Protein AF-A0A1V8S7V2-F1 (afdb_monomer)

Nearest PDB structures (foldseek):
  3f7w-assembly1_A  TM=5.697E-01  e=3.854E-07  Thermobifida fusca YX
  7rj8-assembly1_A  TM=6.374E-01  e=4.414E-03  Mus musculus
  5z33-assembly1_A  TM=5.192E-01  e=1.004E-03  Pyricularia oryzae P131
  7cga-assembly4_D  TM=3.884E-01  e=2.169E-04  Homo sapiens
  8gmc-assembly2_B  TM=5.270E-01  e=1.165E-02  Homo sapiens

Secondary structure (DSSP, 8-state):
------------GGG-GGGTS--S-EESSSHHHHHHTT-----HHHHHHHHHHHHTS-EEEEEEPPPPSSEEEEEEEETTS-EEEEEEE-TTSSSTTHHHHHHHHHHHIIIIIS---PPPEEEEE--TTSTTSS-EEEEEPPPSEEGGGTGGG--HHHHHHHHHHHHHHHHHHTT-EESSBBEEEEGGGS-S----S-SEE-TTS-B---TTEEEES---HHHHGGGGGGS------BSSHHHHHHHHHHHHHHHHHH-SS----TT---STTS----HHHHHHHHHHHHHHHHHHS--SHHHHSEEE--TT--TTTEEE-SS-TTSEEEE---TT--EEEGGGS--S-GGG--SS----TTPPPPPPP--SS--HHHHHHHHHHHHHHHHHHHHHHHHHHH-HHHHHHHHHHTSHHHHHHHHHHSTTTT-HHHHHHHHHH-TT-S----HHHHHHHHHHHHHHHHHHHHHHHHHHHHGGGS-GGGEE-TTTHHHHHHHHHHHHHHHHHHH-SSHHHHHHHHHHHHHTT---SS-----S--PPPPHHHHHHHHHHHTT--------EEE-SSS--EEEEETTEEEEE-TTT--EEEEE-------------------------------THHHHHHHHTTS--STT-SHHHHTTSHHHHHHHHHHHHHHHHHHHHHHHHHHHHHHHS---S-----HHHHHHHHHHH--HHHHHHHHHHHHHHHHHHT-

Organism: NCBI:txid1507870

Radius of gyration: 32.09 Å; Cα contacts (8 Å, |Δi|>4): 953; chains: 1; bounding box: 82×85×108 Å

Mean predicted aligned error: 15.85 Å

Solvent-accessible surface area (backbone atoms only — not comparable to full-atom values): 42625 Å² total; per-residue (Å²): 138,81,86,82,74,78,75,74,76,76,78,64,57,72,71,48,62,73,81,29,47,62,76,61,46,40,46,84,52,60,37,72,60,61,44,53,40,36,38,48,75,54,38,49,62,44,47,41,46,52,55,11,63,58,73,74,50,50,54,73,47,81,44,75,54,78,50,52,96,32,36,44,42,31,47,37,27,29,77,86,67,54,60,35,30,39,37,32,66,22,74,61,54,51,60,82,38,57,42,55,42,23,23,53,36,40,38,48,44,38,32,75,72,52,68,36,51,38,54,52,77,62,46,72,45,39,49,50,87,50,86,28,45,43,39,37,40,28,25,49,52,76,45,59,41,44,34,58,82,45,58,88,75,51,53,74,68,47,50,54,41,35,54,56,48,53,52,54,47,54,51,40,32,78,33,39,40,37,61,45,32,19,12,41,26,36,48,88,79,49,80,98,62,92,80,83,70,58,54,33,22,43,82,83,70,47,69,49,90,60,79,62,47,33,69,31,58,47,51,30,61,88,54,33,52,94,61,39,61,80,51,95,55,79,44,58,52,26,79,46,69,66,60,45,57,47,37,53,32,50,41,50,44,49,47,54,70,67,50,93,65,81,76,75,35,89,65,42,46,68,43,58,94,40,24,71,90,50,55,67,56,42,44,49,31,37,54,52,45,64,64,36,43,91,76,59,62,67,89,48,70,63,47,67,37,20,29,53,63,65,69,77,45,28,30,77,36,31,17,13,32,83,91,52,65,45,42,79,48,22,44,57,81,58,62,43,47,41,27,36,37,47,70,76,51,56,79,72,46,54,69,59,65,74,98,68,86,79,80,64,86,84,63,75,76,71,83,70,92,77,62,99,79,67,56,73,62,60,53,49,50,49,50,50,52,45,54,45,49,42,51,46,46,52,46,52,56,50,26,55,76,74,34,50,66,61,29,53,30,57,60,40,61,77,34,68,56,38,47,28,57,50,26,52,70,37,36,68,61,76,29,37,40,56,25,42,42,36,51,70,63,44,95,78,51,77,69,85,70,52,73,69,54,51,54,50,38,51,55,39,35,56,20,42,54,54,8,29,52,55,32,48,56,49,41,66,78,40,48,96,48,43,51,63,99,44,34,33,49,66,88,47,42,66,58,28,53,51,48,52,51,53,50,53,53,50,52,40,62,73,47,32,89,46,78,63,34,35,51,49,40,52,48,62,66,44,60,61,78,66,83,75,91,78,87,88,79,88,91,72,86,85,73,82,80,50,81,63,57,59,50,54,57,58,66,62,61,80,77,76,84,85,82,83,93,71,69,76,55,76,55,95,83,58,79,41,44,40,41,68,51,100,74,27,38,37,32,27,33,65,89,76,74,44,81,75,47,75,47,73,73,82,94,82,87,88,83,90,83,89,92,91,90,88,85,92,90,91,88,89,92,86,91,86,89,87,87,87,87,70,73,76,61,56,59,56,54,52,60,67,70,67,69,88,72,92,76,59,72,64,73,65,57,71,71,41,68,62,60,49,41,51,52,52,48,50,53,55,46,53,52,51,49,54,52,48,51,54,47,56,51,50,52,52,54,66,75,68,59,88,82,79,93,72,96,73,54,76,68,48,55,54,53,48,52,71,66,62,59,60,57,70,62,57,51,48,49,56,48,49,53,54,50,49,53,58,64,59,74,109

Sequence (730 aa):
MSTILHRRTRTDWNQHADFFHFTRGRFVSKEAEQMAQRHIKFDMGQLCKIAGDAVGKQCINVEKFADGMYNKAFLLTMDDNEQVVAKVPNPNAGLPHFTTASEVATMDLMRNTMKTPAPQVLAWDSSDENAVKAEYIIMEKAKGVQLGTVWPTMDSGQKVQVIRAIARHQRAWSRISFSRIGSLYYTKDLPTTNLAGPVFFDDSGKPATDSKFAIGPVMGREWIDFGRANIDCDRGPWTSVESYRRAVLERDMQAARSLGALPRPFSMLCGPSLYQPTREKKLFACVAALQVLPRILPPEQWASTSHMWHDDLHEENIFVDADDPTVIMAIIDWQSTYIVPLFDHTMIPGFLDYDGPVVQGMERPKPPPLPEVMDPKEKAAALKLYDEQILVSGYKHMLESNIKPVFDAVMYEESEISGVLSASRNLFEVGEAYCLGSITALESSPVQFSEAELAKIQEDVEKTAASMNAMNVIKDALGPLFPEKGCVRPDQYDDSKAALRRVKHQVIEDFSRSAEDRRIWEEQLKNQGQREGEKHVAMTNFRAPSQQELKALNATESNLNATAAAFITTDPHHGDVWLGTDEGVEVWSAETAELSGKILVDKAAASGVDGGKGRMQGVKNMPEPPPRSCPGFAEISAFLSMEEEKEGGLSRRFRSLSTRNIMYMQAELAYMESRMLELDHKDLIAIDSPDVTKSTNTLQRVRDWNSLVDQPDRFNLVKECRELIKKYRK

pLDDT: mean 76.04, std 23.78, range [22.89, 98.81]

Structure (mmCIF, N/CA/C/O backbone):
data_AF-A0A1V8S7V2-F1
#
_entry.id   AF-A0A1V8S7V2-F1
#
loop_
_atom_site.group_PDB
_atom_site.id
_atom_site.type_symbol
_atom_site.label_atom_id
_atom_site.label_alt_id
_atom_site.label_comp_id
_atom_site.label_asym_id
_atom_site.label_entity_id
_atom_site.label_seq_id
_atom_site.pdbx_PDB_ins_code
_atom_site.Cartn_x
_atom_site.Cartn_y
_atom_site.Cartn_z
_atom_site.occupancy
_atom_site.B_iso_or_equiv
_atom_site.auth_seq_id
_atom_site.auth_comp_id
_atom_site.auth_asym_id
_atom_site.auth_atom_id
_atom_site.pdbx_PDB_model_num
ATOM 1 N N . MET A 1 1 ? -30.136 -34.315 47.818 1.00 35.81 1 MET A N 1
ATOM 2 C CA . MET A 1 1 ? -29.382 -34.942 46.706 1.00 35.81 1 MET A CA 1
ATOM 3 C C . MET A 1 1 ? -30.282 -34.908 45.476 1.00 35.81 1 MET A C 1
ATOM 5 O O . MET A 1 1 ? -31.459 -35.178 45.648 1.00 35.81 1 MET A O 1
ATOM 9 N N . SER A 1 2 ? -29.839 -34.549 44.272 1.00 35.38 2 SER A N 1
ATOM 10 C CA . SER A 1 2 ? -28.514 -34.050 43.873 1.00 35.38 2 SER A CA 1
ATOM 11 C C . SER A 1 2 ? -28.672 -32.936 42.832 1.00 35.38 2 SER A C 1
ATOM 13 O O . SER A 1 2 ? -29.489 -33.068 41.923 1.00 35.38 2 SER A O 1
ATOM 15 N N . THR A 1 3 ? -27.908 -31.850 42.949 1.00 37.47 3 THR A N 1
ATOM 16 C CA . THR A 1 3 ? -27.949 -30.745 41.982 1.00 37.47 3 THR A CA 1
ATOM 17 C C . THR A 1 3 ? -27.069 -31.097 40.788 1.00 37.47 3 THR A C 1
ATOM 19 O O . THR A 1 3 ? -25.844 -31.019 40.883 1.00 37.47 3 THR A O 1
ATOM 22 N N . ILE A 1 4 ? -27.673 -31.477 39.659 1.00 40.09 4 ILE A N 1
ATOM 23 C CA . ILE A 1 4 ? -26.937 -31.718 38.410 1.00 40.09 4 ILE A CA 1
ATOM 24 C C . ILE A 1 4 ? -26.549 -30.366 37.801 1.00 40.09 4 ILE A C 1
ATOM 26 O O . ILE A 1 4 ? -27.198 -29.846 36.894 1.00 40.09 4 ILE A O 1
ATOM 30 N N . LEU A 1 5 ? -25.460 -29.797 38.319 1.00 39.50 5 LEU A N 1
ATOM 31 C CA . LEU A 1 5 ? -24.718 -28.736 37.652 1.00 39.50 5 LEU A CA 1
ATOM 32 C C . LEU A 1 5 ? -24.222 -29.274 36.308 1.00 39.50 5 LEU A C 1
ATOM 34 O O . LEU A 1 5 ? -23.227 -29.999 36.248 1.00 39.50 5 LEU A O 1
ATOM 38 N N . HIS A 1 6 ? -24.900 -28.894 35.224 1.00 37.09 6 HIS A N 1
ATOM 39 C CA . HIS A 1 6 ? -24.330 -28.995 33.889 1.00 37.09 6 HIS A CA 1
ATOM 40 C C . HIS A 1 6 ? -23.077 -28.115 33.844 1.00 37.09 6 HIS A C 1
ATOM 42 O O . HIS A 1 6 ? -23.150 -26.905 33.628 1.00 37.09 6 HIS A O 1
ATOM 48 N N . ARG A 1 7 ? -21.903 -28.730 34.034 1.00 39.62 7 ARG A N 1
ATOM 49 C CA . ARG A 1 7 ? -20.647 -28.149 33.567 1.00 39.62 7 ARG A CA 1
ATOM 50 C C . ARG A 1 7 ? -20.768 -28.006 32.050 1.00 39.62 7 ARG A C 1
ATOM 52 O O . ARG A 1 7 ? -20.481 -28.956 31.328 1.00 39.62 7 ARG A O 1
ATOM 59 N N . ARG A 1 8 ? -21.141 -26.813 31.571 1.00 46.94 8 ARG A N 1
ATOM 60 C CA . ARG A 1 8 ? -20.675 -26.347 30.261 1.00 46.94 8 ARG A CA 1
ATOM 61 C C . ARG A 1 8 ? -19.156 -26.498 30.298 1.00 46.94 8 ARG A C 1
ATOM 63 O O . ARG A 1 8 ? -18.486 -25.803 31.061 1.00 46.94 8 ARG A O 1
ATOM 70 N N . THR A 1 9 ? -18.627 -27.460 29.552 1.00 49.66 9 THR A N 1
ATOM 71 C CA . THR A 1 9 ? -17.192 -27.574 29.308 1.00 49.66 9 THR A CA 1
ATOM 72 C C . THR A 1 9 ? -16.770 -26.285 28.625 1.00 49.66 9 THR A C 1
ATOM 74 O O . THR A 1 9 ? -17.146 -26.054 27.480 1.00 49.66 9 THR A O 1
ATOM 77 N N . ARG A 1 10 ? -16.071 -25.407 29.356 1.00 60.06 10 ARG A N 1
ATOM 78 C CA . ARG A 1 10 ? -15.544 -24.156 28.806 1.00 60.06 10 ARG A CA 1
ATOM 79 C C . ARG A 1 10 ? -14.636 -24.530 27.640 1.00 60.06 10 ARG A C 1
ATOM 81 O O . ARG A 1 10 ? -13.620 -25.179 27.876 1.00 60.06 10 ARG A O 1
ATOM 88 N N . THR A 1 11 ? -15.034 -24.172 26.421 1.00 73.56 11 THR A N 1
ATOM 89 C CA . THR A 1 11 ? -14.278 -24.490 25.210 1.00 73.56 11 THR A CA 1
ATOM 90 C C . THR A 1 11 ? -12.874 -23.924 25.347 1.00 73.56 11 THR A C 1
ATOM 92 O O . THR A 1 11 ? -12.702 -22.723 25.566 1.00 73.56 11 THR A O 1
ATOM 95 N N . ASP A 1 12 ? -11.874 -24.796 25.275 1.00 87.94 12 ASP A N 1
ATOM 96 C CA . ASP A 1 12 ? -10.478 -24.384 25.315 1.00 87.94 12 ASP A CA 1
ATOM 97 C C . ASP A 1 12 ? -10.045 -24.012 23.898 1.00 87.94 12 ASP A C 1
ATOM 99 O O . ASP A 1 12 ? -9.475 -24.814 23.158 1.00 87.94 12 ASP A O 1
ATOM 103 N N . TRP A 1 13 ? -10.373 -22.778 23.508 1.00 92.06 13 TRP A N 1
ATOM 104 C CA . TRP A 1 13 ? -10.078 -22.234 22.182 1.00 92.06 13 TRP A CA 1
ATOM 105 C C . TRP A 1 13 ? -8.589 -22.340 21.805 1.00 92.06 13 TRP A C 1
ATOM 107 O O . TRP A 1 13 ? -8.257 -22.376 20.624 1.00 92.06 13 TRP A O 1
ATOM 117 N N . ASN A 1 14 ? -7.692 -22.472 22.789 1.00 93.44 14 ASN A N 1
ATOM 118 C CA . ASN A 1 14 ? -6.254 -22.642 22.581 1.00 93.44 14 ASN A CA 1
ATOM 119 C C . ASN A 1 14 ? -5.853 -24.026 22.028 1.00 93.44 14 ASN A C 1
ATOM 121 O O . ASN A 1 14 ? -4.690 -24.226 21.677 1.00 93.44 14 ASN A O 1
ATOM 125 N N . GLN A 1 15 ? -6.791 -24.975 21.924 1.00 92.00 15 GLN A N 1
ATOM 126 C CA . GLN A 1 15 ? -6.578 -26.283 21.287 1.00 92.00 15 GLN A CA 1
ATOM 127 C C . GLN A 1 15 ? -6.829 -26.259 19.766 1.00 92.00 15 GLN A C 1
ATOM 129 O O . GLN A 1 15 ? -6.447 -27.196 19.066 1.00 92.00 15 GLN A O 1
ATOM 134 N N . HIS A 1 16 ? -7.427 -25.189 19.230 1.00 92.75 16 HIS A N 1
ATOM 135 C CA . HIS A 1 16 ? -7.709 -25.040 17.801 1.00 92.75 16 HIS A CA 1
ATOM 136 C C . HIS A 1 16 ? -6.452 -24.573 17.047 1.00 92.75 16 HIS A C 1
ATOM 138 O O . HIS A 1 16 ? -6.238 -23.379 16.848 1.00 92.75 16 HIS A O 1
ATOM 144 N N . ALA A 1 17 ? -5.610 -25.520 16.622 1.00 89.62 17 ALA A N 1
ATOM 145 C CA . ALA A 1 17 ? -4.325 -25.244 15.965 1.00 89.62 17 ALA A CA 1
ATOM 146 C C . ALA A 1 17 ? -4.430 -24.271 14.767 1.00 89.62 17 ALA A C 1
ATOM 148 O O . ALA A 1 17 ? -3.576 -23.399 14.592 1.00 89.62 17 ALA A O 1
ATOM 149 N N . ASP A 1 18 ? -5.508 -24.360 13.985 1.00 92.06 18 ASP A N 1
ATOM 150 C CA . ASP A 1 18 ? -5.751 -23.519 12.805 1.00 92.06 18 ASP A CA 1
ATOM 151 C C . ASP A 1 18 ? -5.887 -22.019 13.123 1.00 92.06 18 ASP A C 1
ATOM 153 O O . ASP A 1 18 ? -5.661 -21.183 12.244 1.00 92.06 18 ASP A O 1
ATOM 157 N N . PHE A 1 19 ? -6.190 -21.650 14.377 1.00 95.56 19 PHE A N 1
ATOM 158 C CA . PHE A 1 19 ? -6.171 -20.255 14.832 1.00 95.56 19 PHE A CA 1
ATOM 159 C C . PHE A 1 19 ? -4.751 -19.664 14.846 1.00 95.56 19 PHE A C 1
ATOM 161 O O . PHE A 1 19 ? -4.596 -18.452 14.721 1.00 95.56 19 PHE A O 1
ATOM 168 N N . PHE A 1 20 ? -3.713 -20.499 14.938 1.00 95.44 20 PHE A N 1
ATOM 169 C CA . PHE A 1 20 ? -2.310 -20.076 15.015 1.00 95.44 20 PHE A CA 1
ATOM 170 C C . PHE A 1 20 ? -1.562 -20.263 13.688 1.00 95.44 20 PHE A C 1
ATOM 172 O O . PHE A 1 20 ? -0.658 -19.490 13.367 1.00 95.44 20 PHE A O 1
ATOM 179 N N . HIS A 1 21 ? -1.951 -21.246 12.873 1.00 93.94 21 HIS A N 1
ATOM 180 C CA . HIS A 1 21 ? -1.364 -21.485 11.550 1.00 93.94 21 HIS A CA 1
ATOM 181 C C . HIS A 1 21 ? -1.900 -20.532 10.466 1.00 93.94 21 HIS A C 1
ATOM 183 O O . HIS A 1 21 ? -2.944 -19.895 10.620 1.00 93.94 21 HIS A O 1
ATOM 189 N N . PHE A 1 22 ? -1.169 -20.414 9.356 1.00 94.19 22 PHE A N 1
ATOM 190 C CA . PHE A 1 22 ? -1.672 -19.834 8.107 1.00 94.19 22 PHE A CA 1
ATOM 191 C C . PHE A 1 22 ? -2.380 -20.933 7.306 1.00 94.19 22 PHE A C 1
ATOM 193 O O . PHE A 1 22 ? -1.801 -21.996 7.090 1.00 94.19 22 PHE A O 1
ATOM 200 N N . THR A 1 23 ? -3.628 -20.701 6.899 1.00 92.19 23 THR A N 1
ATOM 201 C CA . THR A 1 23 ? -4.510 -21.727 6.313 1.00 92.19 23 THR A CA 1
ATOM 202 C C . THR A 1 23 ? -5.087 -21.340 4.946 1.00 92.19 23 THR A C 1
ATOM 204 O O . THR A 1 23 ? -5.607 -22.205 4.247 1.00 92.19 23 THR A O 1
ATOM 207 N N . ARG A 1 24 ? -4.973 -20.071 4.519 1.00 91.56 24 ARG A N 1
ATOM 208 C CA . ARG A 1 24 ? -5.497 -19.584 3.221 1.00 91.56 24 ARG A CA 1
ATOM 209 C C . ARG A 1 24 ? -4.786 -20.167 1.990 1.00 91.56 24 ARG A C 1
ATOM 211 O O . ARG A 1 24 ? -5.391 -20.239 0.923 1.00 91.56 24 ARG A O 1
ATOM 218 N N . GLY A 1 25 ? -3.515 -20.549 2.104 1.00 91.88 25 GLY A N 1
ATOM 219 C CA . GLY A 1 25 ? -2.708 -20.959 0.955 1.00 91.88 25 GLY A CA 1
ATOM 220 C C . GLY A 1 25 ? -1.402 -21.653 1.325 1.00 91.88 25 GLY A C 1
ATOM 221 O O . GLY A 1 25 ? -1.108 -21.890 2.496 1.00 91.88 25 GLY A O 1
ATOM 222 N N . ARG A 1 26 ? -0.628 -21.987 0.295 1.00 92.62 26 ARG A N 1
ATOM 223 C CA . ARG A 1 26 ? 0.660 -22.688 0.359 1.00 92.62 26 ARG A CA 1
ATOM 224 C C . ARG A 1 26 ? 1.686 -21.950 -0.505 1.00 92.62 26 ARG A C 1
ATOM 226 O O . ARG A 1 26 ? 1.326 -21.390 -1.539 1.00 92.62 26 ARG A O 1
ATOM 233 N N . PHE A 1 27 ? 2.956 -21.942 -0.107 1.00 90.44 27 PHE A N 1
ATOM 234 C CA . PHE A 1 27 ? 3.992 -21.110 -0.737 1.00 90.44 27 PHE A CA 1
ATOM 235 C C . PHE A 1 27 ? 4.928 -21.945 -1.614 1.00 90.44 27 PHE A C 1
ATOM 237 O O . PHE A 1 27 ? 5.554 -22.900 -1.154 1.00 90.44 27 PHE A O 1
ATOM 244 N N . VAL A 1 28 ? 5.064 -21.590 -2.895 1.00 88.31 28 VAL A N 1
ATOM 245 C CA . VAL A 1 28 ? 5.822 -22.424 -3.852 1.00 88.31 28 VAL A CA 1
ATOM 246 C C . VAL A 1 28 ? 7.344 -22.355 -3.660 1.00 88.31 28 VAL A C 1
ATOM 248 O O . VAL A 1 28 ? 8.051 -23.270 -4.087 1.00 88.31 28 VAL A O 1
ATOM 251 N N . SER A 1 29 ? 7.845 -21.317 -2.981 1.00 82.88 29 SER A N 1
ATOM 252 C CA . SER A 1 29 ? 9.249 -21.135 -2.586 1.00 82.88 29 SER A CA 1
ATOM 253 C C . SER A 1 29 ? 9.344 -20.717 -1.113 1.00 82.88 29 SER A C 1
ATOM 255 O O . SER A 1 29 ? 8.427 -20.079 -0.596 1.00 82.88 29 SER A O 1
ATOM 257 N N . LYS A 1 30 ? 10.453 -21.077 -0.444 1.00 84.06 30 LYS A N 1
ATOM 258 C CA . LYS A 1 30 ? 10.754 -20.739 0.966 1.00 84.06 30 LYS A CA 1
ATOM 259 C C . LYS A 1 30 ? 9.602 -21.041 1.941 1.00 84.06 30 LYS A C 1
ATOM 261 O O . LYS A 1 30 ? 9.340 -20.274 2.864 1.00 84.06 30 LYS A O 1
ATOM 266 N N . GLU A 1 31 ? 8.896 -22.152 1.737 1.00 90.44 31 GLU A N 1
ATOM 267 C CA . GLU A 1 31 ? 7.615 -22.392 2.410 1.00 90.44 31 GLU A CA 1
ATOM 268 C C . GLU A 1 31 ? 7.716 -22.402 3.940 1.00 90.44 31 GLU A C 1
ATOM 270 O O . GLU A 1 31 ? 6.908 -21.751 4.597 1.00 90.44 31 GLU A O 1
ATOM 275 N N . ALA A 1 32 ? 8.730 -23.059 4.510 1.00 92.81 32 ALA A N 1
ATOM 276 C CA . ALA A 1 32 ? 8.935 -23.070 5.958 1.00 92.81 32 ALA A CA 1
ATOM 277 C C . ALA A 1 32 ? 9.115 -21.650 6.535 1.00 92.81 32 ALA A C 1
ATOM 279 O O . ALA A 1 32 ? 8.528 -21.331 7.567 1.00 92.81 32 ALA A O 1
ATOM 280 N N . GLU A 1 33 ? 9.854 -20.774 5.842 1.00 90.56 33 GLU A N 1
ATOM 281 C CA . GLU A 1 33 ? 10.029 -19.370 6.237 1.00 90.56 33 GLU A CA 1
ATOM 282 C C . GLU A 1 33 ? 8.707 -18.595 6.142 1.00 90.56 33 GLU A C 1
ATOM 284 O O . GLU A 1 33 ? 8.310 -17.931 7.097 1.00 90.56 33 GLU A O 1
ATOM 289 N N . GLN A 1 34 ? 8.000 -18.705 5.011 1.00 90.62 34 GLN A N 1
ATOM 290 C CA . GLN A 1 34 ? 6.755 -17.970 4.749 1.00 90.62 34 GLN A CA 1
ATOM 291 C C . GLN A 1 34 ? 5.608 -18.392 5.682 1.00 90.62 34 GLN A C 1
ATOM 293 O O . GLN A 1 34 ? 4.782 -17.558 6.061 1.00 90.62 34 GLN A O 1
ATOM 298 N N . MET A 1 35 ? 5.566 -19.669 6.072 1.00 93.19 35 MET A N 1
ATOM 299 C CA . MET A 1 35 ? 4.595 -20.204 7.028 1.00 93.19 35 MET A CA 1
ATOM 300 C C . MET A 1 35 ? 4.953 -19.820 8.470 1.00 93.19 35 MET A C 1
ATOM 302 O O . MET A 1 35 ? 4.067 -19.412 9.217 1.00 93.19 35 MET A O 1
ATOM 306 N N . ALA A 1 36 ? 6.235 -19.876 8.857 1.00 94.38 36 ALA A N 1
ATOM 307 C CA . ALA A 1 36 ? 6.688 -19.440 10.182 1.00 94.38 36 ALA A CA 1
ATOM 308 C C . ALA A 1 36 ? 6.455 -17.935 10.404 1.00 94.38 36 ALA A C 1
ATOM 310 O O . ALA A 1 36 ? 5.951 -17.535 11.449 1.00 94.38 36 ALA A O 1
ATOM 311 N N . GLN A 1 37 ? 6.723 -17.109 9.388 1.00 92.81 37 GLN A N 1
ATOM 312 C CA . GLN A 1 37 ? 6.454 -15.665 9.394 1.00 92.81 37 GLN A CA 1
ATOM 313 C C . GLN A 1 37 ? 4.964 -15.303 9.523 1.00 92.81 37 GLN A C 1
ATOM 315 O O . GLN A 1 37 ? 4.652 -14.164 9.858 1.00 92.81 37 GLN A O 1
ATOM 320 N N . ARG A 1 38 ? 4.048 -16.255 9.282 1.00 95.00 38 ARG A N 1
ATOM 321 C CA . ARG A 1 38 ? 2.584 -16.100 9.406 1.00 95.00 38 ARG A CA 1
ATOM 322 C C . ARG A 1 38 ? 1.970 -17.022 10.465 1.00 95.00 38 ARG A C 1
ATOM 324 O O . ARG A 1 38 ? 0.765 -17.293 10.444 1.00 95.00 38 ARG A O 1
ATOM 331 N N . HIS A 1 39 ? 2.800 -17.504 11.388 1.00 95.38 39 HIS A N 1
ATOM 332 C CA . HIS A 1 39 ? 2.388 -18.262 12.558 1.00 95.38 39 HIS A CA 1
ATOM 333 C C . HIS A 1 39 ? 2.660 -17.444 13.823 1.00 95.38 39 HIS A C 1
ATOM 335 O O . HIS A 1 39 ? 3.804 -17.111 14.129 1.00 95.38 39 HIS A O 1
ATOM 341 N N . ILE A 1 40 ? 1.605 -17.175 14.588 1.00 95.06 40 ILE A N 1
ATOM 342 C CA . ILE A 1 40 ? 1.676 -16.541 15.906 1.00 95.06 40 ILE A CA 1
ATOM 343 C C . ILE A 1 40 ? 0.838 -17.352 16.885 1.00 95.06 40 ILE A C 1
ATOM 345 O O . ILE A 1 40 ? -0.248 -17.813 16.538 1.00 95.06 40 ILE A O 1
ATOM 349 N N . LYS A 1 41 ? 1.353 -17.539 18.103 1.00 95.56 41 LYS A N 1
ATOM 350 C CA . LYS A 1 41 ? 0.669 -18.257 19.178 1.00 95.56 41 LYS A CA 1
ATOM 351 C C . LYS A 1 41 ? 0.373 -17.300 20.325 1.00 95.56 41 LYS A C 1
ATOM 353 O O . LYS A 1 41 ? 1.275 -16.628 20.806 1.00 95.56 41 LYS A O 1
ATOM 358 N N . PHE A 1 42 ? -0.881 -17.291 20.755 1.00 97.06 42 PHE A N 1
ATOM 359 C CA . PHE A 1 42 ? -1.445 -16.367 21.734 1.00 97.06 42 PHE A CA 1
ATOM 360 C C . PHE A 1 42 ? -2.571 -17.069 22.517 1.00 97.06 42 PHE A C 1
ATOM 362 O O . PHE A 1 42 ? -3.004 -18.155 22.127 1.00 97.06 42 PHE A O 1
ATOM 369 N N . ASP A 1 43 ? -3.044 -16.485 23.618 1.00 97.94 43 ASP A N 1
ATOM 370 C CA . ASP A 1 43 ? -4.170 -17.015 24.396 1.00 97.94 43 ASP A CA 1
ATOM 371 C C . ASP A 1 43 ? -5.505 -16.466 23.861 1.00 97.94 43 ASP A C 1
ATOM 373 O O . ASP A 1 43 ? -5.974 -15.385 24.234 1.00 97.94 43 ASP A O 1
ATOM 377 N N . MET A 1 44 ? -6.143 -17.249 22.988 1.00 98.06 44 MET A N 1
ATOM 378 C CA . MET A 1 44 ? -7.481 -16.985 22.456 1.00 98.06 44 MET A CA 1
ATOM 379 C C . MET A 1 44 ? -8.538 -16.925 23.572 1.00 98.06 44 MET A C 1
ATOM 381 O O . MET A 1 44 ? -9.522 -16.197 23.462 1.00 98.06 44 MET A O 1
ATOM 385 N N . GLY A 1 45 ? -8.332 -17.642 24.680 1.00 97.56 45 GLY A N 1
ATOM 386 C CA . GLY A 1 45 ? -9.196 -17.590 25.859 1.00 97.56 45 GLY A CA 1
ATOM 387 C C . GLY A 1 45 ? -9.160 -16.240 26.584 1.00 97.56 45 GLY A C 1
ATOM 388 O O . GLY A 1 45 ? -10.199 -15.812 27.095 1.00 97.56 45 GLY A O 1
ATOM 389 N N . GLN A 1 46 ? -8.013 -15.551 26.595 1.00 98.06 46 GLN A N 1
ATOM 390 C CA . GLN A 1 46 ? -7.904 -14.170 27.092 1.00 98.06 46 GLN A CA 1
ATOM 391 C C . GLN A 1 46 ? -8.400 -13.158 26.059 1.00 98.06 46 GLN A C 1
ATOM 393 O O . GLN A 1 46 ? -9.111 -12.231 26.435 1.00 98.06 46 GLN A O 1
ATOM 398 N N . LEU A 1 47 ? -8.118 -13.362 24.767 1.00 98.44 47 LEU A N 1
ATOM 399 C CA . LEU A 1 47 ? -8.616 -12.491 23.695 1.00 98.44 47 LEU A CA 1
ATOM 400 C C . LEU A 1 47 ? -10.157 -12.459 23.674 1.00 98.44 47 LEU A C 1
ATOM 402 O O . LEU A 1 47 ? -10.761 -11.389 23.659 1.00 98.44 47 LEU A O 1
ATOM 406 N N . CYS A 1 48 ? -10.799 -13.624 23.806 1.00 98.12 48 CYS A N 1
ATOM 407 C CA . CYS A 1 48 ? -12.251 -13.748 23.966 1.00 98.12 48 CYS A CA 1
ATOM 408 C C . CYS A 1 48 ? -12.781 -13.097 25.252 1.00 98.12 48 CYS A C 1
ATOM 410 O O . CYS A 1 48 ? -13.907 -12.601 25.260 1.00 98.12 48 CYS A O 1
ATOM 412 N N . LYS A 1 49 ? -11.997 -13.109 26.342 1.00 97.88 49 LYS A N 1
ATOM 413 C CA . LYS A 1 49 ? -12.366 -12.437 27.594 1.00 97.88 49 LYS A CA 1
ATOM 414 C C . LYS A 1 49 ? -12.335 -10.920 27.413 1.00 97.88 49 LYS A C 1
ATOM 416 O O . LYS A 1 49 ? -13.324 -10.278 27.728 1.00 97.88 49 LYS A O 1
ATOM 421 N N . ILE A 1 50 ? -11.250 -10.374 26.865 1.00 98.38 50 ILE A N 1
ATOM 422 C CA . ILE A 1 50 ? -11.080 -8.934 26.623 1.00 98.38 50 ILE A CA 1
ATOM 423 C C . ILE A 1 50 ? -12.148 -8.416 25.656 1.00 98.38 50 ILE A C 1
ATOM 425 O O . ILE A 1 50 ? -12.748 -7.377 25.913 1.00 98.38 50 ILE A O 1
ATOM 429 N N . ALA A 1 51 ? -12.447 -9.164 24.591 1.00 98.38 51 ALA A N 1
ATOM 430 C CA . ALA A 1 51 ? -13.524 -8.821 23.668 1.00 98.38 51 ALA A CA 1
ATOM 431 C C . ALA A 1 51 ? -14.903 -8.794 24.348 1.00 98.38 51 ALA A C 1
ATOM 433 O O . ALA A 1 51 ? -15.694 -7.898 24.075 1.00 98.38 51 ALA A O 1
ATOM 434 N N . GLY A 1 52 ? -15.178 -9.746 25.248 1.00 97.94 52 GLY A N 1
ATOM 435 C CA . GLY A 1 52 ? -16.398 -9.760 26.057 1.00 97.94 52 GLY A CA 1
ATOM 436 C C . GLY A 1 52 ? -16.456 -8.607 27.063 1.00 97.94 52 GLY A C 1
ATOM 437 O O . GLY A 1 52 ? -17.443 -7.876 27.096 1.00 97.94 52 GLY A O 1
ATOM 438 N N . ASP A 1 53 ? -15.379 -8.384 27.824 1.00 98.06 53 ASP A N 1
ATOM 439 C CA . ASP A 1 53 ? -15.256 -7.281 28.787 1.00 98.06 53 ASP A CA 1
ATOM 440 C C . ASP A 1 53 ? -15.477 -5.913 28.102 1.00 98.06 53 ASP A C 1
ATOM 442 O O . ASP A 1 53 ? -16.143 -5.048 28.669 1.00 98.06 53 ASP A O 1
ATOM 446 N N . ALA A 1 54 ? -14.973 -5.730 26.873 1.00 97.62 54 ALA A N 1
ATOM 447 C CA . ALA A 1 54 ? -15.075 -4.487 26.101 1.00 97.62 54 ALA A CA 1
ATOM 448 C C . ALA A 1 54 ? -16.507 -4.121 25.659 1.00 97.62 54 ALA A C 1
ATOM 450 O O . ALA A 1 54 ? -16.780 -2.945 25.421 1.00 97.62 54 ALA A O 1
ATOM 451 N N . VAL A 1 55 ? -17.422 -5.096 25.573 1.00 97.31 55 VAL A N 1
ATOM 452 C CA . VAL A 1 55 ? -18.854 -4.869 25.269 1.00 97.31 55 VAL A CA 1
ATOM 453 C C . VAL A 1 55 ? -19.793 -5.248 26.426 1.00 97.31 55 VAL A C 1
ATOM 455 O O . VAL A 1 55 ? -21.008 -5.104 26.307 1.00 97.31 55 VAL A O 1
ATOM 458 N N . GLY A 1 56 ? -19.247 -5.706 27.560 1.00 97.06 56 GLY A N 1
ATOM 459 C CA . GLY A 1 56 ? -19.995 -6.101 28.760 1.00 97.06 56 GLY A CA 1
ATOM 460 C C . GLY A 1 56 ? -20.688 -7.470 28.686 1.00 97.06 56 GLY A C 1
ATOM 461 O O . GLY A 1 56 ? -21.713 -7.655 29.342 1.00 97.06 56 GLY A O 1
ATOM 462 N N . LYS A 1 57 ? -20.172 -8.412 27.884 1.00 96.56 57 LYS A N 1
ATOM 463 C CA . LYS A 1 57 ? -20.837 -9.681 27.508 1.00 96.56 57 LYS A CA 1
ATOM 464 C C . LYS A 1 57 ? -19.901 -10.891 27.600 1.00 96.56 57 LYS A C 1
ATOM 466 O O . LYS A 1 57 ? -18.709 -10.745 27.867 1.00 96.56 57 LYS A O 1
ATOM 471 N N . GLN A 1 58 ? -20.411 -12.100 27.356 1.00 96.50 58 GLN A N 1
ATOM 472 C CA . GLN A 1 58 ? -19.590 -13.308 27.253 1.00 96.50 58 GLN A CA 1
ATOM 473 C C . GLN A 1 58 ? -19.437 -13.762 25.792 1.00 96.50 58 GLN A C 1
ATOM 475 O O . GLN A 1 58 ? -20.407 -14.147 25.152 1.00 96.50 58 GLN A O 1
ATOM 480 N N . CYS A 1 59 ? -18.198 -13.855 25.296 1.00 97.19 59 CYS A N 1
ATOM 481 C CA . CYS A 1 59 ? -17.911 -14.541 24.031 1.00 97.19 59 CYS A CA 1
ATOM 482 C C . CYS A 1 59 ? -18.251 -16.046 24.132 1.00 97.19 59 CYS A C 1
ATOM 484 O O . CYS A 1 59 ? -17.775 -16.740 25.041 1.00 97.19 59 CYS A O 1
ATOM 486 N N . ILE A 1 60 ? -19.067 -16.545 23.196 1.00 96.81 60 ILE A N 1
ATOM 487 C CA . ILE A 1 60 ? -19.538 -17.941 23.131 1.00 96.81 60 ILE A CA 1
ATOM 488 C C . ILE A 1 60 ? -19.092 -18.698 21.875 1.00 96.81 60 ILE A C 1
ATOM 490 O O . ILE A 1 60 ? -19.070 -19.928 21.916 1.00 96.81 60 ILE A O 1
ATOM 494 N N . ASN A 1 61 ? -18.724 -18.006 20.790 1.00 97.31 61 ASN A N 1
ATOM 495 C CA . ASN A 1 61 ? -18.233 -18.628 19.557 1.00 97.31 61 ASN A CA 1
ATOM 496 C C . ASN A 1 61 ? -17.074 -17.838 18.935 1.00 97.31 61 ASN A C 1
ATOM 498 O O . ASN A 1 61 ? -17.055 -16.607 19.002 1.00 97.31 61 ASN A O 1
ATOM 502 N N . VAL A 1 62 ? -16.148 -18.561 18.301 1.00 98.00 62 VAL A N 1
ATOM 503 C CA . VAL A 1 62 ? -14.952 -18.026 17.637 1.00 98.00 62 VAL A CA 1
ATOM 504 C C . VAL A 1 62 ? -14.855 -18.619 16.237 1.00 98.00 62 VAL A C 1
ATOM 506 O O . VAL A 1 62 ? -14.628 -19.818 16.081 1.00 98.00 62 VAL A O 1
ATOM 509 N N . GLU A 1 63 ? -14.974 -17.775 15.220 1.00 97.12 63 GLU A N 1
ATOM 510 C CA . GLU A 1 63 ? -14.764 -18.147 13.819 1.00 97.12 63 GLU A CA 1
ATOM 511 C C . GLU A 1 63 ? -13.539 -17.406 13.277 1.00 97.12 63 GLU A C 1
ATOM 513 O O . GLU A 1 63 ? -13.373 -16.210 13.508 1.00 97.12 63 GLU A O 1
ATOM 518 N N . LYS A 1 64 ? -12.652 -18.102 12.564 1.00 96.50 64 LYS A N 1
ATOM 519 C CA . LYS A 1 64 ? -11.466 -17.499 11.940 1.00 96.50 64 LYS A CA 1
ATOM 520 C C . LYS A 1 64 ? -11.807 -17.090 10.505 1.00 96.50 64 LYS A C 1
ATOM 522 O O . LYS A 1 64 ? -12.268 -17.926 9.731 1.00 96.50 64 LYS A O 1
ATOM 527 N N . PHE A 1 65 ? -11.543 -15.839 10.132 1.00 94.88 65 PHE A N 1
ATOM 528 C CA . PHE A 1 65 ? -11.610 -15.411 8.731 1.00 94.88 65 PHE A CA 1
ATOM 529 C C . PHE A 1 65 ? -10.464 -16.037 7.908 1.00 94.88 65 PHE A C 1
ATOM 531 O O . PHE A 1 65 ? -9.477 -16.532 8.458 1.00 94.88 65 PHE A O 1
ATOM 538 N N . ALA A 1 66 ? -10.554 -16.002 6.576 1.00 90.25 66 ALA A N 1
ATOM 539 C CA . ALA A 1 66 ? -9.421 -16.378 5.728 1.00 90.25 66 ALA A CA 1
ATOM 540 C C . ALA A 1 66 ? -8.199 -15.493 6.059 1.00 90.25 66 ALA A C 1
ATOM 542 O O . ALA A 1 66 ? -8.342 -14.275 6.134 1.00 90.25 66 ALA A O 1
ATOM 543 N N . ASP A 1 67 ? -7.010 -16.081 6.273 1.00 89.06 67 ASP A N 1
ATOM 544 C CA . ASP A 1 67 ? -5.838 -15.305 6.715 1.00 89.06 67 ASP A CA 1
ATOM 545 C C . ASP A 1 67 ? -5.523 -14.138 5.757 1.00 89.06 67 ASP A C 1
ATOM 547 O O . ASP A 1 67 ? -5.470 -14.294 4.529 1.00 89.06 67 ASP A O 1
ATOM 551 N N . GLY A 1 68 ? -5.215 -12.975 6.330 1.00 86.75 68 GLY A N 1
ATOM 552 C CA . GLY A 1 68 ? -4.476 -11.944 5.615 1.00 86.75 68 GLY A CA 1
ATOM 553 C C . GLY A 1 68 ? -3.022 -12.379 5.414 1.00 86.75 68 GLY A C 1
ATOM 554 O O . GLY A 1 68 ? -2.520 -13.287 6.080 1.00 86.75 68 GLY A O 1
ATOM 555 N N . MET A 1 69 ? -2.290 -11.696 4.533 1.00 88.44 69 MET A N 1
ATOM 556 C CA . MET A 1 69 ? -0.846 -11.950 4.398 1.00 88.44 69 MET A CA 1
ATOM 557 C C . MET A 1 69 ? -0.041 -11.489 5.623 1.00 88.44 69 MET A C 1
ATOM 559 O O . MET A 1 69 ? 1.102 -11.922 5.775 1.00 88.44 69 MET A O 1
ATOM 563 N N . TYR A 1 70 ? -0.648 -10.664 6.484 1.00 92.19 70 TYR A N 1
ATOM 564 C CA . TYR A 1 70 ? -0.008 -9.938 7.587 1.00 92.19 70 TYR A CA 1
ATOM 565 C C . TYR A 1 70 ? -0.765 -10.028 8.918 1.00 92.19 70 TYR A C 1
ATOM 567 O O . TYR A 1 70 ? -0.174 -9.785 9.960 1.00 92.19 70 TYR A O 1
ATOM 575 N N . ASN A 1 71 ? -2.038 -10.437 8.915 1.00 94.50 71 ASN A N 1
ATOM 576 C CA . ASN A 1 71 ? -2.881 -10.497 10.111 1.00 94.50 71 ASN A CA 1
ATOM 577 C C . ASN A 1 71 ? -3.707 -11.784 10.149 1.00 94.50 71 ASN A C 1
ATOM 579 O O . ASN A 1 71 ? -4.069 -12.339 9.107 1.00 94.50 71 ASN A O 1
ATOM 583 N N . LYS A 1 72 ? -4.086 -12.193 11.359 1.00 95.94 72 LYS A N 1
ATOM 584 C CA . LYS A 1 72 ? -5.197 -13.113 11.615 1.00 95.94 72 LYS A CA 1
ATOM 585 C C . LYS A 1 72 ? -6.380 -12.302 12.114 1.00 95.94 72 LYS A C 1
ATOM 587 O O . LYS A 1 72 ? -6.206 -11.417 12.948 1.00 95.94 72 LYS A O 1
ATOM 592 N N . ALA A 1 73 ? -7.567 -12.604 11.609 1.00 97.12 73 ALA A N 1
ATOM 593 C CA . ALA A 1 73 ? -8.802 -11.967 12.035 1.00 97.12 73 ALA A CA 1
ATOM 594 C C . ALA A 1 73 ? -9.813 -13.033 12.465 1.00 97.12 73 ALA A C 1
ATOM 596 O O . ALA A 1 73 ? -9.925 -14.089 11.836 1.00 97.12 73 ALA A O 1
ATOM 597 N N . PHE A 1 74 ? -10.560 -12.735 13.523 1.00 98.25 74 PHE A N 1
ATOM 598 C CA . PHE A 1 74 ? -11.543 -13.625 14.125 1.00 98.25 74 PHE A CA 1
ATOM 599 C C . PHE A 1 74 ? -12.860 -12.886 14.332 1.00 98.25 74 PHE A C 1
ATOM 601 O O . PHE A 1 74 ? -12.874 -11.763 14.834 1.00 98.25 74 PHE A O 1
ATOM 608 N N . LEU A 1 75 ? -13.960 -13.534 13.972 1.00 98.44 75 LEU A N 1
ATOM 609 C CA . LEU A 1 75 ? -15.312 -13.127 14.311 1.00 98.44 75 LEU A CA 1
ATOM 610 C C . LEU A 1 75 ? -15.655 -13.730 15.677 1.00 98.44 75 LEU A C 1
ATOM 612 O O . LEU A 1 75 ? -15.719 -14.952 15.830 1.00 98.44 75 LEU A O 1
ATOM 616 N N . LEU A 1 76 ? -15.841 -12.871 16.675 1.00 98.50 76 LEU A N 1
ATOM 617 C CA . LEU A 1 76 ? -16.185 -13.262 18.038 1.00 98.50 76 LEU A CA 1
ATOM 618 C C . LEU A 1 76 ? -17.666 -12.966 18.269 1.00 98.50 76 LEU A C 1
ATOM 620 O O . LEU A 1 76 ? -18.087 -11.813 18.169 1.00 98.50 76 LEU A O 1
ATOM 624 N N . THR A 1 77 ? -18.452 -14.002 18.567 1.00 98.44 77 THR A N 1
ATOM 625 C CA . THR A 1 77 ? -19.899 -13.870 18.806 1.00 98.44 77 THR A CA 1
ATOM 626 C C . THR A 1 77 ? -20.204 -13.957 20.298 1.00 98.44 77 THR A C 1
ATOM 628 O O . THR A 1 77 ? -19.773 -14.897 20.976 1.00 98.44 77 THR A O 1
ATOM 631 N N . MET A 1 78 ? -20.948 -12.973 20.798 1.00 97.69 78 MET A N 1
ATOM 632 C CA . MET A 1 78 ? -21.348 -12.817 22.197 1.00 97.69 78 MET A CA 1
ATOM 633 C C . MET A 1 78 ? -22.618 -13.609 22.531 1.00 97.69 78 MET A C 1
ATOM 635 O O . MET A 1 78 ? -23.308 -14.115 21.646 1.00 97.69 78 MET A O 1
ATOM 639 N N . ASP A 1 79 ? -22.941 -13.726 23.818 1.00 96.88 79 ASP A N 1
ATOM 640 C CA . ASP A 1 79 ? -24.063 -14.513 24.335 1.00 96.88 79 ASP A CA 1
ATOM 641 C C . ASP A 1 79 ? -25.460 -13.957 24.001 1.00 96.88 79 ASP A C 1
ATOM 643 O O . ASP A 1 79 ? -26.446 -14.685 24.130 1.00 96.88 79 ASP A O 1
ATOM 647 N N . ASP A 1 80 ? -25.544 -12.729 23.481 1.00 96.00 80 ASP A N 1
ATOM 648 C CA . ASP A 1 80 ? -26.742 -12.146 22.859 1.00 96.00 80 ASP A CA 1
ATOM 649 C C . ASP A 1 80 ? -26.718 -12.143 21.315 1.00 96.00 80 ASP A C 1
ATOM 651 O O . ASP A 1 80 ? -27.665 -11.673 20.682 1.00 96.00 80 ASP A O 1
ATOM 655 N N . ASN A 1 81 ? -25.692 -12.749 20.707 1.00 96.56 81 ASN A N 1
ATOM 656 C CA . ASN A 1 81 ? -25.371 -12.767 19.274 1.00 96.56 81 ASN A CA 1
ATOM 657 C C . ASN A 1 81 ? -24.807 -11.455 18.687 1.00 96.56 81 ASN A C 1
ATOM 659 O O . ASN A 1 81 ? -24.660 -11.369 17.466 1.00 96.56 81 ASN A O 1
ATOM 663 N N . GLU A 1 82 ? -24.427 -10.453 19.493 1.00 96.38 82 GLU A N 1
ATOM 664 C CA . GLU A 1 82 ? -23.587 -9.361 18.975 1.00 96.38 82 GLU A CA 1
ATOM 665 C C . GLU A 1 82 ? -22.235 -9.911 18.487 1.00 96.38 82 GLU A C 1
ATOM 667 O O . GLU A 1 82 ? -21.685 -10.852 19.066 1.00 96.38 82 GLU A O 1
ATOM 672 N N . GLN A 1 83 ? -21.696 -9.332 17.412 1.00 98.19 83 GLN A N 1
ATOM 673 C CA . GLN A 1 83 ? -20.445 -9.770 16.799 1.00 98.19 83 GLN A CA 1
ATOM 674 C C . GLN A 1 83 ? -19.414 -8.643 16.735 1.00 98.19 83 GLN A C 1
ATOM 676 O O . GLN A 1 83 ? -19.678 -7.578 16.174 1.00 98.19 83 GLN A O 1
ATOM 681 N N . VAL A 1 84 ? -18.212 -8.926 17.234 1.00 98.50 84 VAL A N 1
ATOM 682 C CA . VAL A 1 84 ? -17.028 -8.059 17.131 1.00 98.50 84 VAL A CA 1
ATOM 683 C C . VAL A 1 84 ? -15.920 -8.778 16.366 1.00 98.50 84 VAL A C 1
ATOM 685 O O . VAL A 1 84 ? -15.918 -10.008 16.262 1.00 98.50 84 VAL A O 1
ATOM 688 N N . VAL A 1 85 ? -14.968 -8.021 15.827 1.00 98.56 85 VAL A N 1
ATOM 689 C CA . VAL A 1 85 ? -13.787 -8.568 15.152 1.00 98.56 85 VAL A CA 1
ATOM 690 C C . VAL A 1 85 ? -12.569 -8.399 16.048 1.00 98.56 85 VAL A C 1
ATOM 692 O O . VAL A 1 85 ? -12.310 -7.306 16.543 1.00 98.56 85 VAL A O 1
ATOM 695 N N . ALA A 1 86 ? -11.805 -9.474 16.229 1.00 98.56 86 ALA A N 1
ATOM 696 C CA . ALA A 1 86 ? -10.479 -9.434 16.831 1.00 98.56 86 ALA A CA 1
ATOM 697 C C . ALA A 1 86 ? -9.411 -9.629 15.747 1.00 98.56 86 ALA A C 1
ATOM 699 O O . ALA A 1 86 ? -9.435 -10.640 15.044 1.00 98.56 86 ALA A O 1
ATOM 700 N N . LYS A 1 87 ? -8.472 -8.688 15.616 1.00 98.25 87 LYS A N 1
ATOM 701 C CA . LYS A 1 87 ? -7.306 -8.771 14.726 1.00 98.25 87 LYS A CA 1
ATOM 702 C C . LYS A 1 87 ? -6.034 -8.960 15.555 1.00 98.25 87 LYS A C 1
ATOM 704 O O . LYS A 1 87 ? -5.863 -8.297 16.574 1.00 98.25 87 LYS A O 1
ATOM 709 N N . VAL A 1 88 ? -5.158 -9.859 15.113 1.00 98.00 88 VAL A N 1
ATOM 710 C CA . VAL A 1 88 ? -3.839 -10.146 15.701 1.00 98.00 88 VAL A CA 1
ATOM 711 C C . VAL A 1 88 ? -2.806 -10.099 14.566 1.00 98.00 88 VAL A C 1
ATOM 713 O O . VAL A 1 88 ? -2.977 -10.836 13.586 1.00 98.00 88 VAL A O 1
ATOM 716 N N . PRO A 1 89 ? -1.760 -9.257 14.636 1.00 96.81 89 PRO A N 1
ATOM 717 C CA . PRO A 1 89 ? -0.727 -9.209 13.607 1.00 96.81 89 PRO A CA 1
ATOM 718 C C . PRO A 1 89 ? 0.139 -10.476 13.618 1.00 96.81 89 PRO A C 1
ATOM 720 O O . PRO A 1 89 ? 0.409 -11.077 14.656 1.00 96.81 89 PRO A O 1
ATOM 723 N N . ASN A 1 90 ? 0.595 -10.885 12.438 1.00 95.69 90 ASN A N 1
ATOM 724 C CA . ASN A 1 90 ? 1.633 -11.899 12.280 1.00 95.69 90 ASN A CA 1
ATOM 725 C C . ASN A 1 90 ? 3.033 -11.268 12.477 1.00 95.69 90 ASN A C 1
ATOM 727 O O . ASN A 1 90 ? 3.187 -10.060 12.290 1.00 95.69 90 ASN A O 1
ATOM 731 N N . PRO A 1 91 ? 4.092 -12.066 12.721 1.00 93.31 91 PRO A N 1
ATOM 732 C CA . PRO A 1 91 ? 5.477 -11.581 12.795 1.00 93.31 91 PRO A CA 1
ATOM 733 C C . PRO A 1 91 ? 5.996 -10.829 11.553 1.00 93.31 91 PRO A C 1
ATOM 735 O O . PRO A 1 91 ? 7.050 -10.204 11.623 1.00 93.31 91 PRO A O 1
ATOM 738 N N . ASN A 1 92 ? 5.295 -10.893 10.415 1.00 92.25 92 ASN A N 1
ATOM 739 C CA . ASN A 1 92 ? 5.602 -10.150 9.188 1.00 92.25 92 ASN A CA 1
ATOM 740 C C . ASN A 1 92 ? 4.698 -8.922 8.937 1.00 92.25 92 ASN A C 1
ATOM 742 O O . ASN A 1 92 ? 4.696 -8.397 7.820 1.00 92.25 92 ASN A O 1
ATOM 746 N N . ALA A 1 93 ? 3.905 -8.485 9.922 1.00 92.12 93 ALA A N 1
ATOM 747 C CA . ALA A 1 93 ? 3.016 -7.333 9.769 1.00 92.12 93 ALA A CA 1
ATOM 748 C C . ALA A 1 93 ? 3.783 -6.011 9.625 1.00 92.12 93 ALA A C 1
ATOM 750 O O . ALA A 1 93 ? 3.505 -5.243 8.707 1.00 92.12 93 ALA A O 1
ATOM 751 N N . GLY A 1 94 ? 4.777 -5.789 10.487 1.00 92.19 94 GLY A N 1
ATOM 752 C CA . GLY A 1 94 ? 5.586 -4.575 10.554 1.00 92.19 94 GLY A CA 1
ATOM 753 C C . GLY A 1 94 ? 6.543 -4.617 11.743 1.00 92.19 94 GLY A C 1
ATOM 754 O O . GLY A 1 94 ? 6.897 -5.702 12.207 1.00 92.19 94 GLY A O 1
ATOM 755 N N . LEU A 1 95 ? 6.968 -3.455 12.249 1.00 93.12 95 LEU A N 1
ATOM 756 C CA . LEU A 1 95 ? 7.688 -3.411 13.524 1.00 93.12 95 LEU A CA 1
ATOM 757 C C . LEU A 1 95 ? 6.704 -3.641 14.688 1.00 93.12 95 LEU A C 1
ATOM 759 O O . LEU A 1 95 ? 5.635 -3.011 14.688 1.00 93.12 95 LEU A O 1
ATOM 763 N N . PRO A 1 96 ? 7.049 -4.489 15.679 1.00 93.25 96 PRO A N 1
ATOM 764 C CA . PRO A 1 96 ? 6.245 -4.664 16.883 1.00 93.25 96 PRO A CA 1
ATOM 765 C C . PRO A 1 96 ? 5.979 -3.342 17.604 1.00 93.25 96 PRO A C 1
ATOM 767 O O . PRO A 1 96 ? 6.771 -2.398 17.502 1.00 93.25 96 PRO A O 1
ATOM 770 N N . HIS A 1 97 ? 4.867 -3.288 18.332 1.00 95.56 97 HIS A N 1
ATOM 771 C CA . HIS A 1 97 ? 4.252 -2.102 18.938 1.00 95.56 97 HIS A CA 1
ATOM 772 C C . HIS A 1 97 ? 3.795 -1.034 17.936 1.00 95.56 97 HIS A C 1
ATOM 774 O O . HIS A 1 97 ? 2.622 -0.657 17.910 1.00 95.56 97 HIS A O 1
ATOM 780 N N . PHE A 1 98 ? 4.697 -0.550 17.081 1.00 95.94 98 PHE A N 1
ATOM 781 C CA . PHE A 1 98 ? 4.426 0.561 16.170 1.00 95.94 98 PHE A CA 1
ATOM 782 C C . PHE A 1 98 ? 3.322 0.248 15.152 1.00 95.94 98 PHE A C 1
ATOM 784 O O . PHE A 1 98 ? 2.505 1.118 14.856 1.00 95.94 98 PHE A O 1
ATOM 791 N N . THR A 1 99 ? 3.256 -0.988 14.649 1.00 95.12 99 THR A N 1
ATOM 792 C CA . THR A 1 99 ? 2.254 -1.385 13.643 1.00 95.12 99 THR A CA 1
ATOM 793 C C . THR A 1 99 ? 0.828 -1.275 14.191 1.00 95.12 99 THR A C 1
ATOM 795 O O . THR A 1 99 ? -0.009 -0.598 13.594 1.00 95.12 99 THR A O 1
ATOM 798 N N . THR A 1 100 ? 0.564 -1.862 15.363 1.00 97.94 100 THR A N 1
ATOM 799 C CA . THR A 1 100 ? -0.762 -1.832 16.003 1.00 97.94 100 THR A CA 1
ATOM 800 C C . THR A 1 100 ? -1.106 -0.439 16.530 1.00 97.94 100 THR A C 1
ATOM 802 O O . THR A 1 100 ? -2.212 0.051 16.300 1.00 97.94 100 THR A O 1
ATOM 805 N N . ALA A 1 101 ? -0.159 0.238 17.194 1.00 98.12 101 ALA A N 1
ATOM 806 C CA . ALA A 1 101 ? -0.390 1.577 17.739 1.00 98.12 101 ALA A CA 1
ATOM 807 C C . ALA A 1 101 ? -0.688 2.617 16.644 1.00 98.12 101 ALA A C 1
ATOM 809 O O . ALA A 1 101 ? -1.491 3.527 16.865 1.00 98.12 101 ALA A O 1
ATOM 810 N N . SER A 1 102 ? -0.076 2.476 15.461 1.00 97.88 102 SER A N 1
ATOM 811 C CA . SER A 1 102 ? -0.333 3.383 14.343 1.00 97.88 102 SER A CA 1
ATOM 812 C C . SER A 1 102 ? -1.676 3.129 13.660 1.00 97.88 102 SER A C 1
ATOM 814 O O . SER A 1 102 ? -2.412 4.081 13.387 1.00 97.88 102 SER A O 1
ATOM 816 N N . GLU A 1 103 ? -2.037 1.862 13.438 1.00 98.19 103 GLU A N 1
ATOM 817 C CA . GLU A 1 103 ? -3.327 1.494 12.846 1.00 98.19 103 GLU A CA 1
ATOM 818 C C . GLU A 1 103 ? -4.497 2.017 13.696 1.00 98.19 103 GLU A C 1
ATOM 820 O O . GLU A 1 103 ? -5.392 2.684 13.176 1.00 98.19 103 GLU A O 1
ATOM 825 N N . VAL A 1 104 ? -4.466 1.805 15.018 1.00 98.50 104 VAL A N 1
ATOM 826 C CA . VAL A 1 104 ? -5.549 2.259 15.909 1.00 98.50 104 VAL A CA 1
ATOM 827 C C . VAL A 1 104 ? -5.663 3.787 15.940 1.00 98.50 104 VAL A C 1
ATOM 829 O O . VAL A 1 104 ? -6.773 4.319 15.852 1.00 98.50 104 VAL A O 1
ATOM 832 N N . ALA A 1 105 ? -4.538 4.507 16.020 1.00 97.75 105 ALA A N 1
ATOM 833 C CA . ALA A 1 105 ? -4.544 5.969 15.975 1.00 97.75 105 ALA A CA 1
ATOM 834 C C . ALA A 1 105 ? -5.090 6.492 14.633 1.00 97.75 105 ALA A C 1
ATOM 836 O O . ALA A 1 105 ? -5.857 7.456 14.600 1.00 97.75 105 ALA A O 1
ATOM 837 N N . THR A 1 106 ? -4.745 5.821 13.532 1.00 97.94 106 THR A N 1
ATOM 838 C CA . THR A 1 106 ? -5.254 6.127 12.191 1.00 97.94 106 THR A CA 1
ATOM 839 C C . THR A 1 106 ? -6.766 5.923 12.128 1.00 97.94 106 THR A C 1
ATOM 841 O O . THR A 1 106 ? -7.486 6.860 11.791 1.00 97.94 106 THR A O 1
ATOM 844 N N . MET A 1 107 ? -7.281 4.762 12.544 1.00 98.25 107 MET A N 1
ATOM 845 C CA . MET A 1 107 ? -8.723 4.474 12.564 1.00 98.25 107 MET A CA 1
ATOM 846 C C . MET A 1 107 ? -9.523 5.488 13.400 1.00 98.25 107 MET A C 1
ATOM 848 O O . MET A 1 107 ? -10.603 5.913 12.981 1.00 98.25 107 MET A O 1
ATOM 852 N N . ASP A 1 108 ? -8.988 5.923 14.546 1.00 97.12 108 ASP A N 1
ATOM 853 C CA . ASP A 1 108 ? -9.569 6.995 15.364 1.00 97.12 108 ASP A CA 1
ATOM 854 C C . ASP A 1 108 ? -9.654 8.315 14.575 1.00 97.12 108 ASP A C 1
ATOM 856 O O . ASP A 1 108 ? -10.739 8.894 14.474 1.00 97.12 108 ASP A O 1
ATOM 860 N N . LEU A 1 109 ? -8.562 8.763 13.941 1.00 95.00 109 LEU A N 1
ATOM 861 C CA . LEU A 1 109 ? -8.565 9.992 13.138 1.00 95.00 109 LEU A CA 1
ATOM 862 C C . LEU A 1 109 ? -9.530 9.896 11.944 1.00 95.00 109 LEU A C 1
ATOM 864 O O . LEU A 1 109 ? -10.331 10.813 11.725 1.00 95.00 109 LEU A O 1
ATOM 868 N N . MET A 1 110 ? -9.506 8.782 11.206 1.00 96.00 110 MET A N 1
ATOM 869 C CA . MET A 1 110 ? -10.372 8.568 10.045 1.00 96.00 110 MET A CA 1
ATOM 870 C C . MET A 1 110 ? -11.853 8.647 10.429 1.00 96.00 110 MET A C 1
ATOM 872 O O . MET A 1 110 ? -12.629 9.349 9.773 1.00 96.00 110 MET A O 1
ATOM 876 N N . ARG A 1 111 ? -12.242 7.983 11.525 1.00 95.94 111 ARG A N 1
ATOM 877 C CA . ARG A 1 111 ? -13.628 7.931 12.010 1.00 95.94 111 ARG A CA 1
ATOM 878 C C . ARG A 1 111 ? -14.071 9.239 12.654 1.00 95.94 111 ARG A C 1
ATOM 880 O O . ARG A 1 111 ? -15.103 9.808 12.292 1.00 95.94 111 ARG A O 1
ATOM 887 N N . ASN A 1 112 ? -13.296 9.726 13.616 1.00 93.31 112 ASN A N 1
ATOM 888 C CA . ASN A 1 112 ? -13.729 10.782 14.525 1.00 93.31 112 ASN A CA 1
ATOM 889 C C . ASN A 1 112 ? -13.399 12.184 14.003 1.00 93.31 112 ASN A C 1
ATOM 891 O O . ASN A 1 112 ? -14.185 13.101 14.253 1.00 93.31 112 ASN A O 1
ATOM 895 N N . THR A 1 113 ? -12.332 12.352 13.218 1.00 90.81 113 THR A N 1
ATOM 896 C CA . THR A 1 113 ? -11.964 13.639 12.603 1.00 90.81 113 THR A CA 1
ATOM 897 C C . THR A 1 113 ? -12.443 13.714 11.154 1.00 90.81 113 THR A C 1
ATOM 899 O O . THR A 1 113 ? -13.287 14.554 10.844 1.00 90.81 113 THR A O 1
ATOM 902 N N . MET A 1 114 ? -11.995 12.804 10.282 1.00 91.88 114 MET A N 1
ATOM 903 C CA . MET A 1 114 ? -12.298 12.834 8.837 1.00 91.88 114 MET A CA 1
ATOM 904 C C . MET A 1 114 ? -13.691 12.298 8.458 1.00 91.88 114 MET A C 1
ATOM 906 O O . MET A 1 114 ? -14.058 12.335 7.285 1.00 91.88 114 MET A O 1
ATOM 910 N N . LYS A 1 115 ? -14.480 11.804 9.424 1.00 94.25 115 LYS A N 1
ATOM 911 C CA . LYS A 1 115 ? -15.853 11.283 9.232 1.00 94.25 115 LYS A CA 1
ATOM 912 C C . LYS A 1 115 ? -15.956 10.186 8.160 1.00 94.25 115 LYS A C 1
ATOM 914 O O . LYS A 1 115 ? -16.956 10.063 7.456 1.00 94.25 115 LYS A O 1
ATOM 919 N N . THR A 1 116 ? -14.902 9.389 8.042 1.00 96.81 116 THR A N 1
ATOM 920 C CA . THR A 1 116 ? -14.829 8.204 7.183 1.00 96.81 116 THR A CA 1
ATOM 921 C C . THR A 1 116 ? -15.371 7.003 7.961 1.00 96.81 116 THR A C 1
ATOM 923 O O . THR A 1 116 ? -15.090 6.907 9.156 1.00 96.81 116 THR A O 1
ATOM 926 N N . PRO A 1 117 ? -16.153 6.089 7.359 1.00 97.38 117 PRO A N 1
ATOM 927 C CA . PRO A 1 117 ? -16.766 4.982 8.090 1.00 97.38 117 PRO A CA 1
ATOM 928 C C . PRO A 1 117 ? -15.750 3.862 8.392 1.00 97.38 117 PRO A C 1
ATOM 930 O O . PRO A 1 117 ? -15.840 2.760 7.868 1.00 97.38 117 PRO A O 1
ATOM 933 N N . ALA A 1 118 ? -14.761 4.131 9.244 1.00 97.62 118 ALA A N 1
ATOM 934 C CA . ALA A 1 118 ? -13.909 3.088 9.811 1.00 97.62 118 ALA A CA 1
ATOM 935 C C . ALA A 1 118 ? -14.621 2.406 11.006 1.00 97.62 118 ALA A C 1
ATOM 937 O O . ALA A 1 118 ? -15.347 3.084 11.748 1.00 97.62 118 ALA A O 1
ATOM 938 N N . PRO A 1 119 ? -14.422 1.092 11.235 1.00 97.88 119 PRO A N 1
ATOM 939 C CA . PRO A 1 119 ? -14.898 0.415 12.443 1.00 97.88 119 PRO A CA 1
ATOM 940 C C . PRO A 1 119 ? -14.394 1.088 13.729 1.00 97.88 119 PRO A C 1
ATOM 942 O O . PRO A 1 119 ? -13.253 1.545 13.785 1.00 97.88 119 PRO A O 1
ATOM 945 N N . GLN A 1 120 ? -15.205 1.144 14.789 1.00 97.88 120 GLN A N 1
ATOM 946 C CA . GLN A 1 120 ? -14.715 1.605 16.093 1.00 97.88 120 GLN A CA 1
ATOM 947 C C . GLN A 1 120 ? -13.809 0.554 16.726 1.00 97.88 120 GLN A C 1
ATOM 949 O O . GLN A 1 120 ? -14.225 -0.591 16.898 1.00 97.88 120 GLN A O 1
ATOM 954 N N . VAL A 1 121 ? -12.615 0.957 17.156 1.00 98.56 121 VAL A N 1
ATOM 955 C CA . VAL A 1 121 ? -11.796 0.153 18.070 1.00 98.56 121 VAL A CA 1
ATOM 956 C C . VAL A 1 121 ? -12.423 0.196 19.468 1.00 98.56 121 VAL A C 1
ATOM 958 O O . VAL A 1 121 ? -12.774 1.263 19.972 1.00 98.56 121 VAL A O 1
ATOM 961 N N . LEU A 1 122 ? -12.599 -0.979 20.068 1.00 98.56 122 LEU A N 1
ATOM 962 C CA . LEU A 1 122 ? -13.285 -1.207 21.344 1.00 98.56 122 LEU A CA 1
ATOM 963 C C . LEU A 1 122 ? -12.286 -1.491 22.477 1.00 98.56 122 LEU A C 1
ATOM 965 O O . LEU A 1 122 ? -12.442 -0.987 23.585 1.00 98.56 122 LEU A O 1
ATOM 969 N N . ALA A 1 123 ? -11.236 -2.260 22.183 1.00 98.56 123 ALA A N 1
ATOM 970 C CA . ALA A 1 123 ? -10.092 -2.515 23.059 1.00 98.56 123 ALA A CA 1
ATOM 971 C C . ALA A 1 123 ? -8.875 -2.887 22.202 1.00 98.56 123 ALA A C 1
ATOM 973 O O . ALA A 1 123 ? -9.041 -3.458 21.129 1.00 98.56 123 ALA A O 1
ATOM 974 N N . TRP A 1 124 ? -7.659 -2.588 22.649 1.00 98.62 124 TRP A N 1
ATOM 975 C CA . TRP A 1 124 ? -6.432 -2.938 21.929 1.00 98.62 124 TRP A CA 1
ATOM 976 C C . TRP A 1 124 ? -5.227 -2.935 22.871 1.00 98.62 124 TRP A C 1
ATOM 978 O O . TRP A 1 124 ? -5.263 -2.291 23.921 1.00 98.62 124 TRP A O 1
ATOM 988 N N . ASP A 1 125 ? -4.163 -3.629 22.476 1.00 98.38 125 ASP A N 1
ATOM 989 C CA . ASP A 1 125 ? -2.849 -3.566 23.118 1.00 98.38 125 ASP A CA 1
ATOM 990 C C . ASP A 1 125 ? -1.763 -3.809 22.062 1.00 98.38 125 ASP A C 1
ATOM 992 O O . ASP A 1 125 ? -1.914 -4.674 21.197 1.00 98.38 125 ASP A O 1
ATOM 996 N N . SER A 1 126 ? -0.681 -3.037 22.124 1.00 97.19 126 SER A N 1
ATOM 997 C CA . SER A 1 126 ? 0.475 -3.120 21.225 1.00 97.19 126 SER A CA 1
ATOM 998 C C . SER A 1 126 ? 1.729 -3.687 21.910 1.00 97.19 126 SER A C 1
ATOM 1000 O O . SER A 1 126 ? 2.796 -3.737 21.305 1.00 97.19 126 SER A O 1
ATOM 1002 N N . SER A 1 127 ? 1.615 -4.154 23.157 1.00 94.69 127 SER A N 1
ATOM 1003 C CA . SER A 1 127 ? 2.640 -4.941 23.850 1.00 94.69 127 SER A CA 1
ATOM 1004 C C . SER A 1 127 ? 2.315 -6.437 23.809 1.00 94.69 127 SER A C 1
ATOM 1006 O O . SER A 1 127 ? 1.156 -6.825 23.950 1.00 94.69 127 SER A O 1
ATOM 1008 N N . ASP A 1 128 ? 3.321 -7.308 23.706 1.00 90.94 128 ASP A N 1
ATOM 1009 C CA . ASP A 1 128 ? 3.165 -8.760 23.888 1.00 90.94 128 ASP A CA 1
ATOM 1010 C C . ASP A 1 128 ? 3.206 -9.189 25.372 1.00 90.94 128 ASP A C 1
ATOM 1012 O O . ASP A 1 128 ? 2.823 -10.310 25.718 1.00 90.94 128 ASP A O 1
ATOM 1016 N N . GLU A 1 129 ? 3.579 -8.289 26.291 1.00 95.50 129 GLU A N 1
ATOM 1017 C CA . GLU A 1 129 ? 3.617 -8.566 27.734 1.00 95.50 129 GLU A CA 1
ATOM 1018 C C . GLU A 1 129 ? 2.212 -8.793 28.336 1.00 95.50 129 GLU A C 1
ATOM 1020 O O . GLU A 1 129 ? 2.086 -9.360 29.428 1.00 95.50 129 GLU A O 1
ATOM 1025 N N . ASN A 1 130 ? 1.148 -8.422 27.615 1.00 96.44 130 ASN A N 1
ATOM 1026 C CA . ASN A 1 130 ? -0.249 -8.495 28.050 1.00 96.44 130 ASN A CA 1
ATOM 1027 C C . ASN A 1 130 ? -0.778 -9.944 28.235 1.00 96.44 130 ASN A C 1
ATOM 1029 O O . ASN A 1 130 ? -0.068 -10.929 28.019 1.00 96.44 130 ASN A O 1
ATOM 1033 N N . ALA A 1 131 ? -2.029 -10.106 28.683 1.00 97.25 131 ALA A N 1
ATOM 1034 C CA . ALA A 1 131 ? -2.624 -11.418 28.975 1.00 97.25 131 ALA A CA 1
ATOM 1035 C C . ALA A 1 131 ? -2.743 -12.351 27.748 1.00 97.25 131 ALA A C 1
ATOM 1037 O O . ALA A 1 131 ? -2.618 -13.563 27.901 1.00 97.25 131 ALA A O 1
ATOM 1038 N N . VAL A 1 132 ? -2.945 -11.796 26.550 1.00 97.81 132 VAL A N 1
ATOM 1039 C CA . VAL A 1 132 ? -3.073 -12.515 25.270 1.00 97.81 132 VAL A CA 1
ATOM 1040 C C . VAL A 1 132 ? -1.731 -13.070 24.781 1.00 97.81 132 VAL A C 1
ATOM 1042 O O . VAL A 1 132 ? -1.722 -14.064 24.064 1.00 97.81 132 VAL A O 1
ATOM 1045 N N . LYS A 1 133 ? -0.592 -12.486 25.181 1.00 97.62 133 LYS A N 1
ATOM 1046 C CA . LYS A 1 133 ? 0.754 -12.823 24.661 1.00 97.62 133 LYS A CA 1
ATOM 1047 C C . LYS A 1 133 ? 0.952 -12.558 23.164 1.00 97.62 133 LYS A C 1
ATOM 1049 O O . LYS A 1 133 ? 1.772 -13.199 22.515 1.00 97.62 133 LYS A O 1
ATOM 1054 N N . ALA A 1 134 ? 0.204 -11.590 22.645 1.00 97.81 134 ALA A N 1
ATOM 1055 C CA . ALA A 1 134 ? 0.386 -10.958 21.346 1.00 97.81 134 ALA A CA 1
ATOM 1056 C C . ALA A 1 134 ? -0.293 -9.581 21.359 1.00 97.81 134 ALA A C 1
ATOM 1058 O O . ALA A 1 134 ? -1.207 -9.351 22.159 1.00 97.81 134 ALA A O 1
ATOM 1059 N N . GLU A 1 135 ? 0.123 -8.702 20.450 1.00 98.25 135 GLU A N 1
ATOM 1060 C CA . GLU A 1 135 ? -0.614 -7.480 20.113 1.00 98.25 135 GLU A CA 1
ATOM 1061 C C . GLU A 1 135 ? -2.016 -7.830 19.582 1.00 98.25 135 GLU A C 1
ATOM 1063 O O . GLU A 1 135 ? -2.207 -8.886 18.969 1.00 98.25 135 GLU A O 1
ATOM 1068 N N . TYR A 1 136 ? -3.008 -6.967 19.797 1.00 98.50 136 TYR A N 1
ATOM 1069 C CA . TYR A 1 136 ? -4.362 -7.183 19.281 1.00 98.50 136 TYR A CA 1
ATOM 1070 C C . TYR A 1 136 ? -5.168 -5.889 19.121 1.00 98.50 136 TYR A C 1
ATOM 1072 O O . TYR A 1 136 ? -4.953 -4.902 19.824 1.00 98.50 136 TYR A O 1
ATOM 1080 N N . ILE A 1 137 ? -6.177 -5.947 18.248 1.00 98.81 137 ILE A N 1
ATOM 1081 C CA . ILE A 1 137 ? -7.242 -4.947 18.103 1.00 98.81 137 ILE A CA 1
ATOM 1082 C C . ILE A 1 137 ? -8.591 -5.672 18.187 1.00 98.81 137 ILE A C 1
ATOM 1084 O O . ILE A 1 137 ? -8.859 -6.566 17.389 1.00 98.81 137 ILE A O 1
ATOM 1088 N N . ILE A 1 138 ? -9.455 -5.287 19.126 1.00 98.81 138 ILE A N 1
ATOM 1089 C CA . ILE A 1 138 ? -10.888 -5.612 19.138 1.00 98.81 138 ILE A CA 1
ATOM 1090 C C . ILE A 1 138 ? -11.642 -4.418 18.553 1.00 98.81 138 ILE A C 1
ATOM 1092 O O . ILE A 1 138 ? -11.456 -3.291 19.014 1.00 98.81 138 ILE A O 1
ATOM 1096 N N . MET A 1 139 ? -12.518 -4.646 17.578 1.00 98.69 139 MET A N 1
ATOM 1097 C CA . MET A 1 139 ? -13.266 -3.592 16.886 1.00 98.69 139 MET A CA 1
ATOM 1098 C C . MET A 1 139 ? -14.684 -4.023 16.484 1.00 98.69 139 MET A C 1
ATOM 1100 O O . MET A 1 139 ? -15.002 -5.214 16.462 1.00 98.69 139 MET A O 1
ATOM 1104 N N . GLU A 1 140 ? -15.539 -3.051 16.150 1.00 98.25 140 GLU A N 1
ATOM 1105 C CA . GLU A 1 140 ? -16.834 -3.301 15.500 1.00 98.25 140 GLU A CA 1
ATOM 1106 C C . GLU A 1 140 ? -16.666 -4.215 14.272 1.00 98.25 140 GLU A C 1
ATOM 1108 O O . GLU A 1 140 ? -15.730 -4.064 13.485 1.00 98.25 140 GLU A O 1
ATOM 1113 N N . LYS A 1 141 ? -17.615 -5.132 14.048 1.00 97.50 141 LYS A N 1
ATOM 1114 C CA . LYS A 1 141 ? -17.734 -5.805 12.751 1.00 97.50 141 LYS A CA 1
ATOM 1115 C C . LYS A 1 141 ? -18.154 -4.783 11.687 1.00 97.50 141 LYS A C 1
ATOM 1117 O O . LYS A 1 141 ? -19.116 -4.041 11.895 1.00 97.50 141 LYS A O 1
ATOM 1122 N N . ALA A 1 142 ? -17.466 -4.772 10.544 1.00 96.19 142 ALA A N 1
ATOM 1123 C CA . ALA A 1 142 ? -17.882 -3.998 9.376 1.00 96.19 142 ALA A CA 1
ATOM 1124 C C . ALA A 1 142 ? -19.327 -4.357 8.974 1.00 96.19 142 ALA A C 1
ATOM 1126 O O . ALA A 1 142 ? -19.723 -5.526 9.012 1.00 96.19 142 ALA A O 1
ATOM 1127 N N . LYS A 1 143 ? -20.123 -3.339 8.636 1.00 95.25 143 LYS A N 1
ATOM 1128 C CA . LYS A 1 143 ? -21.546 -3.471 8.287 1.00 95.25 143 LYS A CA 1
ATOM 1129 C C . LYS A 1 143 ? -21.710 -3.472 6.770 1.00 95.25 143 LYS A C 1
ATOM 1131 O O . LYS A 1 143 ? -20.963 -2.780 6.087 1.00 95.25 143 LYS A O 1
ATOM 1136 N N . GLY A 1 144 ? -22.709 -4.199 6.275 1.00 96.25 144 GLY A N 1
ATOM 1137 C CA . GLY A 1 144 ? -22.960 -4.351 4.842 1.00 96.25 144 GLY A CA 1
ATOM 1138 C C . GLY A 1 144 ? -22.231 -5.546 4.216 1.00 96.25 144 GLY A C 1
ATOM 1139 O O . GLY A 1 144 ? -21.834 -6.479 4.917 1.00 96.25 144 GLY A O 1
ATOM 1140 N N . VAL A 1 145 ? -22.073 -5.510 2.894 1.00 97.00 145 VAL A N 1
ATOM 1141 C CA . VAL A 1 145 ? -21.392 -6.518 2.062 1.00 97.00 145 VAL A CA 1
ATOM 1142 C C . VAL A 1 145 ? -20.180 -5.903 1.361 1.00 97.00 145 VAL A C 1
ATOM 1144 O O . VAL A 1 145 ? -20.164 -4.702 1.100 1.00 97.00 145 VAL A O 1
ATOM 1147 N N . GLN A 1 146 ? -19.159 -6.704 1.050 1.00 97.31 146 GLN A N 1
ATOM 1148 C CA . GLN A 1 146 ? -17.968 -6.224 0.334 1.00 97.31 146 GLN A CA 1
ATOM 1149 C C . GLN A 1 146 ? -18.337 -5.791 -1.087 1.00 97.31 146 GLN A C 1
ATOM 1151 O O . GLN A 1 146 ? -19.046 -6.521 -1.787 1.00 97.31 146 GLN A O 1
ATOM 1156 N N . LEU A 1 147 ? -17.830 -4.639 -1.532 1.00 98.06 147 LEU A N 1
ATOM 1157 C CA . LEU A 1 147 ? -18.139 -4.062 -2.841 1.00 98.06 147 LEU A CA 1
ATOM 1158 C C . LEU A 1 147 ? -17.807 -5.037 -3.982 1.00 98.06 147 LEU A C 1
ATOM 1160 O O . LEU A 1 147 ? -18.595 -5.147 -4.920 1.00 98.06 147 LEU A O 1
ATOM 1164 N N . GLY A 1 148 ? -16.724 -5.815 -3.871 1.00 96.31 148 GLY A N 1
ATOM 1165 C CA . GLY A 1 148 ? -16.320 -6.814 -4.870 1.00 96.31 148 GLY A CA 1
ATOM 1166 C C . GLY A 1 148 ? -17.386 -7.873 -5.165 1.00 96.31 148 GLY A C 1
ATOM 1167 O O . GLY A 1 148 ? -17.505 -8.338 -6.298 1.00 96.31 148 GLY A O 1
ATOM 1168 N N . THR A 1 149 ? -18.242 -8.190 -4.187 1.00 96.31 149 THR A N 1
ATOM 1169 C CA . THR A 1 149 ? -19.329 -9.173 -4.352 1.00 96.31 149 THR A CA 1
ATOM 1170 C C . THR A 1 149 ? -20.521 -8.659 -5.165 1.00 96.31 149 THR A C 1
ATOM 1172 O O . THR A 1 149 ? -21.276 -9.469 -5.701 1.00 96.31 149 THR A O 1
ATOM 1175 N N . VAL A 1 150 ? -20.687 -7.336 -5.292 1.00 96.75 150 VAL A N 1
ATOM 1176 C CA . VAL A 1 150 ? -21.858 -6.695 -5.930 1.00 96.75 150 VAL A CA 1
ATOM 1177 C C . VAL A 1 150 ? -21.497 -5.802 -7.122 1.00 96.75 150 VAL A C 1
ATOM 1179 O O . VAL A 1 150 ? -22.304 -5.638 -8.039 1.00 96.75 150 VAL A O 1
ATOM 1182 N N . TRP A 1 151 ? -20.272 -5.273 -7.176 1.00 95.06 151 TRP A N 1
ATOM 1183 C CA . TRP A 1 151 ? -19.759 -4.425 -8.259 1.00 95.06 151 TRP A CA 1
ATOM 1184 C C . TRP A 1 151 ? -19.858 -5.054 -9.664 1.00 95.06 151 TRP A C 1
ATOM 1186 O O . TRP A 1 151 ? -20.211 -4.331 -10.600 1.00 95.06 151 TRP A O 1
ATOM 1196 N N . PRO A 1 152 ? -19.653 -6.374 -9.870 1.00 92.56 152 PRO A N 1
ATOM 1197 C CA . PRO A 1 152 ? -19.874 -6.999 -11.176 1.00 92.56 152 PRO A CA 1
ATOM 1198 C C . PRO A 1 152 ? -21.338 -6.965 -11.644 1.00 92.56 152 PRO A C 1
ATOM 1200 O O . PRO A 1 152 ? -21.586 -7.046 -12.844 1.00 92.56 152 PRO A O 1
ATOM 1203 N N . THR A 1 153 ? -22.298 -6.836 -10.720 1.00 92.12 153 THR A N 1
ATOM 1204 C CA . THR A 1 153 ? -23.745 -6.835 -11.009 1.00 92.12 153 THR A CA 1
ATOM 1205 C C . THR A 1 153 ? -24.395 -5.449 -10.991 1.00 92.12 153 THR A C 1
ATOM 1207 O O . THR A 1 153 ? -25.548 -5.325 -11.394 1.00 92.12 153 THR A O 1
ATOM 1210 N N . MET A 1 154 ? -23.680 -4.413 -10.539 1.00 91.50 154 MET A N 1
ATOM 1211 C CA . MET A 1 154 ? -24.180 -3.034 -10.506 1.00 91.50 154 MET A CA 1
ATOM 1212 C C . MET A 1 154 ? -24.372 -2.436 -11.903 1.00 91.50 154 MET A C 1
ATOM 1214 O O . MET A 1 154 ? -23.509 -2.588 -12.773 1.00 91.50 154 MET A O 1
ATOM 1218 N N . ASP A 1 155 ? -25.428 -1.639 -12.075 1.00 86.44 155 ASP A N 1
ATOM 1219 C CA . ASP A 1 155 ? -25.578 -0.781 -13.253 1.00 86.44 155 ASP A CA 1
ATOM 1220 C C . ASP A 1 155 ? -24.625 0.435 -13.221 1.00 86.44 155 ASP A C 1
ATOM 1222 O O . ASP A 1 155 ? -24.085 0.823 -12.180 1.00 86.44 155 ASP A O 1
ATOM 1226 N N . SER A 1 156 ? -24.406 1.069 -14.376 1.00 82.12 156 SER A N 1
ATOM 1227 C CA . SER A 1 156 ? -23.483 2.206 -14.515 1.00 82.12 156 SER A CA 1
ATOM 1228 C C . SER A 1 156 ? -23.852 3.408 -13.627 1.00 82.12 156 SER A C 1
ATOM 1230 O O . SER A 1 156 ? -22.971 4.149 -13.194 1.00 82.12 156 SER A O 1
ATOM 1232 N N . GLY A 1 157 ? -25.140 3.612 -13.334 1.00 82.75 157 GLY A N 1
ATOM 1233 C CA . GLY A 1 157 ? -25.634 4.659 -12.442 1.00 82.75 157 GLY A CA 1
ATOM 1234 C C . GLY A 1 157 ? -25.349 4.358 -10.970 1.00 82.75 157 GLY A C 1
ATOM 1235 O O . GLY A 1 157 ? -24.934 5.257 -10.237 1.00 82.75 157 GLY A O 1
ATOM 1236 N N . GLN A 1 158 ? -25.489 3.101 -10.541 1.00 89.94 158 GLN A N 1
ATOM 1237 C CA . GLN A 1 158 ? -25.041 2.641 -9.221 1.00 89.94 158 GLN A CA 1
ATOM 1238 C C . GLN A 1 158 ? -23.524 2.809 -9.064 1.00 89.94 158 GLN A C 1
ATOM 1240 O O . GLN A 1 158 ? -23.078 3.434 -8.099 1.00 89.94 158 GLN A O 1
ATOM 1245 N N . LYS A 1 159 ? -22.730 2.368 -10.053 1.00 90.12 159 LYS A N 1
ATOM 1246 C CA . LYS A 1 159 ? -21.262 2.523 -10.043 1.00 90.12 159 LYS A CA 1
ATOM 1247 C C . LYS A 1 159 ? -20.834 3.986 -9.914 1.00 90.12 159 LYS A C 1
ATOM 1249 O O . LYS A 1 159 ? -20.011 4.319 -9.065 1.00 90.12 159 LYS A O 1
ATOM 1254 N N . VAL A 1 160 ? -21.454 4.891 -10.676 1.00 87.44 160 VAL A N 1
ATOM 1255 C CA . VAL A 1 160 ? -21.208 6.342 -10.578 1.00 87.44 160 VAL A CA 1
ATOM 1256 C C . VAL A 1 160 ? -21.590 6.919 -9.203 1.00 87.44 160 VAL A C 1
ATOM 1258 O O . VAL A 1 160 ? -20.964 7.880 -8.751 1.00 87.44 160 VAL A O 1
ATOM 1261 N N . GLN A 1 161 ? -22.575 6.352 -8.499 1.00 89.75 161 GLN A N 1
ATOM 1262 C CA . GLN A 1 161 ? -22.922 6.779 -7.137 1.00 89.75 161 GLN A CA 1
ATOM 1263 C C . GLN A 1 161 ? -21.911 6.299 -6.085 1.00 89.75 161 GLN A C 1
ATOM 1265 O O . GLN A 1 161 ? -21.520 7.108 -5.241 1.00 89.75 161 GLN A O 1
ATOM 1270 N N . VAL A 1 162 ? -21.413 5.061 -6.189 1.00 94.19 162 VAL A N 1
ATOM 1271 C CA . VAL A 1 162 ? -20.299 4.543 -5.366 1.00 94.19 162 VAL A CA 1
ATOM 1272 C C . VAL A 1 162 ? -19.042 5.395 -5.566 1.00 94.19 162 VAL A C 1
ATOM 1274 O O . VAL A 1 162 ? -18.483 5.908 -4.598 1.00 94.19 162 VAL A O 1
ATOM 1277 N N . ILE A 1 163 ? -18.660 5.658 -6.822 1.00 91.69 163 ILE A N 1
ATOM 1278 C CA . ILE A 1 163 ? -17.532 6.533 -7.184 1.00 91.69 163 ILE A CA 1
ATOM 1279 C C . ILE A 1 163 ? -17.695 7.930 -6.552 1.00 91.69 163 ILE A C 1
ATOM 1281 O O . ILE A 1 163 ? -16.767 8.458 -5.938 1.00 91.69 163 ILE A O 1
ATOM 1285 N N . ARG A 1 164 ? -18.902 8.511 -6.606 1.00 89.94 164 ARG A N 1
ATOM 1286 C CA . ARG A 1 164 ? -19.231 9.795 -5.955 1.00 89.94 164 ARG A CA 1
ATOM 1287 C C . ARG A 1 164 ? -19.242 9.720 -4.422 1.00 89.94 164 ARG A C 1
ATOM 1289 O O . ARG A 1 164 ? -19.101 10.749 -3.761 1.00 89.94 164 ARG A O 1
ATOM 1296 N N . ALA A 1 165 ? -19.447 8.554 -3.813 1.00 93.56 165 ALA A N 1
ATOM 1297 C CA . ALA A 1 165 ? -19.310 8.381 -2.370 1.00 93.56 165 ALA A CA 1
ATOM 1298 C C . ALA A 1 165 ? -17.836 8.329 -1.949 1.00 93.56 165 ALA A C 1
ATOM 1300 O O . ALA A 1 165 ? -17.439 9.097 -1.075 1.00 93.56 165 ALA A O 1
ATOM 1301 N N . ILE A 1 166 ? -17.010 7.539 -2.638 1.00 93.94 166 ILE A N 1
ATOM 1302 C CA . ILE A 1 166 ? -15.565 7.462 -2.384 1.00 93.94 166 ILE A CA 1
ATOM 1303 C C . ILE A 1 166 ? -14.891 8.830 -2.580 1.00 93.94 166 ILE A C 1
ATOM 1305 O O . ILE A 1 166 ? -14.214 9.310 -1.670 1.00 93.94 166 ILE A O 1
ATOM 1309 N N . ALA A 1 167 ? -15.207 9.549 -3.661 1.00 91.06 167 ALA A N 1
ATOM 1310 C CA . ALA A 1 167 ? -14.690 10.902 -3.881 1.00 91.06 167 ALA A CA 1
ATOM 1311 C C . ALA A 1 167 ? -15.117 11.921 -2.802 1.00 91.06 167 ALA A C 1
ATOM 1313 O O . ALA A 1 167 ? -14.394 12.881 -2.535 1.00 91.06 167 ALA A O 1
ATOM 1314 N N . ARG A 1 168 ? -16.261 11.729 -2.123 1.00 92.19 168 ARG A N 1
ATOM 1315 C CA . ARG A 1 168 ? -16.638 12.572 -0.969 1.00 92.19 168 ARG A CA 1
ATOM 1316 C C . ARG A 1 168 ? -15.749 12.317 0.250 1.00 92.19 168 ARG A C 1
ATOM 1318 O O . ARG A 1 168 ? -15.471 13.272 0.971 1.00 92.19 168 ARG A O 1
ATOM 1325 N N . HIS A 1 169 ? -15.284 11.084 0.458 1.00 94.06 169 HIS A N 1
ATOM 1326 C CA . HIS A 1 169 ? -14.309 10.766 1.505 1.00 94.06 169 HIS A CA 1
ATOM 1327 C C . HIS A 1 169 ? -12.918 11.293 1.144 1.00 94.06 169 HIS A C 1
ATOM 1329 O O . HIS A 1 169 ? -12.347 12.044 1.925 1.00 94.06 169 HIS A O 1
ATOM 1335 N N . GLN A 1 170 ? -12.443 11.053 -0.079 1.00 93.25 170 GLN A N 1
ATOM 1336 C CA . GLN A 1 170 ? -11.184 11.614 -0.589 1.00 93.25 170 GLN A CA 1
ATOM 1337 C C . GLN A 1 170 ? -11.141 13.151 -0.499 1.00 93.25 170 GLN A C 1
ATOM 1339 O O . GLN A 1 170 ? -10.128 13.718 -0.101 1.00 93.25 170 GLN A O 1
ATOM 1344 N N . ARG A 1 171 ? -12.267 13.841 -0.747 1.00 91.81 171 ARG A N 1
ATOM 1345 C CA . ARG A 1 171 ? -12.402 15.294 -0.523 1.00 91.81 171 ARG A CA 1
ATOM 1346 C C . ARG A 1 171 ? -12.302 15.703 0.951 1.00 91.81 171 ARG A C 1
ATOM 1348 O O . ARG A 1 171 ? -11.930 16.836 1.232 1.00 91.81 171 ARG A O 1
ATOM 1355 N N . ALA A 1 172 ? -12.694 14.846 1.891 1.00 92.00 172 ALA A N 1
ATOM 1356 C CA . ALA A 1 172 ? -12.525 15.100 3.322 1.00 92.00 172 ALA A CA 1
ATOM 1357 C C . ALA A 1 172 ? -11.074 14.852 3.767 1.00 92.00 172 ALA A C 1
ATOM 1359 O O . ALA A 1 172 ? -10.565 15.588 4.609 1.00 92.00 172 ALA A O 1
ATOM 1360 N N . TRP A 1 173 ? -10.399 13.871 3.163 1.00 94.12 173 TRP A N 1
ATOM 1361 C CA . TRP A 1 173 ? -8.982 13.575 3.392 1.00 94.12 173 TRP A CA 1
ATOM 1362 C C . TRP A 1 173 ? -8.094 14.709 2.853 1.00 94.12 173 TRP A C 1
ATOM 1364 O O . TRP A 1 173 ? -7.300 15.278 3.597 1.00 94.12 173 TRP A O 1
ATOM 1374 N N . SER A 1 174 ? -8.334 15.165 1.615 1.00 91.81 174 SER A N 1
ATOM 1375 C CA . SER A 1 174 ? -7.616 16.278 0.960 1.00 91.81 174 SER A CA 1
ATOM 1376 C C . SER A 1 174 ? -7.904 17.677 1.542 1.00 91.81 174 SER A C 1
ATOM 1378 O O . SER A 1 174 ? -7.611 18.689 0.904 1.00 91.81 174 SER A O 1
ATOM 1380 N N . ARG A 1 175 ? -8.574 17.754 2.696 1.00 90.19 175 ARG A N 1
ATOM 1381 C CA . ARG A 1 175 ? -8.856 18.987 3.453 1.00 90.19 175 ARG A CA 1
ATOM 1382 C C . ARG A 1 175 ? -8.084 19.067 4.762 1.00 90.19 175 ARG A C 1
ATOM 1384 O O . ARG A 1 175 ? -8.130 20.103 5.417 1.00 90.19 175 ARG A O 1
ATOM 1391 N N . ILE A 1 176 ? -7.412 17.987 5.151 1.00 92.19 176 ILE A N 1
ATOM 1392 C CA . ILE A 1 176 ? -6.584 17.937 6.347 1.00 92.19 176 ILE A CA 1
ATOM 1393 C C . ILE A 1 176 ? -5.149 17.692 5.905 1.00 92.19 176 ILE A C 1
ATOM 1395 O O . ILE A 1 176 ? -4.819 16.637 5.367 1.00 92.19 176 ILE A O 1
ATOM 1399 N N . SER A 1 177 ? -4.308 18.694 6.145 1.00 93.19 177 SER A N 1
ATOM 1400 C CA . SER A 1 177 ? -2.872 18.623 5.881 1.00 93.19 177 SER A CA 1
ATOM 1401 C C . SER A 1 177 ? -2.112 18.437 7.189 1.00 93.19 177 SER A C 1
ATOM 1403 O O . SER A 1 177 ? -2.503 18.954 8.236 1.00 93.19 177 SER A O 1
ATOM 1405 N N . PHE A 1 178 ? -1.026 17.679 7.147 1.00 93.88 178 PHE A N 1
ATOM 1406 C CA . PHE A 1 178 ? -0.232 17.314 8.314 1.00 93.88 178 PHE A CA 1
ATOM 1407 C C . PHE A 1 178 ? 1.068 18.114 8.362 1.00 93.88 178 PHE A C 1
ATOM 1409 O O . PHE A 1 178 ? 1.632 18.478 7.331 1.00 93.88 178 PHE A O 1
ATOM 1416 N N . SER A 1 179 ? 1.566 18.382 9.570 1.00 91.19 179 SER A N 1
ATOM 1417 C CA . SER A 1 179 ? 2.792 19.168 9.766 1.00 91.19 179 SER A CA 1
ATOM 1418 C C . SER A 1 179 ? 4.085 18.397 9.476 1.00 91.19 179 SER A C 1
ATOM 1420 O O . SER A 1 179 ? 5.155 19.007 9.417 1.00 91.19 179 SER A O 1
ATOM 1422 N N . ARG A 1 180 ? 4.009 17.066 9.339 1.00 93.25 180 ARG A N 1
ATOM 1423 C CA . ARG A 1 180 ? 5.150 16.161 9.137 1.00 93.25 180 ARG A CA 1
ATOM 1424 C C . ARG A 1 180 ? 4.756 14.961 8.273 1.00 93.25 180 ARG A C 1
ATOM 1426 O O . ARG A 1 180 ? 3.596 14.567 8.265 1.00 93.25 180 ARG A O 1
ATOM 1433 N N . ILE A 1 181 ? 5.744 14.354 7.624 1.00 96.06 181 ILE A N 1
ATOM 1434 C CA . ILE A 1 181 ? 5.657 13.067 6.917 1.00 96.06 181 ILE A CA 1
ATOM 1435 C C . ILE A 1 181 ? 6.061 11.958 7.900 1.00 96.06 181 ILE A C 1
ATOM 1437 O O . ILE A 1 181 ? 7.039 12.119 8.634 1.00 96.06 181 ILE A O 1
ATOM 1441 N N . GLY A 1 182 ? 5.328 10.845 7.935 1.00 96.12 182 GLY A N 1
ATOM 1442 C CA . GLY A 1 182 ? 5.529 9.752 8.899 1.00 96.12 182 GLY A CA 1
ATOM 1443 C C . GLY A 1 182 ? 4.236 8.977 9.164 1.00 96.12 182 GLY A C 1
ATOM 1444 O O . GLY A 1 182 ? 3.238 9.201 8.494 1.00 96.12 182 GLY A O 1
ATOM 1445 N N . SER A 1 183 ? 4.206 8.076 10.145 1.00 96.62 183 SER A N 1
ATOM 1446 C CA . SER A 1 183 ? 2.947 7.422 10.556 1.00 96.62 183 SER A CA 1
ATOM 1447 C C . SER A 1 183 ? 2.279 8.168 11.715 1.00 96.62 183 SER A C 1
ATOM 1449 O O . SER A 1 183 ? 2.959 8.805 12.520 1.00 96.62 183 SER A O 1
ATOM 1451 N N . LEU A 1 184 ? 0.948 8.095 11.811 1.00 95.94 184 LEU A N 1
ATOM 1452 C CA . LEU A 1 184 ? 0.182 8.661 12.927 1.00 95.94 184 LEU A CA 1
ATOM 1453 C C . LEU A 1 184 ? 0.190 7.701 14.124 1.00 95.94 184 LEU A C 1
ATOM 1455 O O . LEU A 1 184 ? 0.107 6.494 13.935 1.00 95.94 184 LEU A O 1
ATOM 1459 N N . TYR A 1 185 ? 0.244 8.236 15.341 1.00 95.75 185 TYR A N 1
ATOM 1460 C CA . TYR A 1 185 ? 0.213 7.511 16.615 1.00 95.75 185 TYR A CA 1
ATOM 1461 C C . TYR A 1 185 ? -0.592 8.301 17.648 1.00 95.75 185 TYR A C 1
ATOM 1463 O O . TYR A 1 185 ? -0.874 9.485 17.445 1.00 95.75 185 TYR A O 1
ATOM 1471 N N . TYR A 1 186 ? -0.887 7.703 18.804 1.00 94.75 186 TYR A N 1
ATOM 1472 C CA . TYR A 1 186 ? -1.161 8.511 19.989 1.00 94.75 186 TYR A CA 1
ATOM 1473 C C . TYR A 1 186 ? 0.143 8.978 20.650 1.00 94.75 186 TYR A C 1
ATOM 1475 O O . TYR A 1 186 ? 1.122 8.239 20.730 1.00 94.75 186 TYR A O 1
ATOM 1483 N N . THR A 1 187 ? 0.114 10.179 21.225 1.00 92.12 187 THR A N 1
ATOM 1484 C CA . THR A 1 187 ? 1.184 10.815 22.014 1.00 92.12 187 THR A CA 1
ATOM 1485 C C . THR A 1 187 ? 1.800 9.896 23.077 1.00 92.12 187 THR A C 1
ATOM 1487 O O . THR A 1 187 ? 2.995 9.980 23.345 1.00 92.12 187 THR A O 1
ATOM 1490 N N . LYS A 1 188 ? 0.999 9.006 23.680 1.00 91.69 188 LYS A N 1
ATOM 1491 C CA . LYS A 1 188 ? 1.437 8.056 24.718 1.00 91.69 188 LYS A CA 1
ATOM 1492 C C . LYS A 1 188 ? 2.289 6.887 24.199 1.00 91.69 188 LYS A C 1
ATOM 1494 O O . LYS A 1 188 ? 2.967 6.253 24.999 1.00 91.69 188 LYS A O 1
ATOM 1499 N N . ASP A 1 189 ? 2.226 6.592 22.900 1.00 93.62 189 ASP A N 1
ATOM 1500 C CA . ASP A 1 189 ? 2.812 5.389 22.292 1.00 93.62 189 ASP A CA 1
ATOM 1501 C C . ASP A 1 189 ? 4.146 5.667 21.587 1.00 93.62 189 ASP A C 1
ATOM 1503 O O . ASP A 1 189 ? 4.767 4.754 21.043 1.00 93.62 189 ASP A O 1
ATOM 1507 N N . LEU A 1 190 ? 4.610 6.919 21.616 1.00 90.81 190 LEU A N 1
ATOM 1508 C CA . LEU A 1 190 ? 5.927 7.320 21.134 1.00 90.81 190 LEU A CA 1
ATOM 1509 C C . LEU A 1 190 ? 6.882 7.619 22.302 1.00 90.81 190 LEU A C 1
ATOM 1511 O O . LEU A 1 190 ? 6.446 8.054 23.373 1.00 90.81 190 LEU A O 1
ATOM 1515 N N . PRO A 1 191 ? 8.205 7.450 22.108 1.00 82.62 191 PRO A N 1
ATOM 1516 C CA . PRO A 1 191 ? 9.205 7.995 23.019 1.00 82.62 191 PRO A CA 1
ATOM 1517 C C . PRO A 1 191 ? 9.029 9.506 23.205 1.00 82.62 191 PRO A C 1
ATOM 1519 O O . PRO A 1 191 ? 8.578 10.212 22.306 1.00 82.62 191 PRO A O 1
ATOM 1522 N N . THR A 1 192 ? 9.417 10.020 24.371 1.00 62.03 192 THR A N 1
ATOM 1523 C CA . THR A 1 192 ? 9.126 11.400 24.795 1.00 62.03 192 THR A CA 1
ATOM 1524 C C . THR A 1 192 ? 10.082 12.428 24.165 1.00 62.03 192 THR A C 1
ATOM 1526 O O . THR A 1 192 ? 10.858 13.088 24.853 1.00 62.03 192 THR A O 1
ATOM 1529 N N . THR A 1 193 ? 10.049 12.546 22.838 1.00 54.69 193 THR A N 1
ATOM 1530 C CA . THR A 1 193 ? 10.764 13.556 22.040 1.00 54.69 193 THR A CA 1
ATOM 1531 C C . THR A 1 193 ? 9.794 14.630 21.528 1.00 54.69 193 THR A C 1
ATOM 1533 O O . THR A 1 193 ? 8.581 14.462 21.594 1.00 54.69 193 THR A O 1
ATOM 1536 N N . ASN A 1 194 ? 10.307 15.794 21.107 1.00 56.56 194 ASN A N 1
ATOM 1537 C CA . ASN A 1 194 ? 9.519 17.032 20.978 1.00 56.56 194 ASN A CA 1
ATOM 1538 C C . ASN A 1 194 ? 8.298 16.946 20.033 1.00 56.56 194 ASN A C 1
ATOM 1540 O O . ASN A 1 194 ? 8.395 17.226 18.837 1.00 56.56 194 ASN A O 1
ATOM 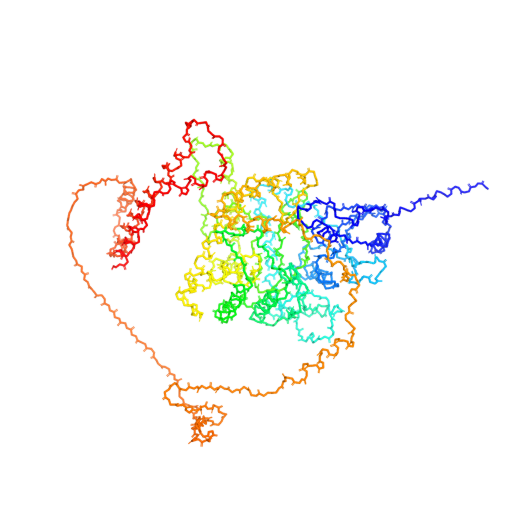1544 N N . LEU A 1 195 ? 7.118 16.722 20.620 1.00 61.66 195 LEU A N 1
ATOM 1545 C CA . LEU A 1 195 ? 5.787 16.895 20.017 1.00 61.66 195 LEU A CA 1
ATOM 1546 C C . LEU A 1 195 ? 5.367 18.382 19.963 1.00 61.66 195 LEU A C 1
ATOM 1548 O O . LEU A 1 195 ? 4.222 18.743 20.227 1.00 61.66 195 LEU A O 1
ATOM 1552 N N . ALA A 1 196 ? 6.322 19.273 19.696 1.00 61.44 196 ALA A N 1
ATOM 1553 C CA . ALA A 1 196 ? 6.133 20.716 19.775 1.00 61.44 196 ALA A CA 1
ATOM 1554 C C . ALA A 1 196 ? 5.543 21.270 18.467 1.00 61.44 196 ALA A C 1
ATOM 1556 O O . ALA A 1 196 ? 6.274 21.625 17.546 1.00 61.44 196 ALA A O 1
ATOM 1557 N N . GLY A 1 197 ? 4.214 21.351 18.395 1.00 72.81 197 GLY A N 1
ATOM 1558 C CA . GLY A 1 197 ? 3.487 21.942 17.270 1.00 72.81 197 GLY A CA 1
ATOM 1559 C C . GLY A 1 197 ? 2.121 21.290 17.039 1.00 72.81 197 GLY A C 1
ATOM 1560 O O . GLY A 1 197 ? 1.763 20.345 17.742 1.00 72.81 197 GLY A O 1
ATOM 1561 N N . PRO A 1 198 ? 1.335 21.782 16.068 1.00 81.19 198 PRO A N 1
ATOM 1562 C CA . PRO A 1 198 ? 0.122 21.103 15.629 1.00 81.19 198 PRO A CA 1
ATOM 1563 C C . PRO A 1 198 ? 0.455 19.818 14.865 1.00 81.19 198 PRO A C 1
ATOM 1565 O O . PRO A 1 198 ? 1.423 19.766 14.108 1.00 81.19 198 PRO A O 1
ATOM 1568 N N . VAL A 1 199 ? -0.379 18.793 15.028 1.00 87.38 199 VAL A N 1
ATOM 1569 C CA . VAL A 1 199 ? -0.283 17.527 14.280 1.00 87.38 199 VAL A CA 1
ATOM 1570 C C . VAL A 1 199 ? -0.793 17.724 12.848 1.00 87.38 199 VAL A C 1
ATOM 1572 O O . VAL A 1 199 ? -0.147 17.318 11.884 1.00 87.38 199 VAL A O 1
ATOM 1575 N N . PHE A 1 200 ? -1.941 18.392 12.715 1.00 90.00 200 PHE A N 1
ATOM 1576 C CA . PHE A 1 200 ? -2.604 18.665 11.445 1.00 90.00 200 PHE A CA 1
ATOM 1577 C C . PHE A 1 200 ? -3.349 20.009 11.458 1.00 90.00 200 PHE A C 1
ATOM 1579 O O . PHE A 1 200 ? -3.609 20.597 12.515 1.00 90.00 200 PHE A O 1
ATOM 1586 N N . PHE A 1 201 ? -3.677 20.487 10.262 1.00 89.81 201 PHE A N 1
ATOM 1587 C CA . PHE A 1 201 ? -4.383 21.731 9.980 1.00 89.81 201 PHE A CA 1
ATOM 1588 C C . PHE A 1 201 ? -5.672 21.438 9.200 1.00 89.81 201 PHE A C 1
ATOM 1590 O O . PHE A 1 201 ? -5.714 20.490 8.414 1.00 89.81 201 PHE A O 1
ATOM 1597 N N . ASP A 1 202 ? -6.709 22.249 9.411 1.00 85.69 202 ASP A N 1
ATOM 1598 C CA . ASP A 1 202 ? -7.956 22.201 8.631 1.00 85.69 202 ASP A CA 1
ATOM 1599 C C . ASP A 1 202 ? -7.852 22.948 7.282 1.00 85.69 202 ASP A C 1
ATOM 1601 O O . ASP A 1 202 ? -6.802 23.501 6.940 1.00 85.69 202 ASP A O 1
ATOM 1605 N N . ASP A 1 203 ? -8.947 22.998 6.509 1.00 78.75 203 ASP A N 1
ATOM 1606 C CA . ASP A 1 203 ? -8.981 23.642 5.185 1.00 78.75 203 ASP A CA 1
ATOM 1607 C C . ASP A 1 203 ? -8.907 25.182 5.226 1.00 78.75 203 ASP A C 1
ATOM 1609 O O . ASP A 1 203 ? -8.810 25.821 4.178 1.00 78.75 203 ASP A O 1
ATOM 1613 N N . SER A 1 204 ? -8.864 25.781 6.423 1.00 81.38 204 SER A N 1
ATOM 1614 C CA . SER A 1 204 ? -8.507 27.190 6.642 1.00 81.38 204 SER A CA 1
ATOM 1615 C C . SER A 1 204 ? -7.031 27.396 7.024 1.00 81.38 204 SER A C 1
ATOM 1617 O O . SER A 1 204 ? -6.609 28.527 7.271 1.00 81.38 204 SER A O 1
ATOM 1619 N N . GLY A 1 205 ? -6.237 26.320 7.084 1.00 81.81 205 GLY A N 1
ATOM 1620 C CA . GLY A 1 205 ? -4.853 26.331 7.566 1.00 81.81 205 GLY A CA 1
ATOM 1621 C C . GLY A 1 205 ? -4.739 26.493 9.085 1.00 81.81 205 GLY A C 1
ATOM 1622 O O . GLY A 1 205 ? -3.656 26.769 9.604 1.00 81.81 205 GLY A O 1
ATOM 1623 N N . LYS A 1 206 ? -5.845 26.349 9.824 1.00 83.75 206 LYS A N 1
ATOM 1624 C CA . LYS A 1 206 ? -5.863 26.525 11.276 1.00 83.75 206 LYS A CA 1
ATOM 1625 C C . LYS A 1 206 ? -5.409 25.232 11.965 1.00 83.75 206 LYS A C 1
ATOM 1627 O O . LYS A 1 206 ? -5.871 24.153 11.594 1.00 83.75 206 LYS A O 1
ATOM 1632 N N . PRO A 1 207 ? -4.539 25.309 12.990 1.00 83.00 207 PRO A N 1
ATOM 1633 C CA . PRO A 1 207 ? -4.093 24.133 13.729 1.00 83.00 207 PRO A CA 1
ATOM 1634 C C . PRO A 1 207 ? -5.260 23.466 14.466 1.00 83.00 207 PRO A C 1
ATOM 1636 O O . PRO A 1 207 ? -5.938 24.098 15.283 1.00 83.00 207 PRO A O 1
ATOM 1639 N N . ALA A 1 208 ? -5.458 22.173 14.220 1.00 72.19 208 ALA A N 1
ATOM 1640 C CA . ALA A 1 208 ? -6.410 21.364 14.961 1.00 72.19 208 ALA A CA 1
ATOM 1641 C C . ALA A 1 208 ? -5.784 20.916 16.290 1.00 72.19 208 ALA A C 1
ATOM 1643 O O . ALA A 1 208 ? -4.814 20.158 16.327 1.00 72.19 208 ALA A O 1
ATOM 1644 N N . THR A 1 209 ? -6.328 21.404 17.403 1.00 57.38 209 THR A N 1
ATOM 1645 C CA . THR A 1 209 ? -5.806 21.130 18.748 1.00 57.38 209 THR A CA 1
ATOM 1646 C C . THR A 1 209 ? -6.318 19.798 19.298 1.00 57.38 209 THR A C 1
ATOM 1648 O O . THR A 1 209 ? -7.097 19.786 20.250 1.00 57.38 209 THR A O 1
ATOM 1651 N N . ASP A 1 210 ? -5.874 18.683 18.714 1.00 71.44 210 ASP A N 1
ATOM 1652 C CA . ASP A 1 210 ? -5.988 17.360 19.340 1.00 71.44 210 ASP A CA 1
ATOM 1653 C C . ASP A 1 210 ? -4.601 16.829 19.732 1.00 71.44 210 ASP A C 1
ATOM 1655 O O . ASP A 1 210 ? -3.891 16.197 18.950 1.00 71.44 210 ASP A O 1
ATOM 1659 N N . SER A 1 211 ? -4.207 17.119 20.974 1.00 74.12 211 SER A N 1
ATOM 1660 C CA . SER A 1 211 ? -2.920 16.723 21.556 1.00 74.12 211 SER A CA 1
ATOM 1661 C C . SER A 1 211 ? -2.820 15.232 21.898 1.00 74.12 211 SER A C 1
ATOM 1663 O O . SER A 1 211 ? -1.765 14.783 22.358 1.00 74.12 211 SER A O 1
ATOM 1665 N N . LYS A 1 212 ? -3.885 14.442 21.678 1.00 88.75 212 LYS A N 1
ATOM 1666 C CA . LYS A 1 212 ? -3.816 12.984 21.836 1.00 88.75 212 LYS A CA 1
ATOM 1667 C C . LYS A 1 212 ? -2.988 12.328 20.733 1.00 88.75 212 LYS A C 1
ATOM 1669 O O . LYS A 1 212 ? -2.476 11.237 20.965 1.00 88.75 212 LYS A O 1
ATOM 1674 N N . PHE A 1 213 ? -2.876 12.959 19.562 1.00 92.31 213 PHE A N 1
ATOM 1675 C CA . PHE A 1 213 ? -2.170 12.429 18.399 1.00 92.31 213 PHE A CA 1
ATOM 1676 C C . PHE A 1 213 ? -0.730 12.941 18.295 1.00 92.31 213 PHE A C 1
ATOM 1678 O O . PHE A 1 213 ? -0.395 14.028 18.760 1.00 92.31 213 PHE A O 1
ATOM 1685 N N . ALA A 1 214 ? 0.098 12.164 17.605 1.00 92.81 214 ALA A N 1
ATOM 1686 C CA . ALA A 1 214 ? 1.457 12.504 17.223 1.00 92.81 214 ALA A CA 1
ATOM 1687 C C . ALA A 1 214 ? 1.791 11.891 15.854 1.00 92.81 214 ALA A C 1
ATOM 1689 O O . ALA A 1 214 ? 1.197 10.891 15.457 1.00 92.81 214 ALA A O 1
ATOM 1690 N N . ILE A 1 215 ? 2.765 12.465 15.148 1.00 93.38 215 ILE A N 1
ATOM 1691 C CA . ILE A 1 215 ? 3.375 11.846 13.961 1.00 93.38 215 ILE A CA 1
ATOM 1692 C C . ILE A 1 215 ? 4.722 11.276 14.405 1.00 93.38 215 ILE A C 1
ATOM 1694 O O . ILE A 1 215 ? 5.441 11.930 15.160 1.00 93.38 215 ILE A O 1
ATOM 1698 N N . GLY A 1 216 ? 5.043 10.060 13.974 1.00 93.94 216 GLY A N 1
ATOM 1699 C CA . GLY A 1 216 ? 6.220 9.300 14.387 1.00 93.94 216 GLY A CA 1
ATOM 1700 C C . GLY A 1 216 ? 6.819 8.470 13.243 1.00 93.94 216 GLY A C 1
ATOM 1701 O O . GLY A 1 216 ? 6.498 8.720 12.077 1.00 93.94 216 GLY A O 1
ATOM 1702 N N . PRO A 1 217 ? 7.670 7.476 13.563 1.00 94.81 217 PRO A N 1
ATOM 1703 C CA . PRO A 1 217 ? 8.350 6.642 12.573 1.00 94.81 217 PRO A CA 1
ATOM 1704 C C . PRO A 1 217 ? 7.385 5.968 11.592 1.00 94.81 217 PRO A C 1
ATOM 1706 O O . PRO A 1 217 ? 6.352 5.450 12.008 1.00 94.81 217 PRO A O 1
ATOM 1709 N N . VAL A 1 218 ? 7.711 5.950 10.302 1.00 95.50 218 VAL A N 1
ATOM 1710 C CA . VAL A 1 218 ? 6.834 5.417 9.243 1.00 95.50 218 VAL A CA 1
ATOM 1711 C C . VAL A 1 218 ? 6.723 3.881 9.230 1.00 95.50 218 VAL A C 1
ATOM 1713 O O . VAL A 1 218 ? 7.731 3.174 9.238 1.00 95.50 218 VAL A O 1
ATOM 1716 N N . MET A 1 219 ? 5.484 3.371 9.153 1.00 92.69 219 MET A N 1
ATOM 1717 C CA . MET A 1 219 ? 5.135 1.935 9.086 1.00 92.69 219 MET A CA 1
ATOM 1718 C C . MET A 1 219 ? 4.573 1.484 7.723 1.00 92.69 219 MET A C 1
ATOM 1720 O O . MET A 1 219 ? 4.023 0.386 7.606 1.00 92.69 219 MET A O 1
ATOM 1724 N N . GLY A 1 220 ? 4.715 2.311 6.683 1.00 92.19 220 GLY A N 1
ATOM 1725 C CA . GLY A 1 220 ? 4.349 1.970 5.304 1.00 92.19 220 GLY A CA 1
ATOM 1726 C C . GLY A 1 220 ? 5.099 0.744 4.773 1.00 92.19 220 GLY A C 1
ATOM 1727 O O . GLY A 1 220 ? 6.268 0.534 5.105 1.00 92.19 220 GLY A O 1
ATOM 1728 N N . ARG A 1 221 ? 4.446 -0.062 3.920 1.00 89.38 221 ARG A N 1
ATOM 1729 C CA . ARG A 1 221 ? 4.987 -1.340 3.400 1.00 89.38 221 ARG A CA 1
ATOM 1730 C C . ARG A 1 221 ? 6.396 -1.203 2.822 1.00 89.38 221 ARG A C 1
ATOM 1732 O O . ARG A 1 221 ? 7.286 -1.982 3.159 1.00 89.38 221 ARG A O 1
ATOM 1739 N N . GLU A 1 222 ? 6.634 -0.149 2.043 1.00 88.50 222 GLU A N 1
ATOM 1740 C CA . GLU A 1 222 ? 7.938 0.163 1.447 1.00 88.50 222 GLU A CA 1
ATOM 1741 C C . GLU A 1 222 ? 9.081 0.289 2.480 1.00 88.50 222 GLU A C 1
ATOM 1743 O O . GLU A 1 222 ? 10.227 0.008 2.150 1.00 88.50 222 GLU A O 1
ATOM 1748 N N . TRP A 1 223 ? 8.807 0.643 3.739 1.00 92.44 223 TRP A N 1
ATOM 1749 C CA . TRP A 1 223 ? 9.816 0.802 4.797 1.00 92.44 223 TRP A CA 1
ATOM 1750 C C . TRP A 1 223 ? 10.120 -0.490 5.562 1.00 92.44 223 TRP A C 1
ATOM 1752 O O . TRP A 1 223 ? 11.144 -0.584 6.246 1.00 92.44 223 TRP A O 1
ATOM 1762 N N . ILE A 1 224 ? 9.232 -1.474 5.453 1.00 91.25 224 ILE A N 1
ATOM 1763 C CA . ILE A 1 224 ? 9.223 -2.714 6.232 1.00 91.25 224 ILE A CA 1
ATOM 1764 C C . ILE A 1 224 ? 9.649 -3.906 5.374 1.00 91.25 224 ILE A C 1
ATOM 1766 O O . ILE A 1 224 ? 10.453 -4.740 5.803 1.00 91.25 224 ILE A O 1
ATOM 1770 N N . ASP A 1 225 ? 9.097 -3.999 4.166 1.00 87.06 225 ASP A N 1
ATOM 1771 C CA . ASP A 1 225 ? 9.136 -5.221 3.379 1.00 87.06 225 ASP A CA 1
ATOM 1772 C C . ASP A 1 225 ? 10.528 -5.577 2.849 1.00 87.06 225 ASP A C 1
ATOM 1774 O O . ASP A 1 225 ? 11.488 -4.804 2.879 1.00 87.06 225 ASP A O 1
ATOM 1778 N N . PHE A 1 226 ? 10.645 -6.832 2.417 1.00 83.50 226 PHE A N 1
ATOM 1779 C CA . PHE A 1 226 ? 11.861 -7.405 1.837 1.00 83.50 226 PHE A CA 1
ATOM 1780 C C . PHE A 1 226 ? 13.116 -7.321 2.726 1.00 83.50 226 PHE A C 1
ATOM 1782 O O . PHE A 1 226 ? 14.247 -7.371 2.243 1.00 83.50 226 PHE A O 1
ATOM 1789 N N . GLY A 1 227 ? 12.906 -7.247 4.044 1.00 87.44 227 GLY A N 1
ATOM 1790 C CA . GLY A 1 227 ? 13.956 -7.148 5.055 1.00 87.44 227 GLY A CA 1
ATOM 1791 C C . GLY A 1 227 ? 14.307 -5.716 5.459 1.00 87.44 227 GLY A C 1
ATOM 1792 O O . GLY A 1 227 ? 15.132 -5.555 6.358 1.00 87.44 227 GLY A O 1
ATOM 1793 N N . ARG A 1 228 ? 13.677 -4.686 4.870 1.00 90.56 228 ARG A N 1
ATOM 1794 C CA . ARG A 1 228 ? 13.951 -3.278 5.206 1.00 90.56 228 ARG A CA 1
ATOM 1795 C C . ARG A 1 228 ? 13.536 -2.898 6.631 1.00 90.56 228 ARG A C 1
ATOM 1797 O O . ARG A 1 228 ? 14.122 -1.976 7.186 1.00 90.56 228 ARG A O 1
ATOM 1804 N N . ALA A 1 229 ? 12.664 -3.669 7.283 1.00 90.81 229 ALA A N 1
ATOM 1805 C CA . ALA A 1 229 ? 12.401 -3.588 8.725 1.00 90.81 229 ALA A CA 1
ATOM 1806 C C . ALA A 1 229 ? 13.660 -3.782 9.600 1.00 90.81 229 ALA A C 1
ATOM 1808 O O . ALA A 1 229 ? 13.750 -3.194 10.671 1.00 90.81 229 ALA A O 1
ATOM 1809 N N . ASN A 1 230 ? 14.647 -4.560 9.135 1.00 89.81 230 ASN A N 1
ATOM 1810 C CA . ASN A 1 230 ? 15.900 -4.834 9.856 1.00 89.81 230 ASN A CA 1
ATOM 1811 C C . ASN A 1 230 ? 17.040 -3.862 9.483 1.00 89.81 230 ASN A C 1
ATOM 1813 O O . ASN A 1 230 ? 18.203 -4.134 9.781 1.00 89.81 230 ASN A O 1
ATOM 1817 N N . ILE A 1 231 ? 16.731 -2.771 8.777 1.00 91.19 231 ILE A N 1
ATOM 1818 C CA . ILE A 1 231 ? 17.702 -1.744 8.390 1.00 91.19 231 ILE A CA 1
ATOM 1819 C C . ILE A 1 231 ? 17.626 -0.592 9.392 1.00 91.19 231 ILE A C 1
ATOM 1821 O O . ILE A 1 231 ? 16.556 -0.022 9.617 1.00 91.19 231 ILE A O 1
ATOM 1825 N N . ASP A 1 232 ? 18.773 -0.264 9.976 1.00 91.31 232 ASP A N 1
ATOM 1826 C CA . ASP A 1 232 ? 18.958 0.903 10.833 1.00 91.31 232 ASP A CA 1
ATOM 1827 C C . ASP A 1 232 ? 19.067 2.160 9.956 1.00 91.31 232 ASP A C 1
ATOM 1829 O O . ASP A 1 232 ? 20.113 2.439 9.366 1.00 91.31 232 ASP A O 1
ATOM 1833 N N . CYS A 1 233 ? 17.937 2.847 9.787 1.00 93.56 233 CYS A N 1
ATOM 1834 C CA . CYS A 1 233 ? 17.773 4.007 8.918 1.00 93.56 233 CYS A CA 1
ATOM 1835 C C . CYS A 1 233 ? 16.912 5.075 9.595 1.00 93.56 233 CYS A C 1
ATOM 1837 O O . CYS A 1 233 ? 16.106 4.769 10.477 1.00 93.56 233 CYS A O 1
ATOM 1839 N N . ASP A 1 234 ? 17.011 6.314 9.114 1.00 95.19 234 ASP A N 1
ATOM 1840 C CA . ASP A 1 234 ? 16.017 7.338 9.426 1.00 95.19 234 ASP A CA 1
ATOM 1841 C C . ASP A 1 234 ? 14.624 6.870 8.958 1.00 95.19 234 ASP A C 1
ATOM 1843 O O . ASP A 1 234 ? 14.464 6.350 7.852 1.00 95.19 234 ASP A O 1
ATOM 1847 N N . ARG A 1 235 ? 13.622 7.016 9.828 1.00 94.44 235 ARG A N 1
ATOM 1848 C CA . ARG A 1 235 ? 12.207 6.682 9.581 1.00 94.44 235 ARG A CA 1
ATOM 1849 C C . ARG A 1 235 ? 11.290 7.875 9.866 1.00 94.44 235 ARG A C 1
ATOM 1851 O O . ARG A 1 235 ? 10.076 7.702 9.969 1.00 94.44 235 ARG A O 1
ATOM 1858 N N . GLY A 1 236 ? 11.861 9.070 10.001 1.00 93.75 236 GLY A N 1
ATOM 1859 C CA . GLY A 1 236 ? 11.144 10.295 10.301 1.00 93.75 236 GLY A CA 1
ATOM 1860 C C . GLY A 1 236 ? 10.715 10.379 11.771 1.00 93.75 236 GLY A C 1
ATOM 1861 O O . GLY A 1 236 ? 11.176 9.605 12.615 1.00 93.75 236 GLY A O 1
ATOM 1862 N N . PRO A 1 237 ? 9.816 11.317 12.113 1.00 94.12 237 PRO A N 1
ATOM 1863 C CA . PRO A 1 237 ? 8.960 12.085 11.201 1.00 94.12 237 PRO A CA 1
ATOM 1864 C C . PRO A 1 237 ? 9.637 13.323 10.577 1.00 94.12 237 PRO A C 1
ATOM 1866 O O . PRO A 1 237 ? 10.170 14.184 11.284 1.00 94.12 237 PRO A O 1
ATOM 1869 N N . TRP A 1 238 ? 9.549 13.470 9.255 1.00 94.75 238 TRP A N 1
ATOM 1870 C CA . TRP A 1 238 ? 10.198 14.541 8.476 1.00 94.75 238 TRP A CA 1
ATOM 1871 C C . TRP A 1 238 ? 9.338 15.800 8.351 1.00 94.75 238 TRP A C 1
ATOM 1873 O O . TRP A 1 238 ? 8.117 15.719 8.387 1.00 94.75 238 TRP A O 1
ATOM 1883 N N . THR A 1 239 ? 9.954 16.968 8.157 1.00 92.06 239 THR A N 1
ATOM 1884 C CA . THR A 1 239 ? 9.250 18.257 7.966 1.00 92.06 239 THR A CA 1
ATOM 1885 C C . THR A 1 239 ? 9.271 18.770 6.523 1.00 92.06 239 THR A C 1
ATOM 1887 O O . THR A 1 239 ? 8.686 19.814 6.244 1.00 92.06 239 THR A O 1
ATOM 1890 N N . SER A 1 240 ? 9.931 18.071 5.593 1.00 92.50 240 SER A N 1
ATOM 1891 C CA . SER A 1 240 ? 9.974 18.452 4.177 1.00 92.50 240 SER A CA 1
ATOM 1892 C C . SER A 1 240 ? 9.950 17.239 3.250 1.00 92.50 240 SER A C 1
ATOM 1894 O O . SER A 1 240 ? 10.449 16.166 3.590 1.00 92.50 240 SER A O 1
ATOM 1896 N N . VAL A 1 241 ? 9.421 17.440 2.042 1.00 94.06 241 VAL A N 1
ATOM 1897 C CA . VAL A 1 241 ? 9.418 16.428 0.975 1.00 94.06 241 VAL A CA 1
ATOM 1898 C C . VAL A 1 241 ? 10.839 15.958 0.648 1.00 94.06 241 VAL A C 1
ATOM 1900 O O . VAL A 1 241 ? 11.070 14.762 0.502 1.00 94.06 241 VAL A O 1
ATOM 1903 N N . GLU A 1 242 ? 11.808 16.879 0.591 1.00 94.06 242 GLU A N 1
ATOM 1904 C CA . GLU A 1 242 ? 13.201 16.537 0.285 1.00 94.06 242 GLU A CA 1
ATOM 1905 C C . GLU A 1 242 ? 13.829 15.635 1.354 1.00 94.06 242 GLU A C 1
ATOM 1907 O O . GLU A 1 242 ? 14.480 14.656 1.004 1.00 94.06 242 GLU A O 1
ATOM 1912 N N . SER A 1 243 ? 13.608 15.913 2.646 1.00 95.44 243 SER A N 1
ATOM 1913 C CA . SER A 1 243 ? 14.179 15.092 3.725 1.00 95.44 243 SER A CA 1
ATOM 1914 C C . SER A 1 243 ? 13.577 13.683 3.754 1.00 95.44 243 SER A C 1
ATOM 1916 O O . SER A 1 243 ? 14.326 12.713 3.838 1.00 95.44 243 SER A O 1
ATOM 1918 N N . TYR A 1 244 ? 12.263 13.553 3.542 1.00 96.25 244 TYR A N 1
ATOM 1919 C CA . TYR A 1 244 ? 11.609 12.256 3.334 1.00 96.25 244 TYR A CA 1
ATOM 1920 C C . TYR A 1 244 ? 12.182 11.500 2.124 1.00 96.25 244 TYR A C 1
ATOM 1922 O O . TYR A 1 244 ? 12.637 10.364 2.261 1.00 96.25 244 TYR A O 1
ATOM 1930 N N . ARG A 1 245 ? 12.215 12.119 0.934 1.00 95.81 245 ARG A N 1
ATOM 1931 C CA . ARG A 1 245 ? 12.696 11.452 -0.290 1.00 95.81 245 ARG A CA 1
ATOM 1932 C C . ARG A 1 245 ? 14.190 11.115 -0.243 1.00 95.81 245 ARG A C 1
ATOM 1934 O O . ARG A 1 245 ? 14.596 10.094 -0.796 1.00 95.81 245 ARG A O 1
ATOM 1941 N N . ARG A 1 246 ? 14.995 11.912 0.462 1.00 96.75 246 ARG A N 1
ATOM 1942 C CA . ARG A 1 246 ? 16.395 11.608 0.783 1.00 96.75 246 ARG A CA 1
ATOM 1943 C C . ARG A 1 246 ? 16.503 10.369 1.676 1.00 96.75 246 ARG A C 1
ATOM 1945 O O . ARG A 1 246 ? 17.229 9.446 1.320 1.00 96.75 246 ARG A O 1
ATOM 1952 N N . ALA A 1 247 ? 15.728 10.295 2.760 1.00 97.44 247 ALA A N 1
ATOM 1953 C CA . ALA A 1 247 ? 15.727 9.141 3.660 1.00 97.44 247 ALA A CA 1
ATOM 1954 C C . ALA A 1 247 ? 15.266 7.839 2.971 1.00 97.44 247 ALA A C 1
ATOM 1956 O O . ALA A 1 247 ? 15.843 6.784 3.225 1.00 97.44 247 ALA A O 1
ATOM 1957 N N . VAL A 1 248 ? 14.295 7.901 2.045 1.00 96.62 248 VAL A N 1
ATOM 1958 C CA . VAL A 1 248 ? 13.898 6.760 1.187 1.00 96.62 248 VAL A CA 1
ATOM 1959 C C . VAL A 1 248 ? 15.094 6.212 0.397 1.00 96.62 248 VAL A C 1
ATOM 1961 O O . VAL A 1 248 ? 15.331 5.003 0.370 1.00 96.62 248 VAL A O 1
ATOM 1964 N N . LEU A 1 249 ? 15.874 7.100 -0.224 1.00 96.81 249 LEU A N 1
ATOM 1965 C CA . LEU A 1 249 ? 17.035 6.728 -1.033 1.00 96.81 249 LEU A CA 1
ATOM 1966 C C . LEU A 1 249 ? 18.207 6.236 -0.176 1.00 96.81 249 LEU A C 1
ATOM 1968 O O . LEU A 1 249 ? 18.867 5.264 -0.541 1.00 96.81 249 LEU A O 1
ATOM 1972 N N . GLU A 1 250 ? 18.445 6.850 0.982 1.00 96.88 250 GLU A N 1
ATOM 1973 C CA . GLU A 1 250 ? 19.505 6.454 1.915 1.00 96.88 250 GLU A CA 1
ATOM 1974 C C . GLU A 1 250 ? 19.208 5.097 2.582 1.00 96.88 250 GLU A C 1
ATOM 1976 O O . GLU A 1 250 ? 20.101 4.243 2.629 1.00 96.88 250 GLU A O 1
ATOM 1981 N N . ARG A 1 251 ? 17.948 4.830 2.966 1.00 96.12 251 ARG A N 1
ATOM 1982 C CA . ARG A 1 251 ? 17.431 3.498 3.351 1.00 96.12 251 ARG A CA 1
ATOM 1983 C C . ARG A 1 251 ? 17.753 2.454 2.284 1.00 96.12 251 ARG A C 1
ATOM 1985 O O . ARG A 1 251 ? 18.268 1.380 2.596 1.00 96.12 251 ARG A O 1
ATOM 1992 N N . ASP A 1 252 ? 17.475 2.763 1.021 1.00 94.94 252 ASP A N 1
ATOM 1993 C CA . ASP A 1 252 ? 17.679 1.826 -0.084 1.00 94.94 252 ASP A CA 1
ATOM 1994 C C . ASP A 1 252 ? 19.165 1.612 -0.414 1.00 94.94 252 ASP A C 1
ATOM 1996 O O . ASP A 1 252 ? 19.567 0.484 -0.716 1.00 94.94 252 ASP A O 1
ATOM 2000 N N . MET A 1 253 ? 20.018 2.628 -0.238 1.00 95.69 253 MET A N 1
ATOM 2001 C CA . MET A 1 253 ? 21.478 2.471 -0.292 1.00 95.69 253 MET A CA 1
ATOM 2002 C C . MET A 1 253 ? 22.009 1.588 0.840 1.00 95.69 253 MET A C 1
ATOM 2004 O O . MET A 1 253 ? 22.883 0.749 0.610 1.00 95.69 253 MET A O 1
ATOM 2008 N N . GLN A 1 254 ? 21.503 1.753 2.064 1.00 95.44 254 GLN A N 1
ATOM 2009 C CA . GLN A 1 254 ? 21.866 0.906 3.201 1.00 95.44 254 GLN A CA 1
ATOM 2010 C C . GLN A 1 254 ? 21.419 -0.542 2.964 1.00 95.44 254 GLN A C 1
ATOM 2012 O O . GLN A 1 254 ? 22.242 -1.451 3.065 1.00 95.44 254 GLN A O 1
ATOM 2017 N N . ALA A 1 255 ? 20.169 -0.759 2.547 1.00 93.56 255 ALA A N 1
ATOM 2018 C CA . ALA A 1 255 ? 19.638 -2.075 2.200 1.00 93.56 255 ALA A CA 1
ATOM 2019 C C . ALA A 1 255 ? 20.439 -2.750 1.069 1.00 93.56 255 ALA A C 1
ATOM 2021 O O . ALA A 1 255 ? 20.767 -3.936 1.159 1.00 93.56 255 ALA A O 1
ATOM 2022 N N . ALA A 1 256 ? 20.834 -1.997 0.035 1.00 93.56 256 ALA A N 1
ATOM 2023 C CA . ALA A 1 256 ? 21.672 -2.502 -1.052 1.00 93.56 256 ALA A CA 1
ATOM 2024 C C . ALA A 1 256 ? 23.086 -2.913 -0.588 1.00 93.56 256 ALA A C 1
ATOM 2026 O O . ALA A 1 256 ? 23.688 -3.813 -1.183 1.00 93.56 256 ALA A O 1
ATOM 2027 N N . ARG A 1 257 ? 23.600 -2.306 0.493 1.00 93.81 257 ARG A N 1
ATOM 2028 C CA . ARG A 1 257 ? 24.892 -2.638 1.120 1.00 93.81 257 ARG A CA 1
ATOM 2029 C C . ARG A 1 257 ? 24.807 -3.817 2.098 1.00 93.81 257 ARG A C 1
ATOM 2031 O O . ARG A 1 257 ? 25.700 -4.658 2.075 1.00 93.81 257 ARG A O 1
ATOM 2038 N N . SER A 1 258 ? 23.776 -3.890 2.943 1.00 92.06 258 SER A N 1
ATOM 2039 C CA . SER A 1 258 ? 23.740 -4.800 4.104 1.00 92.06 258 SER A CA 1
ATOM 2040 C C . SER A 1 258 ? 22.910 -6.077 3.924 1.00 92.06 258 SER A C 1
ATOM 2042 O O . SER A 1 258 ? 23.261 -7.103 4.509 1.00 92.06 258 SER A O 1
ATOM 2044 N N . LEU A 1 259 ? 21.836 -6.072 3.119 1.00 88.38 259 LEU A N 1
ATOM 2045 C CA . LEU A 1 259 ? 20.992 -7.263 2.939 1.00 88.38 259 LEU A CA 1
ATOM 2046 C C . LEU A 1 259 ? 21.790 -8.391 2.275 1.00 88.38 259 LEU A C 1
ATOM 2048 O O . LEU A 1 259 ? 22.349 -8.195 1.197 1.00 88.38 259 LEU A O 1
ATOM 2052 N N . GLY A 1 260 ? 21.805 -9.594 2.861 1.00 84.88 260 GLY A N 1
ATOM 2053 C CA . GLY A 1 260 ? 22.613 -10.723 2.366 1.00 84.88 260 GLY A CA 1
ATOM 2054 C C . GLY A 1 260 ? 22.285 -11.164 0.931 1.00 84.88 260 GLY A C 1
ATOM 2055 O O . GLY A 1 260 ? 23.182 -11.538 0.176 1.00 84.88 260 GLY A O 1
ATOM 2056 N N . ALA A 1 261 ? 21.026 -11.027 0.514 1.00 81.06 261 ALA A N 1
ATOM 2057 C CA . ALA A 1 261 ? 20.584 -11.162 -0.872 1.00 81.06 261 ALA A CA 1
ATOM 2058 C C . ALA A 1 261 ? 19.663 -9.989 -1.224 1.00 81.06 261 ALA A C 1
ATOM 2060 O O . ALA A 1 261 ? 18.866 -9.570 -0.386 1.00 81.06 261 ALA A O 1
ATOM 2061 N N . LEU A 1 262 ? 19.759 -9.473 -2.453 1.00 80.19 262 LEU A N 1
ATOM 2062 C CA . LEU A 1 262 ? 18.795 -8.485 -2.931 1.00 80.19 262 LEU A CA 1
ATOM 2063 C C . LEU A 1 262 ? 17.457 -9.166 -3.278 1.00 80.19 262 LEU A C 1
ATOM 2065 O O . LEU A 1 262 ? 17.463 -10.259 -3.858 1.00 80.19 262 LEU A O 1
ATOM 2069 N N . PRO A 1 263 ? 16.323 -8.511 -2.986 1.00 72.19 263 PRO A N 1
ATOM 2070 C CA . PRO A 1 263 ? 15.022 -8.846 -3.555 1.00 72.19 263 PRO A CA 1
ATOM 2071 C C . PRO A 1 263 ? 15.072 -8.864 -5.087 1.00 72.19 263 PRO A C 1
ATOM 2073 O O . PRO A 1 263 ? 15.828 -8.113 -5.707 1.00 72.19 263 PRO A O 1
ATOM 2076 N N . ARG A 1 264 ? 14.262 -9.730 -5.701 1.00 68.69 264 ARG A N 1
ATOM 2077 C CA . ARG A 1 264 ? 14.063 -9.770 -7.155 1.00 68.69 264 ARG A CA 1
ATOM 2078 C C . ARG A 1 264 ? 12.653 -9.260 -7.470 1.00 68.69 264 ARG A C 1
ATOM 2080 O O . ARG A 1 264 ? 11.722 -9.781 -6.857 1.00 68.69 264 ARG A O 1
ATOM 2087 N N . PRO A 1 265 ? 12.479 -8.314 -8.410 1.00 68.12 265 PRO A N 1
ATOM 2088 C CA . PRO A 1 265 ? 11.158 -7.885 -8.864 1.00 68.12 265 PRO A CA 1
ATOM 2089 C C . PRO A 1 265 ? 10.311 -9.065 -9.357 1.00 68.12 265 PRO A C 1
ATOM 2091 O O . PRO A 1 265 ? 10.733 -9.811 -10.239 1.00 68.12 265 PRO A O 1
ATOM 2094 N N . PHE A 1 266 ? 9.104 -9.230 -8.808 1.00 64.50 266 PHE A N 1
ATOM 2095 C CA . PHE A 1 266 ? 8.172 -10.297 -9.214 1.00 64.50 266 PHE A CA 1
ATOM 2096 C C . PHE A 1 266 ? 7.601 -10.091 -10.626 1.00 64.50 266 PHE A C 1
ATOM 2098 O O . PHE A 1 266 ? 7.108 -11.034 -11.238 1.00 64.50 266 PHE A O 1
ATOM 2105 N N . SER A 1 267 ? 7.700 -8.869 -11.151 1.00 67.94 267 SER A N 1
ATOM 2106 C CA . SER A 1 267 ? 7.324 -8.474 -12.510 1.00 67.94 267 SER A CA 1
ATOM 2107 C C . SER A 1 267 ? 8.311 -8.928 -13.593 1.00 67.94 267 SER A C 1
ATOM 2109 O O . SER A 1 267 ? 8.020 -8.745 -14.769 1.00 67.94 267 SER A O 1
ATOM 2111 N N . MET A 1 268 ? 9.474 -9.498 -13.242 1.00 79.50 268 MET A N 1
ATOM 2112 C CA . MET A 1 268 ? 10.557 -9.760 -14.198 1.00 79.50 268 MET A CA 1
ATOM 2113 C C . MET A 1 268 ? 11.195 -11.144 -14.073 1.00 79.50 268 MET A C 1
ATOM 2115 O O . MET A 1 268 ? 11.541 -11.615 -12.989 1.00 79.50 268 MET A O 1
ATOM 2119 N N . LEU A 1 269 ? 11.466 -11.762 -15.224 1.00 82.62 269 LEU A N 1
ATOM 2120 C CA . LEU A 1 269 ? 12.348 -12.920 -15.327 1.00 82.62 269 LEU A CA 1
ATOM 2121 C C . LEU A 1 269 ? 13.810 -12.452 -15.460 1.00 82.62 269 LEU A C 1
ATOM 2123 O O . LEU A 1 269 ? 14.224 -11.990 -16.522 1.00 82.62 269 LEU A O 1
ATOM 2127 N N . CYS A 1 270 ? 14.600 -12.572 -14.389 1.00 84.44 270 CYS A N 1
ATOM 2128 C CA . CYS A 1 270 ? 16.000 -12.119 -14.361 1.00 84.44 270 CYS A CA 1
ATOM 2129 C C . CYS A 1 270 ? 17.005 -13.273 -14.533 1.00 84.44 270 CYS A C 1
ATOM 2131 O O . CYS A 1 270 ? 16.954 -14.244 -13.771 1.00 84.44 270 CYS A O 1
ATOM 2133 N N . GLY A 1 271 ? 17.966 -13.128 -15.454 1.00 84.44 271 GLY A N 1
ATOM 2134 C CA . GLY A 1 271 ? 19.030 -14.109 -15.714 1.00 84.44 271 GLY A CA 1
ATOM 2135 C C . GLY A 1 271 ? 19.830 -13.830 -17.000 1.00 84.44 271 GLY A C 1
ATOM 2136 O O . GLY A 1 271 ? 19.748 -12.727 -17.541 1.00 84.44 271 GLY A O 1
ATOM 2137 N N . PRO A 1 272 ? 20.650 -14.782 -17.485 1.00 83.12 272 PRO A N 1
ATOM 2138 C CA . PRO A 1 272 ? 21.419 -14.647 -18.726 1.00 83.12 272 PRO A CA 1
ATOM 2139 C C . PRO A 1 272 ? 20.587 -14.244 -19.952 1.00 83.12 272 PRO A C 1
ATOM 2141 O O . PRO A 1 272 ? 19.429 -14.629 -20.085 1.00 83.12 272 PRO A O 1
ATOM 2144 N N . SER A 1 273 ? 21.188 -13.457 -20.852 1.00 82.00 273 SER A N 1
ATOM 2145 C CA . SER A 1 273 ? 20.542 -12.744 -21.980 1.00 82.00 273 SER A CA 1
ATOM 2146 C C . SER A 1 273 ? 19.425 -11.741 -21.623 1.00 82.00 273 SER A C 1
ATOM 2148 O O . SER A 1 273 ? 19.148 -10.853 -22.424 1.00 82.00 273 SER A O 1
ATOM 2150 N N . LEU A 1 274 ? 18.830 -11.838 -20.434 1.00 87.25 274 LEU A N 1
ATOM 2151 C CA . LEU A 1 274 ? 17.786 -10.964 -19.898 1.00 87.25 274 LEU A CA 1
ATOM 2152 C C . LEU A 1 274 ? 18.363 -9.923 -18.917 1.00 87.25 274 LEU A C 1
ATOM 2154 O O . LEU A 1 274 ? 19.585 -9.780 -18.785 1.00 87.25 274 LEU A O 1
ATOM 2158 N N . TYR A 1 275 ? 17.496 -9.162 -18.242 1.00 88.62 275 TYR A N 1
ATOM 2159 C CA . TYR A 1 275 ? 17.935 -8.223 -17.213 1.00 88.62 275 TYR A CA 1
ATOM 2160 C C . TYR A 1 275 ? 18.523 -8.951 -15.999 1.00 88.62 275 TYR A C 1
ATOM 2162 O O . TYR A 1 275 ? 18.065 -10.024 -15.595 1.00 88.62 275 TYR A O 1
ATOM 2170 N N . GLN A 1 276 ? 19.537 -8.340 -15.385 1.00 86.56 276 GLN A N 1
ATOM 2171 C CA . GLN A 1 276 ? 20.092 -8.775 -14.106 1.00 86.56 276 GLN A CA 1
ATOM 2172 C C . GLN A 1 276 ? 20.319 -7.545 -13.212 1.00 86.56 276 GLN A C 1
ATOM 2174 O O . GLN A 1 276 ? 21.166 -6.709 -13.560 1.00 86.56 276 GLN A O 1
ATOM 2179 N N . PRO A 1 277 ? 19.576 -7.419 -12.092 1.00 86.69 277 PRO A N 1
ATOM 2180 C CA . PRO A 1 277 ? 19.803 -6.372 -11.103 1.00 86.69 277 PRO A CA 1
ATOM 2181 C C . PRO A 1 277 ? 21.073 -6.665 -10.299 1.00 86.69 277 PRO A C 1
ATOM 2183 O O . PRO A 1 277 ? 21.406 -7.830 -10.056 1.00 86.69 277 PRO A O 1
ATOM 2186 N N . THR A 1 278 ? 21.779 -5.623 -9.863 1.00 89.38 278 THR A N 1
ATOM 2187 C CA . THR A 1 278 ? 23.012 -5.764 -9.067 1.00 89.38 278 THR A CA 1
ATOM 2188 C C . THR A 1 278 ? 23.105 -4.689 -7.982 1.00 89.38 278 THR A C 1
ATOM 2190 O O . THR A 1 278 ? 22.412 -3.671 -8.027 1.00 89.38 278 THR A O 1
ATOM 2193 N N . ARG A 1 279 ? 23.961 -4.896 -6.971 1.00 92.75 279 ARG A N 1
ATOM 2194 C CA . ARG A 1 279 ? 24.143 -3.909 -5.888 1.00 92.75 279 ARG A CA 1
ATOM 2195 C C . ARG A 1 279 ? 24.738 -2.616 -6.422 1.00 92.75 279 ARG A C 1
ATOM 2197 O O . ARG A 1 279 ? 24.333 -1.538 -6.012 1.00 92.75 279 ARG A O 1
ATOM 2204 N N . GLU A 1 280 ? 25.668 -2.746 -7.356 1.00 94.62 280 GLU A N 1
ATOM 2205 C CA . GLU A 1 280 ? 26.407 -1.667 -7.997 1.00 94.62 280 GLU A CA 1
ATOM 2206 C C . GLU A 1 280 ? 25.447 -0.798 -8.814 1.00 94.62 280 GLU A C 1
ATOM 2208 O O . GLU A 1 280 ? 25.399 0.412 -8.605 1.00 94.62 280 GLU A O 1
ATOM 2213 N N . LYS A 1 281 ? 24.599 -1.417 -9.651 1.00 93.56 281 LYS A N 1
ATOM 2214 C CA . LYS A 1 281 ? 23.552 -0.710 -10.404 1.00 93.56 281 LYS A CA 1
ATOM 2215 C C . LYS A 1 281 ? 22.538 -0.034 -9.481 1.00 93.56 281 LYS A C 1
ATOM 2217 O O . LYS A 1 281 ? 22.191 1.122 -9.706 1.00 93.56 281 LYS A O 1
ATOM 2222 N N . LYS A 1 282 ? 22.070 -0.723 -8.430 1.00 93.44 282 LYS A N 1
ATOM 2223 C CA . LYS A 1 282 ? 21.079 -0.158 -7.499 1.00 93.44 282 LYS A CA 1
ATOM 2224 C C . LYS A 1 282 ? 21.647 1.018 -6.702 1.00 93.44 282 LYS A C 1
ATOM 2226 O O . LYS A 1 282 ? 20.982 2.040 -6.588 1.00 93.44 282 LYS A O 1
ATOM 2231 N N . LEU A 1 283 ? 22.892 0.919 -6.232 1.00 96.25 283 LEU A N 1
ATOM 2232 C CA . LEU A 1 283 ? 23.599 2.026 -5.580 1.00 96.25 283 LEU A CA 1
ATOM 2233 C C . LEU A 1 283 ? 23.842 3.203 -6.534 1.00 96.25 283 LEU A C 1
ATOM 2235 O O . LEU A 1 283 ? 23.667 4.348 -6.125 1.00 96.25 283 LEU A O 1
ATOM 2239 N N . PHE A 1 284 ? 24.198 2.938 -7.794 1.00 96.06 284 PHE A N 1
ATOM 2240 C CA . PHE A 1 284 ? 24.348 3.970 -8.823 1.00 96.06 284 PHE A CA 1
ATOM 2241 C C . PHE A 1 284 ? 23.022 4.702 -9.088 1.00 96.06 284 PHE A C 1
ATOM 2243 O O . PHE A 1 284 ? 22.995 5.931 -9.086 1.00 96.06 284 PHE A O 1
ATOM 2250 N N . ALA A 1 285 ? 21.907 3.970 -9.197 1.00 95.81 285 ALA A N 1
ATOM 2251 C CA . ALA A 1 285 ? 20.574 4.557 -9.320 1.00 95.81 285 ALA A CA 1
ATOM 2252 C C . ALA A 1 285 ? 20.176 5.403 -8.099 1.00 95.81 285 ALA A C 1
ATOM 2254 O O . ALA A 1 285 ? 19.668 6.505 -8.285 1.00 95.81 285 ALA A O 1
ATOM 2255 N N . CYS A 1 286 ? 20.467 4.962 -6.866 1.00 96.44 286 CYS A N 1
ATOM 2256 C CA . CYS A 1 286 ? 20.254 5.793 -5.675 1.00 96.44 286 CYS A CA 1
ATOM 2257 C C . CYS A 1 286 ? 21.053 7.107 -5.727 1.00 96.44 286 CYS A C 1
ATOM 2259 O O . CYS A 1 286 ? 20.526 8.161 -5.383 1.00 96.44 286 CYS A O 1
ATOM 2261 N N . VAL A 1 287 ? 22.321 7.059 -6.155 1.00 96.12 287 VAL A N 1
ATOM 2262 C CA . VAL A 1 287 ? 23.185 8.249 -6.250 1.00 96.12 287 VAL A CA 1
ATOM 2263 C C . VAL A 1 287 ? 22.693 9.205 -7.339 1.00 96.12 287 VAL A C 1
ATOM 2265 O O . VAL A 1 287 ? 22.601 10.405 -7.084 1.00 96.12 287 VAL A O 1
ATOM 2268 N N . ALA A 1 288 ? 22.306 8.696 -8.512 1.00 95.75 288 ALA A N 1
ATOM 2269 C CA . ALA A 1 288 ? 21.698 9.504 -9.568 1.00 95.75 288 ALA A CA 1
ATOM 2270 C C . ALA A 1 288 ? 20.366 10.131 -9.107 1.00 95.75 288 ALA A C 1
ATOM 2272 O O . ALA A 1 288 ? 20.146 11.325 -9.309 1.00 95.75 288 ALA A O 1
ATOM 2273 N N . ALA A 1 289 ? 19.517 9.365 -8.412 1.00 95.94 289 ALA A N 1
ATOM 2274 C CA . ALA A 1 289 ? 18.262 9.847 -7.836 1.00 95.94 289 ALA A CA 1
ATOM 2275 C C . ALA A 1 289 ? 18.483 10.970 -6.801 1.00 95.94 289 ALA A C 1
ATOM 2277 O O . ALA A 1 289 ? 17.805 11.995 -6.850 1.00 95.94 289 ALA A O 1
ATOM 2278 N N . LEU A 1 290 ? 19.476 10.834 -5.913 1.00 95.50 290 LEU A N 1
ATOM 2279 C CA . LEU A 1 290 ? 19.851 11.878 -4.947 1.00 95.50 290 LEU A CA 1
ATOM 2280 C C . LEU A 1 290 ? 20.377 13.157 -5.623 1.00 95.50 290 LEU A C 1
ATOM 2282 O O . LEU A 1 290 ? 20.158 14.250 -5.103 1.00 95.50 290 LEU A O 1
ATOM 2286 N N . GLN A 1 291 ? 21.049 13.041 -6.774 1.00 93.94 291 GLN A N 1
ATOM 2287 C CA . GLN A 1 291 ? 21.548 14.191 -7.538 1.00 93.94 291 GLN A CA 1
ATOM 2288 C C . GLN A 1 291 ? 20.440 14.930 -8.305 1.00 93.94 291 GLN A C 1
ATOM 2290 O O . GLN A 1 291 ? 20.501 16.156 -8.415 1.00 93.94 291 GLN A O 1
ATOM 2295 N N . VAL A 1 292 ? 19.417 14.228 -8.814 1.00 93.62 292 VAL A N 1
ATOM 2296 C CA . VAL A 1 292 ? 18.253 14.891 -9.433 1.00 93.62 292 VAL A CA 1
ATOM 2297 C C . VAL A 1 292 ? 17.294 15.496 -8.411 1.00 93.62 292 VAL A C 1
ATOM 2299 O O . VAL A 1 292 ? 16.697 16.531 -8.710 1.00 93.62 292 VAL A O 1
ATOM 2302 N N . LEU A 1 293 ? 17.162 14.890 -7.220 1.00 92.56 293 LEU A N 1
ATOM 2303 C CA . LEU A 1 293 ? 16.096 15.172 -6.250 1.00 92.56 293 LEU A CA 1
ATOM 2304 C C . LEU A 1 293 ? 15.801 16.676 -6.043 1.00 92.56 293 LEU A C 1
ATOM 2306 O O . LEU A 1 293 ? 14.644 17.054 -6.230 1.00 92.56 293 LEU A O 1
ATOM 2310 N N . PRO A 1 294 ? 16.779 17.569 -5.773 1.00 88.88 294 PRO A N 1
ATOM 2311 C CA . PRO A 1 294 ? 16.498 18.986 -5.504 1.00 88.88 294 PRO A CA 1
ATOM 2312 C C . PRO A 1 294 ? 15.956 19.789 -6.700 1.00 88.88 294 PRO A C 1
ATOM 2314 O O . PRO A 1 294 ? 15.568 20.940 -6.524 1.00 88.88 294 PRO A O 1
ATOM 2317 N N . ARG A 1 295 ? 15.955 19.224 -7.918 1.00 87.31 295 ARG A N 1
ATOM 2318 C CA . ARG A 1 295 ? 15.398 19.849 -9.134 1.00 87.31 295 ARG A CA 1
ATOM 2319 C C . ARG A 1 295 ? 14.094 19.219 -9.622 1.00 87.31 295 ARG A C 1
ATOM 2321 O O . ARG A 1 295 ? 13.432 19.822 -10.458 1.00 87.31 295 ARG A O 1
ATOM 2328 N N . ILE A 1 296 ? 13.754 18.020 -9.146 1.00 88.56 296 ILE A N 1
ATOM 2329 C CA . ILE A 1 296 ? 12.573 17.263 -9.598 1.00 88.56 296 ILE A CA 1
ATOM 2330 C C . ILE A 1 296 ? 11.417 17.285 -8.594 1.00 88.56 296 ILE A C 1
ATOM 2332 O O . ILE A 1 296 ? 10.364 16.724 -8.872 1.00 88.56 296 ILE A O 1
ATOM 2336 N N . LEU A 1 297 ? 11.584 17.918 -7.429 1.00 89.31 297 LEU A N 1
ATOM 2337 C CA . LEU A 1 297 ? 10.459 18.134 -6.526 1.00 89.31 297 LEU A CA 1
ATOM 2338 C C . LEU A 1 297 ? 9.498 19.183 -7.118 1.00 89.31 297 LEU A C 1
ATOM 2340 O O . LEU A 1 297 ? 9.956 20.264 -7.496 1.00 89.31 297 LEU A O 1
ATOM 2344 N N . PRO A 1 298 ? 8.186 18.893 -7.188 1.00 84.38 298 PRO A N 1
ATOM 2345 C CA . PRO A 1 298 ? 7.196 19.827 -7.716 1.00 84.38 298 PRO A CA 1
ATOM 2346 C C . PRO A 1 298 ? 7.129 21.103 -6.851 1.00 84.38 298 PRO A C 1
ATOM 2348 O O . PRO A 1 298 ? 6.987 20.997 -5.628 1.00 84.38 298 PRO A O 1
ATOM 2351 N N . PRO A 1 299 ? 7.243 22.311 -7.442 1.00 79.94 299 PRO A N 1
ATOM 2352 C CA . PRO A 1 299 ? 7.200 23.576 -6.704 1.00 79.94 299 PRO A CA 1
ATOM 2353 C C . PRO A 1 299 ? 5.793 23.959 -6.212 1.00 79.94 299 PRO A C 1
ATOM 2355 O O . PRO A 1 299 ? 5.641 24.934 -5.473 1.00 79.94 299 PRO A O 1
ATOM 2358 N N . GLU A 1 300 ? 4.749 23.245 -6.633 1.00 83.06 300 GLU A N 1
ATOM 2359 C CA . GLU A 1 300 ? 3.362 23.545 -6.301 1.00 83.06 300 GLU A CA 1
ATOM 2360 C C . GLU A 1 300 ? 3.019 23.238 -4.833 1.00 83.06 300 GLU A C 1
ATOM 2362 O O . GLU A 1 300 ? 3.290 22.160 -4.303 1.00 83.06 300 GLU A O 1
ATOM 2367 N N . GLN A 1 301 ? 2.297 24.156 -4.183 1.00 80.88 301 GLN A N 1
ATOM 2368 C CA . GLN A 1 301 ? 1.916 24.022 -2.770 1.00 80.88 301 GLN A CA 1
ATOM 2369 C C . GLN A 1 301 ? 1.035 22.787 -2.479 1.00 80.88 301 GLN A C 1
ATOM 2371 O O . GLN A 1 301 ? 1.096 22.224 -1.383 1.00 80.88 301 GLN A O 1
ATOM 2376 N N . TRP A 1 302 ? 0.221 22.341 -3.447 1.00 83.50 302 TRP A N 1
ATOM 2377 C CA . TRP A 1 302 ? -0.583 21.116 -3.310 1.00 83.50 302 TRP A CA 1
ATOM 2378 C C . TRP A 1 302 ? 0.298 19.864 -3.218 1.00 83.50 302 TRP A C 1
ATOM 2380 O O . TRP A 1 302 ? -0.058 18.903 -2.543 1.00 83.50 302 TRP A O 1
ATOM 2390 N N . ALA A 1 303 ? 1.462 19.892 -3.867 1.00 82.94 303 ALA A N 1
ATOM 2391 C CA . ALA A 1 303 ? 2.401 18.788 -3.897 1.00 82.94 303 ALA A CA 1
ATOM 2392 C C . ALA A 1 303 ? 3.321 18.817 -2.667 1.00 82.94 303 ALA A C 1
ATOM 2394 O O . ALA A 1 303 ? 3.617 17.776 -2.089 1.00 82.94 303 ALA A O 1
ATOM 2395 N N . SER A 1 304 ? 3.705 20.007 -2.191 1.00 81.31 304 SER A N 1
ATOM 2396 C CA . SER A 1 304 ? 4.516 20.162 -0.976 1.00 81.31 304 SER A CA 1
ATOM 2397 C C . SER A 1 304 ? 3.779 19.817 0.331 1.00 81.31 304 SER A C 1
ATOM 2399 O O . SER A 1 304 ? 4.408 19.788 1.388 1.00 81.31 304 SER A O 1
ATOM 2401 N N . THR A 1 305 ? 2.455 19.621 0.302 1.00 88.56 305 THR A N 1
ATOM 2402 C CA . THR A 1 305 ? 1.623 19.397 1.496 1.00 88.56 305 THR A CA 1
ATOM 2403 C C . THR A 1 305 ? 1.353 17.915 1.747 1.00 88.56 305 THR A C 1
ATOM 2405 O O . THR A 1 305 ? 0.981 17.154 0.853 1.00 88.56 305 THR A O 1
ATOM 2408 N N . SER A 1 306 ? 1.561 17.499 2.998 1.00 94.25 306 SER A N 1
ATOM 2409 C CA . SER A 1 306 ? 1.433 16.101 3.422 1.00 94.25 306 SER A CA 1
ATOM 2410 C C . SER A 1 306 ? -0.001 15.780 3.834 1.00 94.25 306 SER A C 1
ATOM 2412 O O . SER A 1 306 ? -0.616 16.556 4.565 1.00 94.25 306 SER A O 1
ATOM 2414 N N . HIS A 1 307 ? -0.518 14.644 3.383 1.00 95.25 307 HIS A N 1
ATOM 2415 C CA . HIS A 1 307 ? -1.899 14.201 3.566 1.00 95.25 307 HIS A CA 1
ATOM 2416 C C . HIS A 1 307 ? -1.929 12.776 4.134 1.00 95.25 307 HIS A C 1
ATOM 2418 O O . HIS A 1 307 ? -0.884 12.173 4.341 1.00 95.25 307 HIS A O 1
ATOM 2424 N N . MET A 1 308 ? -3.120 12.256 4.426 1.00 95.00 308 MET A N 1
ATOM 2425 C CA . MET A 1 308 ? -3.344 10.854 4.782 1.00 95.00 308 MET A CA 1
ATOM 2426 C C . MET A 1 308 ? -4.392 10.291 3.826 1.00 95.00 308 MET A C 1
ATOM 2428 O O . MET A 1 308 ? -5.371 10.972 3.518 1.00 95.00 308 MET A O 1
ATOM 2432 N N . TRP A 1 309 ? -4.189 9.061 3.363 1.00 95.00 309 TRP A N 1
ATOM 2433 C CA . TRP A 1 309 ? -4.990 8.441 2.311 1.00 95.00 309 TRP A CA 1
ATOM 2434 C C . TRP A 1 309 ? -5.141 6.940 2.552 1.00 95.00 309 TRP A C 1
ATOM 2436 O O . TRP A 1 309 ? -4.437 6.359 3.378 1.00 95.00 309 TRP A O 1
ATOM 2446 N N . HIS A 1 310 ? -6.052 6.305 1.820 1.00 95.25 310 HIS A N 1
ATOM 2447 C CA . HIS A 1 310 ? -6.196 4.853 1.827 1.00 95.25 310 HIS A CA 1
ATOM 2448 C C . HIS A 1 310 ? -5.549 4.266 0.567 1.00 95.25 310 HIS A C 1
ATOM 2450 O O . HIS A 1 310 ? -6.205 4.115 -0.458 1.00 95.25 310 HIS A O 1
ATOM 2456 N N . ASP A 1 311 ? -4.257 3.946 0.628 1.00 86.62 311 ASP A N 1
ATOM 2457 C CA . ASP A 1 311 ? -3.492 3.540 -0.563 1.00 86.62 311 ASP A CA 1
ATOM 2458 C C . ASP A 1 311 ? -3.835 2.131 -1.099 1.00 86.62 311 ASP A C 1
ATOM 2460 O O . ASP A 1 311 ? -3.483 1.820 -2.233 1.00 86.62 311 ASP A O 1
ATOM 2464 N N . ASP A 1 312 ? -4.566 1.313 -0.325 1.00 91.00 312 ASP A N 1
ATOM 2465 C CA . ASP A 1 312 ? -5.068 -0.027 -0.704 1.00 91.00 312 ASP A CA 1
ATOM 2466 C C . ASP A 1 312 ? -6.611 -0.044 -0.856 1.00 91.00 312 ASP A C 1
ATOM 2468 O O . ASP A 1 312 ? -7.316 -0.933 -0.371 1.00 91.00 312 ASP A O 1
ATOM 2472 N N . LEU A 1 313 ? -7.185 1.028 -1.427 1.00 93.69 313 LEU A N 1
ATOM 2473 C CA . LEU A 1 313 ? -8.642 1.242 -1.517 1.00 93.69 313 LEU A CA 1
ATOM 2474 C C . LEU A 1 313 ? -9.283 0.465 -2.679 1.00 93.69 313 LEU A C 1
ATOM 2476 O O . LEU A 1 313 ? -9.772 1.049 -3.649 1.00 93.69 313 LEU A O 1
ATOM 2480 N N . HIS A 1 314 ? -9.280 -0.861 -2.569 1.00 93.88 314 HIS A N 1
ATOM 2481 C CA . HIS A 1 314 ? -9.932 -1.768 -3.512 1.00 93.88 314 HIS A CA 1
ATOM 2482 C C . HIS A 1 314 ? -11.256 -2.343 -2.966 1.00 93.88 314 HIS A C 1
ATOM 2484 O O . HIS A 1 314 ? -11.637 -2.138 -1.810 1.00 93.88 314 HIS A O 1
ATOM 2490 N N . GLU A 1 315 ? -12.000 -3.031 -3.826 1.00 95.06 315 GLU A N 1
ATOM 2491 C CA . GLU A 1 315 ? -13.388 -3.472 -3.630 1.00 95.06 315 GLU A CA 1
ATOM 2492 C C . GLU A 1 315 ? -13.629 -4.476 -2.488 1.00 95.06 315 GLU A C 1
ATOM 2494 O O . GLU A 1 315 ? -14.765 -4.610 -2.034 1.00 95.06 315 GLU A O 1
ATOM 2499 N N . GLU A 1 316 ? -12.597 -5.149 -1.977 1.00 93.75 316 GLU A N 1
ATOM 2500 C CA . GLU A 1 316 ? -12.731 -6.027 -0.803 1.00 93.75 316 GLU A CA 1
ATOM 2501 C C . GLU A 1 316 ? -12.624 -5.260 0.527 1.00 93.75 316 GLU A C 1
ATOM 2503 O O . GLU A 1 316 ? -13.178 -5.714 1.531 1.00 93.75 316 GLU A O 1
ATOM 2508 N N . ASN A 1 317 ? -11.956 -4.097 0.525 1.00 96.50 317 ASN A N 1
ATOM 2509 C CA . ASN A 1 317 ? -11.773 -3.216 1.687 1.00 96.50 317 ASN A CA 1
ATOM 2510 C C . ASN A 1 317 ? -12.919 -2.195 1.849 1.00 96.50 317 ASN A C 1
ATOM 2512 O O . ASN A 1 317 ? -13.025 -1.530 2.883 1.00 96.50 317 ASN A O 1
ATOM 2516 N N . ILE A 1 318 ? -13.801 -2.083 0.850 1.00 98.38 318 ILE A N 1
ATOM 2517 C CA . ILE A 1 318 ? -14.997 -1.232 0.861 1.00 98.38 318 ILE A CA 1
ATOM 2518 C C . ILE A 1 318 ? -16.227 -2.099 1.134 1.00 98.38 318 ILE A C 1
ATOM 2520 O O . ILE A 1 318 ? -16.482 -3.066 0.421 1.00 98.38 318 ILE A O 1
ATOM 2524 N N . PHE A 1 319 ? -17.033 -1.718 2.124 1.00 98.44 319 PHE A N 1
ATOM 2525 C CA . PHE A 1 319 ? -18.317 -2.352 2.420 1.00 98.44 319 PHE A CA 1
ATOM 2526 C C . PHE A 1 319 ? -19.463 -1.393 2.103 1.00 98.44 319 PHE A C 1
ATOM 2528 O O . PHE A 1 319 ? -19.417 -0.216 2.475 1.00 98.44 319 PHE A O 1
ATOM 2535 N N . VAL A 1 320 ? -20.506 -1.905 1.456 1.00 98.50 320 VAL A N 1
ATOM 2536 C CA . VAL A 1 320 ? -21.713 -1.167 1.061 1.00 98.50 320 VAL A CA 1
ATOM 2537 C C . VAL A 1 320 ? -22.969 -1.785 1.663 1.00 98.50 320 VAL A C 1
ATOM 2539 O O . VAL A 1 320 ? -22.953 -2.945 2.075 1.00 98.50 320 VAL A O 1
ATOM 2542 N N . ASP A 1 321 ? -24.055 -1.021 1.756 1.00 98.06 321 ASP A N 1
ATOM 2543 C CA . ASP A 1 321 ? -25.326 -1.550 2.256 1.00 98.06 321 ASP A CA 1
ATOM 2544 C C . ASP A 1 321 ? -25.871 -2.680 1.355 1.00 98.06 321 ASP A C 1
ATOM 2546 O O . ASP A 1 321 ? -25.570 -2.749 0.163 1.00 98.06 321 ASP A O 1
ATOM 2550 N N . ALA A 1 322 ? -26.617 -3.617 1.943 1.00 95.69 322 ALA A N 1
ATOM 2551 C CA . ALA A 1 322 ? -27.105 -4.801 1.236 1.00 95.69 322 ALA A CA 1
ATOM 2552 C C . ALA A 1 322 ? -28.385 -4.538 0.421 1.00 95.69 322 ALA A C 1
ATOM 2554 O O . ALA A 1 322 ? -28.609 -5.227 -0.574 1.00 95.69 322 ALA A O 1
ATOM 2555 N N . ASP A 1 323 ? -29.195 -3.553 0.825 1.00 96.00 323 ASP A N 1
ATOM 2556 C CA . ASP A 1 323 ? -30.434 -3.164 0.146 1.00 96.00 323 ASP A CA 1
ATOM 2557 C C . ASP A 1 323 ? -30.203 -1.970 -0.809 1.00 96.00 323 ASP A C 1
ATOM 2559 O O . ASP A 1 323 ? -30.780 -1.933 -1.898 1.00 96.00 323 ASP A O 1
ATOM 2563 N N . ASP A 1 324 ? -29.319 -1.025 -0.450 1.00 96.81 324 ASP A N 1
ATOM 2564 C CA . ASP A 1 324 ? -28.817 0.036 -1.348 1.00 96.81 324 ASP A CA 1
ATOM 2565 C C . ASP A 1 324 ? -27.276 0.032 -1.434 1.00 96.81 324 ASP A C 1
ATOM 2567 O O . ASP A 1 324 ? -26.596 0.798 -0.738 1.00 96.81 324 ASP A O 1
ATOM 2571 N N . PRO A 1 325 ? -26.684 -0.762 -2.346 1.00 95.50 325 PRO A N 1
ATOM 2572 C CA . PRO A 1 325 ? -25.234 -0.898 -2.445 1.00 95.50 325 PRO A CA 1
ATOM 2573 C C . PRO A 1 325 ? -24.528 0.344 -3.024 1.00 95.50 325 PRO A C 1
ATOM 2575 O O . PRO A 1 325 ? -23.330 0.298 -3.298 1.00 95.50 325 PRO A O 1
ATOM 2578 N N . THR A 1 326 ? -25.225 1.477 -3.196 1.00 94.19 326 THR A N 1
ATOM 2579 C CA . THR A 1 326 ? -24.589 2.782 -3.454 1.00 94.19 326 THR A CA 1
ATOM 2580 C C . THR A 1 326 ? -24.136 3.501 -2.175 1.00 94.19 326 THR A C 1
ATOM 2582 O O . THR A 1 326 ? -23.351 4.455 -2.244 1.00 94.19 326 THR A O 1
ATOM 2585 N N . VAL A 1 327 ? -24.588 3.041 -1.002 1.00 97.56 327 VAL A N 1
ATOM 2586 C CA . VAL A 1 327 ? -24.246 3.600 0.312 1.00 97.56 327 VAL A CA 1
ATOM 2587 C C . VAL A 1 327 ? -23.014 2.898 0.884 1.00 97.56 327 VAL A C 1
ATOM 2589 O O . VAL A 1 327 ? -23.055 1.705 1.170 1.00 97.56 327 VAL A O 1
ATOM 2592 N N . ILE A 1 328 ? -21.922 3.640 1.106 1.00 97.94 328 ILE A N 1
ATOM 2593 C CA . ILE A 1 328 ? -20.721 3.122 1.785 1.00 97.94 328 ILE A CA 1
ATOM 2594 C C . ILE A 1 328 ? -20.998 2.989 3.288 1.00 97.94 328 ILE A C 1
ATOM 2596 O O . ILE A 1 328 ? -21.316 3.976 3.953 1.00 97.94 328 ILE A O 1
ATOM 2600 N N . MET A 1 329 ? -20.836 1.777 3.816 1.00 98.19 329 MET A N 1
ATOM 2601 C CA . MET A 1 329 ? -21.134 1.405 5.203 1.00 98.19 329 MET A CA 1
ATOM 2602 C C . MET A 1 329 ? -19.878 1.154 6.045 1.00 98.19 329 MET A C 1
ATOM 2604 O O . MET A 1 329 ? -19.907 1.417 7.250 1.00 98.19 329 MET A O 1
ATOM 2608 N N . ALA A 1 330 ? -18.773 0.704 5.437 1.00 98.12 330 ALA A N 1
ATOM 2609 C CA . ALA A 1 330 ? -17.452 0.717 6.069 1.00 98.12 330 ALA A CA 1
ATOM 2610 C C . ALA A 1 330 ? -16.292 0.811 5.058 1.00 98.12 330 ALA A C 1
ATOM 2612 O O . ALA A 1 330 ? -16.438 0.435 3.897 1.00 98.12 330 ALA A O 1
ATOM 2613 N N . ILE A 1 331 ? -15.129 1.278 5.523 1.00 98.25 331 ILE A N 1
ATOM 2614 C CA . ILE A 1 331 ? -13.820 1.147 4.856 1.00 98.25 331 ILE A CA 1
ATOM 2615 C C . ILE A 1 331 ? -12.832 0.566 5.881 1.00 98.25 331 ILE A C 1
ATOM 2617 O O . ILE A 1 331 ? -12.728 1.092 6.998 1.00 98.25 331 ILE A O 1
ATOM 2621 N N . ILE A 1 332 ? -12.145 -0.525 5.530 1.00 96.81 332 ILE A N 1
ATOM 2622 C CA . ILE A 1 332 ? -11.316 -1.339 6.441 1.00 96.81 332 ILE A CA 1
ATOM 2623 C C . ILE A 1 332 ? -9.857 -1.496 5.974 1.00 96.81 332 ILE A C 1
ATOM 2625 O O . ILE A 1 332 ? -9.529 -1.165 4.848 1.00 96.81 332 ILE A O 1
ATOM 2629 N N . ASP A 1 333 ? -9.026 -2.061 6.859 1.00 94.25 333 ASP A N 1
ATOM 2630 C CA . ASP A 1 333 ? -7.580 -2.336 6.716 1.00 94.25 333 ASP A CA 1
ATOM 2631 C C . ASP A 1 333 ? -6.670 -1.103 6.543 1.00 94.25 333 ASP A C 1
ATOM 2633 O O . ASP A 1 333 ? -5.744 -1.069 5.742 1.00 94.25 333 ASP A O 1
ATOM 2637 N N . TRP A 1 334 ? -6.857 -0.131 7.442 1.00 96.19 334 TRP A N 1
ATOM 2638 C CA . TRP A 1 334 ? -5.980 1.029 7.686 1.00 96.19 334 TRP A CA 1
ATOM 2639 C C . TRP A 1 334 ? -4.572 0.669 8.228 1.00 96.19 334 TRP A C 1
ATOM 2641 O O . TRP A 1 334 ? -3.906 1.490 8.867 1.00 96.19 334 TRP A O 1
ATOM 2651 N N . GLN A 1 335 ? -4.116 -0.572 8.037 1.00 93.94 335 GLN A N 1
ATOM 2652 C CA . GLN A 1 335 ? -2.793 -1.024 8.456 1.00 93.94 335 GLN A CA 1
ATOM 2653 C C . GLN A 1 335 ? -1.720 -0.494 7.504 1.00 93.94 335 GLN A C 1
ATOM 2655 O O . GLN A 1 335 ? -1.901 -0.472 6.292 1.00 93.94 335 GLN A O 1
ATOM 2660 N N . SER A 1 336 ? -0.565 -0.099 8.047 1.00 92.19 336 SER A N 1
ATOM 2661 C CA . SER A 1 336 ? 0.528 0.503 7.270 1.00 92.19 336 SER A CA 1
ATOM 2662 C C . SER A 1 336 ? 0.146 1.784 6.508 1.00 92.19 336 SER A C 1
ATOM 2664 O O . SER A 1 336 ? 0.972 2.279 5.744 1.00 92.19 336 SER A O 1
ATOM 2666 N N . THR A 1 337 ? -1.032 2.373 6.747 1.00 95.31 337 THR A N 1
ATOM 2667 C CA . THR A 1 337 ? -1.352 3.745 6.336 1.00 95.31 337 THR A CA 1
ATOM 2668 C C . THR A 1 337 ? -0.390 4.730 7.007 1.00 95.31 337 THR A C 1
ATOM 2670 O O . THR A 1 337 ? 0.016 4.568 8.162 1.00 95.31 337 THR A O 1
ATOM 2673 N N . TYR A 1 338 ? 0.008 5.760 6.269 1.00 95.38 338 TYR A N 1
ATOM 2674 C CA . TYR A 1 338 ? 0.944 6.779 6.723 1.00 95.38 338 TYR A CA 1
ATOM 2675 C C . TYR A 1 338 ? 0.713 8.091 5.974 1.00 95.38 338 TYR A C 1
ATOM 2677 O O . TYR A 1 338 ? -0.132 8.175 5.087 1.00 95.38 338 TYR A O 1
ATOM 2685 N N . ILE A 1 339 ? 1.411 9.133 6.408 1.00 97.06 339 ILE A N 1
ATOM 2686 C CA . ILE A 1 339 ? 1.258 10.506 5.945 1.00 97.06 339 ILE A CA 1
ATOM 2687 C C . ILE A 1 339 ? 2.408 10.828 4.995 1.00 97.06 339 ILE A C 1
ATOM 2689 O O . ILE A 1 339 ? 3.565 10.792 5.423 1.00 97.06 339 ILE A O 1
ATOM 2693 N N . VAL A 1 340 ? 2.099 11.161 3.739 1.00 95.56 340 VAL A N 1
ATOM 2694 C CA . VAL A 1 340 ? 3.064 11.495 2.669 1.00 95.56 340 VAL A CA 1
ATOM 2695 C C . VAL A 1 340 ? 2.574 12.676 1.813 1.00 95.56 340 VAL A C 1
ATOM 2697 O O . VAL A 1 340 ? 1.435 13.119 1.975 1.00 95.56 340 VAL A O 1
ATOM 2700 N N . PRO A 1 341 ? 3.426 13.265 0.948 1.00 94.31 341 PRO A N 1
ATOM 2701 C CA . PRO A 1 341 ? 2.998 14.251 -0.047 1.00 94.31 341 PRO A CA 1
ATOM 2702 C C . PRO A 1 341 ? 1.839 13.730 -0.900 1.00 94.31 341 PRO A C 1
ATOM 2704 O O . PRO A 1 341 ? 1.743 12.528 -1.131 1.00 94.31 341 PRO A O 1
ATOM 2707 N N . LEU A 1 342 ? 0.972 14.617 -1.402 1.00 91.00 342 LEU A N 1
ATOM 2708 C CA . LEU A 1 342 ? -0.238 14.171 -2.105 1.00 91.00 342 LEU A CA 1
ATOM 2709 C C . LEU A 1 342 ? 0.093 13.269 -3.314 1.00 91.00 342 LEU A C 1
ATOM 2711 O O . LEU A 1 342 ? -0.473 12.193 -3.433 1.00 91.00 342 LEU A O 1
ATOM 2715 N N . PHE A 1 343 ? 1.090 13.626 -4.130 1.00 90.19 343 PHE A N 1
ATOM 2716 C CA . PHE A 1 343 ? 1.554 12.824 -5.279 1.00 90.19 343 PHE A CA 1
ATOM 2717 C C . PHE A 1 343 ? 2.253 11.491 -4.920 1.00 90.19 343 PHE A C 1
ATOM 2719 O O . PHE A 1 343 ? 2.707 10.783 -5.815 1.00 90.19 343 PHE A O 1
ATOM 2726 N N . ASP A 1 344 ? 2.393 11.156 -3.633 1.00 91.62 344 ASP A N 1
ATOM 2727 C CA . ASP A 1 344 ? 2.923 9.872 -3.158 1.00 91.62 344 ASP A CA 1
ATOM 2728 C C . ASP A 1 344 ? 1.814 8.886 -2.719 1.00 91.62 344 ASP A C 1
ATOM 2730 O O . ASP A 1 344 ? 2.121 7.753 -2.339 1.00 91.62 344 ASP A O 1
ATOM 2734 N N . HIS A 1 345 ? 0.540 9.274 -2.799 1.00 91.88 345 HIS A N 1
ATOM 2735 C CA . HIS A 1 345 ? -0.608 8.409 -2.509 1.00 91.88 345 HIS A CA 1
ATOM 2736 C C . HIS A 1 345 ? -1.263 7.843 -3.781 1.00 91.88 345 HIS A C 1
ATOM 2738 O O . HIS A 1 345 ? -1.234 8.473 -4.836 1.00 91.88 345 HIS A O 1
ATOM 2744 N N . THR A 1 346 ? -1.916 6.684 -3.671 1.00 86.38 346 THR A N 1
ATOM 2745 C CA . THR A 1 346 ? -2.656 6.051 -4.778 1.00 86.38 346 THR A CA 1
ATOM 2746 C C . THR A 1 346 ? -3.971 6.804 -5.030 1.00 86.38 346 THR A C 1
ATOM 2748 O O . THR A 1 346 ? -4.957 6.627 -4.308 1.00 86.38 346 THR A O 1
ATOM 2751 N N . MET A 1 347 ? -4.016 7.683 -6.037 1.00 89.00 347 MET A N 1
ATOM 2752 C CA . MET A 1 347 ? -5.174 8.566 -6.250 1.00 89.00 347 MET A CA 1
ATOM 2753 C C . MET A 1 347 ? -6.388 7.896 -6.887 1.00 89.00 347 MET A C 1
ATOM 2755 O O . MET A 1 347 ? -7.523 8.296 -6.607 1.00 89.00 347 MET A O 1
ATOM 2759 N N . ILE A 1 348 ? -6.174 6.915 -7.761 1.00 90.50 348 ILE A N 1
ATOM 2760 C CA . ILE A 1 348 ? -7.240 6.132 -8.391 1.00 90.50 348 ILE A CA 1
ATOM 2761 C C . ILE A 1 348 ? -7.501 4.905 -7.501 1.00 90.50 348 ILE A C 1
ATOM 2763 O O . ILE A 1 348 ? -6.586 4.115 -7.293 1.00 90.50 348 ILE A O 1
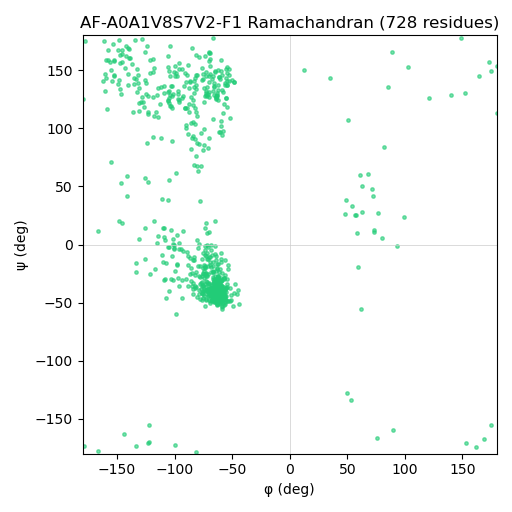ATOM 2767 N N . PRO A 1 349 ? -8.709 4.737 -6.925 1.00 92.50 349 PRO A N 1
ATOM 2768 C CA . PRO A 1 349 ? -9.033 3.557 -6.125 1.00 92.50 349 PRO A CA 1
ATOM 2769 C C . PRO A 1 349 ? -8.966 2.272 -6.959 1.00 92.50 349 PRO A C 1
ATOM 2771 O O . PRO A 1 349 ? -9.521 2.241 -8.056 1.00 92.50 349 PRO A O 1
ATOM 2774 N N . GLY A 1 350 ? -8.384 1.198 -6.417 1.00 91.19 350 GLY A N 1
ATOM 2775 C CA . GLY A 1 350 ? -8.119 -0.044 -7.163 1.00 91.19 350 GLY A CA 1
ATOM 2776 C C . GLY A 1 350 ? -9.360 -0.748 -7.732 1.00 91.19 350 GLY A C 1
ATOM 2777 O O . GLY A 1 350 ? -9.265 -1.458 -8.725 1.00 91.19 350 GLY A O 1
ATOM 2778 N N . PHE A 1 351 ? -10.560 -0.476 -7.199 1.00 91.44 351 PHE A N 1
ATOM 2779 C CA . PHE A 1 351 ? -11.818 -0.965 -7.795 1.00 91.44 351 PHE A CA 1
ATOM 2780 C C . PHE A 1 351 ? -12.167 -0.313 -9.153 1.00 91.44 351 PHE A C 1
ATOM 2782 O O . PHE A 1 351 ? -13.172 -0.667 -9.780 1.00 91.44 351 PHE A O 1
ATOM 2789 N N . LEU A 1 352 ? -11.365 0.667 -9.585 1.00 91.44 352 LEU A N 1
ATOM 2790 C CA . LEU A 1 352 ? -11.398 1.302 -10.899 1.00 91.44 352 LEU A CA 1
ATOM 2791 C C . LEU A 1 352 ? -10.207 0.910 -11.795 1.00 91.44 352 LEU A C 1
ATOM 2793 O O . LEU A 1 352 ? -10.118 1.432 -12.905 1.00 91.44 352 LEU A O 1
ATOM 2797 N N . ASP A 1 353 ? -9.320 0.010 -11.360 1.00 88.06 353 ASP A N 1
ATOM 2798 C CA . ASP A 1 353 ? -8.262 -0.534 -12.219 1.00 88.06 353 ASP A CA 1
ATOM 2799 C C . ASP A 1 353 ? -8.843 -1.452 -13.312 1.00 88.06 353 ASP A C 1
ATOM 2801 O O . ASP A 1 353 ? -9.920 -2.037 -13.170 1.00 88.06 353 ASP A O 1
ATOM 2805 N N . TYR A 1 354 ? -8.128 -1.572 -14.434 1.00 87.88 354 TYR A N 1
ATOM 2806 C CA . TYR A 1 354 ? -8.547 -2.358 -15.597 1.00 87.88 354 TYR A CA 1
ATOM 2807 C C . TYR A 1 354 ? -7.346 -2.870 -16.402 1.00 87.88 354 TYR A C 1
ATOM 2809 O O . TYR A 1 354 ? -6.344 -2.177 -16.578 1.00 87.88 354 TYR A O 1
ATOM 2817 N N . ASP A 1 355 ? -7.480 -4.072 -16.965 1.00 80.81 355 ASP A N 1
ATOM 2818 C CA . ASP A 1 355 ? -6.477 -4.672 -17.847 1.00 80.81 355 ASP A CA 1
ATOM 2819 C C . ASP A 1 355 ? -6.570 -4.076 -19.265 1.00 80.81 355 ASP A C 1
ATOM 2821 O O . ASP A 1 355 ? -7.255 -4.607 -20.143 1.00 80.81 355 ASP A O 1
ATOM 2825 N N . GLY A 1 356 ? -5.893 -2.950 -19.514 1.00 83.06 356 GLY A N 1
ATOM 2826 C CA . GLY A 1 356 ? -5.851 -2.353 -20.851 1.00 83.06 356 GLY A CA 1
ATOM 2827 C C . GLY A 1 356 ? -5.011 -1.077 -20.983 1.00 83.06 356 GLY A C 1
ATOM 2828 O O . GLY A 1 356 ? -4.316 -0.681 -20.049 1.00 83.06 356 GLY A O 1
ATOM 2829 N N . PRO A 1 357 ? -5.050 -0.414 -22.156 1.00 83.44 357 PRO A N 1
ATOM 2830 C CA . PRO A 1 357 ? -4.317 0.828 -22.395 1.00 83.44 357 PRO A CA 1
ATOM 2831 C C . PRO A 1 357 ? -4.799 1.958 -21.479 1.00 83.44 357 PRO A C 1
ATOM 2833 O O . PRO A 1 357 ? -6.001 2.229 -21.409 1.00 83.44 357 PRO A O 1
ATOM 2836 N N . VAL A 1 358 ? -3.860 2.634 -20.813 1.00 82.81 358 VAL A N 1
ATOM 2837 C CA . VAL A 1 358 ? -4.157 3.698 -19.843 1.00 82.81 358 VAL A CA 1
ATOM 2838 C C . VAL A 1 358 ? -4.857 4.884 -20.516 1.00 82.81 358 VAL A C 1
ATOM 2840 O O . VAL A 1 358 ? -4.364 5.437 -21.499 1.00 82.81 358 VAL A O 1
ATOM 2843 N N . VAL A 1 359 ? -5.990 5.311 -19.951 1.00 83.25 359 VAL A N 1
ATOM 2844 C CA . VAL A 1 359 ? -6.712 6.532 -20.346 1.00 83.25 359 VAL A CA 1
ATOM 2845 C C . VAL A 1 359 ? -5.910 7.764 -19.918 1.00 83.25 359 VAL A C 1
ATOM 2847 O O . VAL A 1 359 ? -6.053 8.255 -18.797 1.00 83.25 359 VAL A O 1
ATOM 2850 N N . GLN A 1 360 ? -5.058 8.254 -20.817 1.00 84.81 360 GLN A N 1
ATOM 2851 C CA . GLN A 1 360 ? -4.257 9.461 -20.608 1.00 84.81 360 GLN A CA 1
ATOM 2852 C C . GLN A 1 360 ? -5.118 10.731 -20.604 1.00 84.81 360 GLN A C 1
ATOM 2854 O O . GLN A 1 360 ? -6.047 10.896 -21.3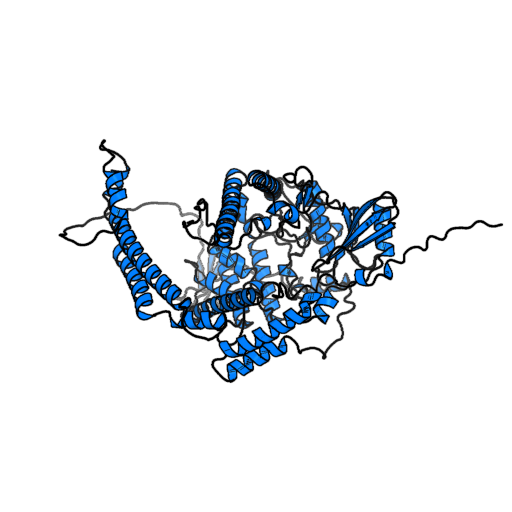99 1.00 84.81 360 GLN A O 1
ATOM 2859 N N . GLY A 1 361 ? -4.779 11.641 -19.698 1.00 86.25 361 GLY A N 1
ATOM 2860 C CA . GLY A 1 361 ? -5.389 12.943 -19.519 1.00 86.25 361 GLY A CA 1
ATOM 2861 C C . GLY A 1 361 ? -6.904 12.896 -19.359 1.00 86.25 361 GLY A C 1
ATOM 2862 O O . GLY A 1 361 ? -7.450 12.101 -18.591 1.00 86.25 361 GLY A O 1
ATOM 2863 N N . MET A 1 362 ? -7.563 13.795 -20.091 1.00 82.12 362 MET A N 1
ATOM 2864 C CA . MET A 1 362 ? -8.997 14.084 -20.000 1.00 82.12 362 MET A CA 1
ATOM 2865 C C . MET A 1 362 ? -9.776 13.717 -21.266 1.00 82.12 362 MET A C 1
ATOM 2867 O O . MET A 1 362 ? -10.964 14.025 -21.368 1.00 82.12 362 MET A O 1
ATOM 2871 N N . GLU A 1 363 ? -9.147 13.061 -22.248 1.00 78.81 363 GLU A N 1
ATOM 2872 C CA . GLU A 1 363 ? -9.895 12.597 -23.415 1.00 78.81 363 GLU A CA 1
ATOM 2873 C C . GLU A 1 363 ? -10.898 11.511 -23.010 1.00 78.81 363 GLU A C 1
ATOM 2875 O O . GLU A 1 363 ? -10.609 10.599 -22.230 1.00 78.81 363 GLU A O 1
ATOM 2880 N N . ARG A 1 364 ? -12.115 11.607 -23.551 1.00 76.56 364 ARG A N 1
ATOM 2881 C CA . ARG A 1 364 ? -13.125 10.570 -23.362 1.00 76.56 364 ARG A CA 1
ATOM 2882 C C . ARG A 1 364 ? -12.727 9.336 -24.188 1.00 76.56 364 ARG A C 1
ATOM 2884 O O . ARG A 1 364 ? -12.558 9.482 -25.402 1.00 76.56 364 ARG A O 1
ATOM 2891 N N . PRO A 1 365 ? -12.665 8.131 -23.588 1.00 82.25 365 PRO A N 1
ATOM 2892 C CA . PRO A 1 365 ? -12.496 6.882 -24.322 1.00 82.25 365 PRO A CA 1
ATOM 2893 C C . PRO A 1 365 ? -13.466 6.771 -25.501 1.00 82.25 365 PRO A C 1
ATOM 2895 O O . PRO A 1 365 ? -14.638 7.155 -25.411 1.00 82.25 365 PRO A O 1
ATOM 2898 N N . LYS A 1 366 ? -12.971 6.245 -26.620 1.00 81.81 366 LYS A N 1
ATOM 2899 C CA . LYS A 1 366 ? -13.762 6.008 -27.834 1.00 81.81 366 LYS A CA 1
ATOM 2900 C C . LYS A 1 366 ? -14.352 4.594 -27.767 1.00 81.81 366 LYS A C 1
ATOM 2902 O O . LYS A 1 366 ? -13.635 3.694 -27.333 1.00 81.81 366 LYS A O 1
ATOM 2907 N N . PRO A 1 367 ? -15.612 4.373 -28.190 1.00 78.69 367 PRO A N 1
ATOM 2908 C CA . PRO A 1 367 ? -16.170 3.028 -28.285 1.00 78.69 367 PRO A CA 1
ATOM 2909 C C . PRO A 1 367 ? -15.260 2.111 -29.116 1.00 78.69 367 PRO A C 1
ATOM 2911 O O . PRO A 1 367 ? -14.719 2.570 -30.129 1.00 78.69 367 PRO A O 1
ATOM 2914 N N . PRO A 1 368 ? -15.091 0.836 -28.727 1.00 83.75 368 PRO A N 1
ATOM 2915 C CA . PRO A 1 368 ? -14.253 -0.094 -29.468 1.00 83.75 368 PRO A CA 1
ATOM 2916 C C . PRO A 1 368 ? -14.848 -0.349 -30.862 1.00 83.75 368 PRO A C 1
ATOM 2918 O O . PRO A 1 368 ? -16.074 -0.327 -31.021 1.00 83.75 368 PRO A O 1
ATOM 2921 N N . PRO A 1 369 ? -14.020 -0.627 -31.885 1.00 83.19 369 PRO A N 1
ATOM 2922 C CA . PRO A 1 369 ? -14.527 -1.129 -33.152 1.00 83.19 369 PRO A CA 1
ATOM 2923 C C . PRO A 1 369 ? -15.175 -2.499 -32.920 1.00 83.19 369 PRO A C 1
ATOM 2925 O O . PRO A 1 369 ? -14.552 -3.403 -32.368 1.00 83.19 369 PRO A O 1
ATOM 2928 N N . LEU A 1 370 ? -16.429 -2.653 -33.349 1.00 83.88 370 LEU A N 1
ATOM 2929 C CA . LEU A 1 370 ? -17.190 -3.900 -33.243 1.00 83.88 370 LEU A CA 1
ATOM 2930 C C . LEU A 1 370 ? -17.559 -4.384 -34.654 1.00 83.88 370 LEU A C 1
ATOM 2932 O O . LEU A 1 370 ? -18.587 -3.952 -35.183 1.00 83.88 370 LEU A O 1
ATOM 2936 N N . PRO A 1 371 ? -16.734 -5.240 -35.288 1.00 84.00 371 PRO A N 1
ATOM 2937 C CA . PRO A 1 371 ? -17.044 -5.819 -36.592 1.00 84.00 371 PRO A CA 1
ATOM 2938 C C . PRO A 1 371 ? -18.348 -6.632 -36.581 1.00 84.00 371 PRO A C 1
ATOM 2940 O O . PRO A 1 371 ? -18.786 -7.126 -35.540 1.00 84.00 371 PRO A O 1
ATOM 2943 N N . GLU A 1 372 ? -18.950 -6.825 -37.760 1.00 78.88 372 GLU A N 1
ATOM 2944 C CA . GLU A 1 372 ? -20.151 -7.665 -37.916 1.00 78.88 372 GLU A CA 1
ATOM 2945 C C . GLU A 1 372 ? -19.896 -9.135 -37.535 1.00 78.88 372 GLU A C 1
ATOM 2947 O O . GLU A 1 372 ? -20.800 -9.818 -37.054 1.00 78.88 372 GLU A O 1
ATOM 2952 N N . VAL A 1 373 ? -18.652 -9.601 -37.702 1.00 82.31 373 VAL A N 1
ATOM 2953 C CA . VAL A 1 373 ? -18.169 -10.920 -37.279 1.00 82.31 373 VAL A CA 1
ATOM 2954 C C . VAL A 1 373 ? -17.050 -10.724 -36.254 1.00 82.31 373 VAL A C 1
ATOM 2956 O O . VAL A 1 373 ? -15.971 -10.249 -36.594 1.00 82.31 373 VAL A O 1
ATOM 2959 N N . MET A 1 374 ? -17.326 -11.076 -35.000 1.00 86.88 374 MET A N 1
ATOM 2960 C CA . MET A 1 374 ? -16.431 -10.971 -33.839 1.00 86.88 374 MET A CA 1
ATOM 2961 C C . MET A 1 374 ? -16.844 -12.052 -32.830 1.00 86.88 374 MET A C 1
ATOM 2963 O O . MET A 1 374 ? -18.045 -12.335 -32.733 1.00 86.88 374 MET A O 1
ATOM 2967 N N . ASP A 1 375 ? -15.919 -12.661 -32.077 1.00 90.94 375 ASP A N 1
ATOM 2968 C CA . ASP A 1 375 ? -16.326 -13.655 -31.075 1.00 90.94 375 ASP A CA 1
ATOM 2969 C C . ASP A 1 375 ? -17.159 -12.988 -29.955 1.00 90.94 375 ASP A C 1
ATOM 2971 O O . ASP A 1 375 ? -16.829 -11.883 -29.507 1.00 90.94 375 ASP A O 1
ATOM 2975 N N . PRO A 1 376 ? -18.243 -13.619 -29.459 1.00 90.31 376 PRO A N 1
ATOM 2976 C CA . PRO A 1 376 ? -19.068 -13.036 -28.403 1.00 90.31 376 PRO A CA 1
ATOM 2977 C C . PRO A 1 376 ? -18.313 -12.692 -27.109 1.00 90.31 376 PRO A C 1
ATOM 2979 O O . PRO A 1 376 ? -18.716 -11.758 -26.416 1.00 90.31 376 PRO A O 1
ATOM 2982 N N . LYS A 1 377 ? -17.228 -13.405 -26.775 1.00 88.06 377 LYS A N 1
ATOM 2983 C CA . LYS A 1 377 ? -16.380 -13.120 -25.608 1.00 88.06 377 LYS A CA 1
ATOM 2984 C C . LYS A 1 377 ? -15.435 -11.957 -25.873 1.00 88.06 377 LYS A C 1
ATOM 2986 O O . LYS A 1 377 ? -15.310 -11.101 -25.007 1.00 88.06 377 LYS A O 1
ATOM 2991 N N . GLU A 1 378 ? -14.816 -11.894 -27.052 1.00 87.38 378 GLU A N 1
ATOM 2992 C CA . GLU A 1 378 ? -13.988 -10.749 -27.469 1.00 87.38 378 GLU A CA 1
ATOM 2993 C C . GLU A 1 378 ? -14.814 -9.461 -27.454 1.00 87.38 378 GLU A C 1
ATOM 2995 O O . GLU A 1 378 ? -14.409 -8.456 -26.872 1.00 87.38 378 GLU A O 1
ATOM 3000 N N . LYS A 1 379 ? -16.031 -9.521 -28.007 1.00 88.00 379 LYS A N 1
ATOM 3001 C CA . LYS A 1 379 ? -17.005 -8.428 -27.983 1.00 88.00 379 LYS A CA 1
ATOM 3002 C C . LYS A 1 379 ? -17.392 -8.019 -26.561 1.00 88.00 379 LYS A C 1
ATOM 3004 O O . LYS A 1 379 ? -17.456 -6.827 -26.270 1.00 88.00 379 LYS A O 1
ATOM 3009 N N . ALA A 1 380 ? -17.640 -8.984 -25.673 1.00 87.25 380 ALA A N 1
ATOM 3010 C CA . ALA A 1 380 ? -17.952 -8.709 -24.271 1.00 87.25 380 ALA A CA 1
ATOM 3011 C C . ALA A 1 380 ? -16.756 -8.106 -23.511 1.00 87.25 380 ALA A C 1
ATOM 3013 O O . ALA A 1 380 ? -16.943 -7.176 -22.732 1.00 87.25 380 ALA A O 1
ATOM 3014 N N . ALA A 1 381 ? -15.534 -8.582 -23.765 1.00 87.00 381 ALA A N 1
ATOM 3015 C CA . ALA A 1 381 ? -14.311 -8.066 -23.154 1.00 87.00 381 ALA A CA 1
ATOM 3016 C C . ALA A 1 381 ? -13.993 -6.636 -23.621 1.00 87.00 381 ALA A C 1
ATOM 3018 O O . ALA A 1 381 ? -13.709 -5.774 -22.794 1.00 87.00 381 ALA A O 1
ATOM 3019 N N . ALA A 1 382 ? -14.119 -6.357 -24.923 1.00 87.69 382 ALA A N 1
ATOM 3020 C CA . ALA A 1 382 ? -13.928 -5.019 -25.483 1.00 87.69 382 ALA A CA 1
ATOM 3021 C C . ALA A 1 382 ? -14.946 -4.005 -24.930 1.00 87.69 382 ALA A C 1
ATOM 3023 O O . ALA A 1 382 ? -14.582 -2.870 -24.622 1.00 87.69 382 ALA A O 1
ATOM 3024 N N . LEU A 1 383 ? -16.210 -4.414 -24.763 1.00 87.38 383 LEU A N 1
ATOM 3025 C CA . LEU A 1 383 ? -17.241 -3.586 -24.129 1.00 87.38 383 LEU A CA 1
ATOM 3026 C C . LEU A 1 383 ? -16.977 -3.371 -22.630 1.00 87.38 383 LEU A C 1
ATOM 3028 O O . LEU A 1 383 ? -17.052 -2.233 -22.177 1.00 87.38 383 LEU A O 1
ATOM 3032 N N . LYS A 1 384 ? -16.596 -4.420 -21.885 1.00 89.06 384 LYS A N 1
ATOM 3033 C CA . LYS A 1 384 ? -16.218 -4.322 -20.463 1.00 89.06 384 LYS A CA 1
ATOM 3034 C C . LYS A 1 384 ? -15.074 -3.324 -20.254 1.00 89.06 384 LYS A C 1
ATOM 3036 O O . LYS A 1 384 ? -15.211 -2.417 -19.439 1.00 89.06 384 LYS A O 1
ATOM 3041 N N . LEU A 1 385 ? -13.987 -3.461 -21.019 1.00 88.25 385 LEU A N 1
ATOM 3042 C CA . LEU A 1 385 ? -12.833 -2.561 -20.947 1.00 88.25 385 LEU A CA 1
ATOM 3043 C C . LEU A 1 385 ? -13.233 -1.110 -21.251 1.00 88.25 385 LEU A C 1
ATOM 3045 O O . LEU A 1 385 ? -12.800 -0.195 -20.557 1.00 88.25 385 LEU A O 1
ATOM 3049 N N . TYR A 1 386 ? -14.087 -0.889 -22.253 1.00 87.25 386 TYR A N 1
ATOM 3050 C CA . TYR A 1 386 ? -14.587 0.448 -22.574 1.00 87.25 386 TYR A CA 1
ATOM 3051 C C . TYR A 1 386 ? -15.432 1.052 -21.441 1.00 87.25 386 TYR A C 1
ATOM 3053 O O . TYR A 1 386 ? -15.238 2.220 -21.102 1.00 87.25 386 TYR A O 1
ATOM 3061 N N . ASP A 1 387 ? -16.324 0.276 -20.820 1.00 84.81 387 ASP A N 1
ATOM 3062 C CA . ASP A 1 387 ? -17.109 0.739 -19.670 1.00 84.81 387 ASP A CA 1
ATOM 3063 C C . ASP A 1 387 ? -16.204 1.083 -18.471 1.00 84.81 387 ASP A C 1
ATOM 3065 O O . ASP A 1 387 ? -16.397 2.115 -17.827 1.00 84.81 387 ASP A O 1
ATOM 3069 N N . GLU A 1 388 ? -15.171 0.281 -18.204 1.00 88.50 388 GLU A N 1
ATOM 3070 C CA . GLU A 1 388 ? -14.192 0.514 -17.129 1.00 88.50 388 GLU A CA 1
ATOM 3071 C C . GLU A 1 388 ? -13.343 1.773 -17.388 1.00 88.50 388 GLU A C 1
ATOM 3073 O O . GLU A 1 388 ? -13.268 2.662 -16.534 1.00 88.50 388 GLU A O 1
ATOM 3078 N N . GLN A 1 389 ? -12.821 1.938 -18.608 1.00 87.44 389 GLN A N 1
ATOM 3079 C CA . GLN A 1 389 ? -12.144 3.164 -19.046 1.00 87.44 389 GLN A CA 1
ATOM 3080 C C . GLN A 1 389 ? -13.050 4.408 -18.931 1.00 87.44 389 GLN A C 1
ATOM 3082 O O . GLN A 1 389 ? -12.586 5.489 -18.551 1.00 87.44 389 GLN A O 1
ATOM 3087 N N . ILE A 1 390 ? -14.348 4.282 -19.235 1.00 86.12 390 ILE A N 1
ATOM 3088 C CA . ILE A 1 390 ? -15.334 5.365 -19.101 1.00 86.12 390 ILE A CA 1
ATOM 3089 C C . ILE A 1 390 ? -15.581 5.730 -17.629 1.00 86.12 390 ILE A C 1
ATOM 3091 O O . ILE A 1 390 ? -15.715 6.920 -17.329 1.00 86.12 390 ILE A O 1
ATOM 3095 N N . LEU A 1 391 ? -15.592 4.763 -16.703 1.00 87.38 391 LEU A N 1
ATOM 3096 C CA . LEU A 1 391 ? -15.701 5.041 -15.264 1.00 87.38 391 LEU A CA 1
ATOM 3097 C C . LEU A 1 391 ? -14.481 5.818 -14.745 1.00 87.38 391 LEU A C 1
ATOM 3099 O O . LEU A 1 391 ? -14.658 6.799 -14.022 1.00 87.38 391 LEU A O 1
ATOM 3103 N N . VAL A 1 392 ? -13.265 5.459 -15.171 1.00 89.94 392 VAL A N 1
ATOM 3104 C CA . VAL A 1 392 ? -12.027 6.178 -14.805 1.00 89.94 392 VAL A CA 1
ATOM 3105 C C . VAL A 1 392 ? -11.983 7.585 -15.400 1.00 89.94 392 VAL A C 1
ATOM 3107 O O . VAL A 1 392 ? -11.700 8.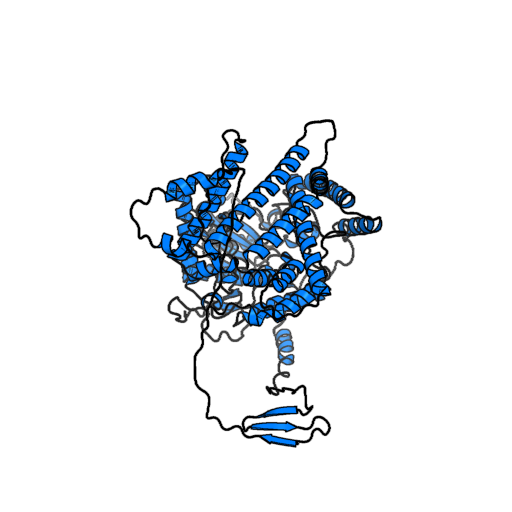550 -14.689 1.00 89.94 392 VAL A O 1
ATOM 3110 N N . SER A 1 393 ? -12.347 7.742 -16.676 1.00 86.44 393 SER A N 1
ATOM 3111 C CA . SER A 1 393 ? -12.482 9.062 -17.308 1.00 86.44 393 SER A CA 1
ATOM 3112 C C . SER A 1 393 ? -13.519 9.929 -16.571 1.00 86.44 393 SER A C 1
ATOM 3114 O O . SER A 1 393 ? -13.263 11.098 -16.272 1.00 86.44 393 SER A O 1
ATOM 3116 N N . GLY A 1 394 ? -14.664 9.351 -16.188 1.00 85.38 394 GLY A N 1
ATOM 3117 C CA . GLY A 1 394 ? -15.698 10.023 -15.397 1.00 85.38 394 GLY A CA 1
ATOM 3118 C C . GLY A 1 394 ? -15.243 10.406 -13.983 1.00 85.38 394 GLY A C 1
ATOM 3119 O O . GLY A 1 394 ? -15.597 11.481 -13.495 1.00 85.38 394 GLY A O 1
ATOM 3120 N N . TYR A 1 395 ? -14.416 9.573 -13.345 1.00 89.00 395 TYR A N 1
ATOM 3121 C CA . TYR A 1 395 ? -13.781 9.875 -12.063 1.00 89.00 395 TYR A CA 1
ATOM 3122 C C . TYR A 1 395 ? -12.831 11.078 -12.180 1.00 89.00 395 TYR A C 1
ATOM 3124 O O . TYR A 1 395 ? -13.006 12.036 -11.425 1.00 89.00 395 TYR A O 1
ATOM 3132 N N . LYS A 1 396 ? -11.933 11.120 -13.181 1.00 87.88 396 LYS A N 1
ATOM 3133 C CA . LYS A 1 396 ? -11.051 12.283 -13.432 1.00 87.88 396 LYS A CA 1
ATOM 3134 C C . LYS A 1 396 ? -11.832 13.598 -13.602 1.00 87.88 396 LYS A C 1
ATOM 3136 O O . LYS A 1 396 ? -11.533 14.577 -12.922 1.00 87.88 396 LYS A O 1
ATOM 3141 N N . HIS A 1 397 ? -12.893 13.609 -14.416 1.00 84.75 397 HIS A N 1
ATOM 3142 C CA . HIS A 1 397 ? -13.772 14.783 -14.595 1.00 84.75 397 HIS A CA 1
ATOM 3143 C C . HIS A 1 397 ? -14.482 15.218 -13.304 1.00 84.75 397 HIS A C 1
ATOM 3145 O O . HIS A 1 397 ? -14.681 16.413 -13.056 1.00 84.75 397 HIS A O 1
ATOM 3151 N N . MET A 1 398 ? -14.858 14.264 -12.449 1.00 87.06 398 MET A N 1
ATOM 3152 C CA . MET A 1 398 ? -15.436 14.576 -11.146 1.00 87.06 398 MET A CA 1
ATOM 3153 C C . MET A 1 398 ? -14.390 15.157 -10.182 1.00 87.06 398 MET A C 1
ATOM 3155 O O . MET A 1 398 ? -14.730 16.088 -9.447 1.00 87.06 398 MET A O 1
ATOM 3159 N N . LEU A 1 399 ? -13.146 14.660 -10.197 1.00 89.50 399 LEU A N 1
ATOM 3160 C CA . LEU A 1 399 ? -12.038 15.225 -9.421 1.00 89.50 399 LEU A CA 1
ATOM 3161 C C . LEU A 1 399 ? -11.749 16.669 -9.844 1.00 89.50 399 LEU A C 1
ATOM 3163 O O . LEU A 1 399 ? -11.760 17.547 -8.983 1.00 89.50 399 LEU A O 1
ATOM 3167 N N . GLU A 1 400 ? -11.577 16.937 -11.144 1.00 89.50 400 GLU A N 1
ATOM 3168 C CA . GLU A 1 400 ? -11.345 18.289 -11.685 1.00 89.50 400 GLU A CA 1
ATOM 3169 C C . GLU A 1 400 ? -12.405 19.279 -11.176 1.00 89.50 400 GLU A C 1
ATOM 3171 O O . GLU A 1 400 ? -12.091 20.346 -10.646 1.00 89.50 400 GLU A O 1
ATOM 3176 N N . SER A 1 401 ? -13.675 18.871 -11.257 1.00 81.25 401 SER A N 1
ATOM 3177 C CA . SER A 1 401 ? -14.828 19.704 -10.904 1.00 81.25 401 SER A CA 1
ATOM 3178 C C . SER A 1 401 ? -15.029 19.930 -9.395 1.00 81.25 401 SER A C 1
ATOM 3180 O O . SER A 1 401 ? -15.784 20.827 -9.020 1.00 81.25 401 SER A O 1
ATOM 3182 N N . ASN A 1 402 ? -14.436 19.114 -8.509 1.00 82.88 402 ASN A N 1
ATOM 3183 C CA . ASN A 1 402 ? -14.790 19.098 -7.074 1.00 82.88 402 ASN A CA 1
ATOM 3184 C C . ASN A 1 402 ? -13.606 19.103 -6.092 1.00 82.88 402 ASN A C 1
ATOM 3186 O O . ASN A 1 402 ? -13.796 19.473 -4.928 1.00 82.88 402 ASN A O 1
ATOM 3190 N N . ILE A 1 403 ? -12.425 18.646 -6.517 1.00 89.06 403 ILE A N 1
ATOM 3191 C CA . ILE A 1 403 ? -11.272 18.321 -5.663 1.00 89.06 403 ILE A CA 1
ATOM 3192 C C . ILE A 1 403 ? -9.954 18.632 -6.404 1.00 89.06 403 ILE A C 1
ATOM 3194 O O . ILE A 1 403 ? -9.078 17.780 -6.526 1.00 89.06 403 ILE A O 1
ATOM 3198 N N . LYS A 1 404 ? -9.803 19.861 -6.919 1.00 89.88 404 LYS A N 1
ATOM 3199 C CA . LYS A 1 404 ? -8.675 20.238 -7.794 1.00 89.88 404 LYS A CA 1
ATOM 3200 C C . LYS A 1 404 ? -7.271 19.774 -7.328 1.00 89.88 404 LYS A C 1
ATOM 3202 O O . LYS A 1 404 ? -6.568 19.254 -8.179 1.00 89.88 404 LYS A O 1
ATOM 3207 N N . PRO A 1 405 ? -6.857 19.849 -6.046 1.00 90.50 405 PRO A N 1
ATOM 3208 C CA . PRO A 1 405 ? -5.546 19.328 -5.622 1.00 90.50 405 PRO A CA 1
ATOM 3209 C C . PRO A 1 405 ? -5.335 17.829 -5.903 1.00 90.50 405 PRO A C 1
ATOM 3211 O O . PRO A 1 405 ? -4.246 17.415 -6.278 1.00 90.50 405 PRO A O 1
ATOM 3214 N N . VAL A 1 406 ? -6.389 17.021 -5.757 1.00 91.25 406 VAL A N 1
ATOM 3215 C CA . VAL A 1 406 ? -6.383 15.568 -6.015 1.00 91.25 406 VAL A CA 1
ATOM 3216 C C . VAL A 1 406 ? -6.409 15.290 -7.519 1.00 91.25 406 VAL A C 1
ATOM 3218 O O . VAL A 1 406 ? -5.749 14.373 -7.991 1.00 91.25 406 VAL A O 1
ATOM 3221 N N . PHE A 1 407 ? -7.116 16.118 -8.292 1.00 92.62 407 PHE A N 1
ATOM 3222 C CA . PHE A 1 407 ? -7.033 16.087 -9.753 1.00 92.62 407 PHE A CA 1
ATOM 3223 C C . PHE A 1 407 ? -5.628 16.437 -10.261 1.00 92.62 407 PHE A C 1
ATOM 3225 O O . PHE A 1 407 ? -5.097 15.739 -11.117 1.00 92.62 407 PHE A O 1
ATOM 3232 N N . ASP A 1 408 ? -5.016 17.485 -9.709 1.00 92.38 408 ASP A N 1
ATOM 3233 C CA . ASP A 1 408 ? -3.670 17.919 -10.075 1.00 92.38 408 ASP A CA 1
ATOM 3234 C C . ASP A 1 408 ? -2.629 16.839 -9.732 1.00 92.38 408 ASP A C 1
ATOM 3236 O O . ASP A 1 408 ? -1.713 16.627 -10.520 1.00 92.38 408 ASP A O 1
ATOM 3240 N N . ALA A 1 409 ? -2.825 16.081 -8.643 1.00 91.69 409 ALA A N 1
ATOM 3241 C CA . ALA A 1 409 ? -2.036 14.886 -8.333 1.00 91.69 409 ALA A CA 1
ATOM 3242 C C . ALA A 1 409 ? -2.201 13.769 -9.385 1.00 91.69 409 ALA A C 1
ATOM 3244 O O . ALA A 1 409 ? -1.198 13.320 -9.934 1.00 91.69 409 ALA A O 1
ATOM 3245 N N . VAL A 1 410 ? -3.437 13.385 -9.745 1.00 90.25 410 VAL A N 1
ATOM 3246 C CA . VAL A 1 410 ? -3.701 12.382 -10.807 1.00 90.25 410 VAL A CA 1
ATOM 3247 C C . VAL A 1 410 ? -3.089 12.797 -12.147 1.00 90.25 410 VAL A C 1
ATOM 3249 O O . VAL A 1 410 ? -2.518 11.979 -12.857 1.00 90.25 410 VAL A O 1
ATOM 3252 N N . MET A 1 411 ? -3.192 14.074 -12.511 1.00 90.25 411 MET A N 1
ATOM 3253 C CA . MET A 1 411 ? -2.604 14.588 -13.751 1.00 90.25 411 MET A CA 1
ATOM 3254 C C . MET A 1 411 ? -1.072 14.665 -13.686 1.00 90.25 411 MET A C 1
ATOM 3256 O O . MET A 1 411 ? -0.407 14.573 -14.715 1.00 90.25 411 MET A O 1
ATOM 3260 N N . TYR A 1 412 ? -0.499 14.816 -12.490 1.00 90.06 412 TYR A N 1
ATOM 3261 C CA . TYR A 1 412 ? 0.945 14.816 -12.270 1.00 90.06 412 TYR A CA 1
ATOM 3262 C C . TYR A 1 412 ? 1.560 13.411 -12.368 1.00 90.06 412 TYR A C 1
ATOM 3264 O O . TYR A 1 412 ? 2.705 13.297 -12.807 1.00 90.06 412 TYR A O 1
ATOM 3272 N N . GLU A 1 413 ? 0.817 12.343 -12.048 1.00 86.06 413 GLU A N 1
ATOM 3273 C CA . GLU A 1 413 ? 1.229 10.944 -12.286 1.00 86.06 413 GLU A CA 1
ATOM 3274 C C . GLU A 1 413 ? 1.602 10.676 -13.756 1.00 86.06 413 GLU A C 1
ATOM 3276 O O . GLU A 1 413 ? 2.495 9.876 -14.027 1.00 86.06 413 GLU A O 1
ATOM 3281 N N . GLU A 1 414 ? 1.001 11.400 -14.706 1.00 84.12 414 GLU A N 1
ATOM 3282 C CA . GLU A 1 414 ? 1.293 11.290 -16.143 1.00 84.12 414 GLU A CA 1
ATOM 3283 C C . GLU A 1 414 ? 2.582 12.026 -16.581 1.00 84.12 414 GLU A C 1
ATOM 3285 O O . GLU A 1 414 ? 2.931 12.015 -17.762 1.00 84.12 414 GLU A O 1
ATOM 3290 N N . SER A 1 415 ? 3.309 12.671 -15.657 1.00 86.62 415 SER A N 1
ATOM 3291 C CA . SER A 1 415 ? 4.536 13.427 -15.957 1.00 86.62 415 SER A CA 1
ATOM 3292 C C . SER A 1 415 ? 5.822 12.593 -15.854 1.00 86.62 415 SER A C 1
ATOM 3294 O O . SER A 1 415 ? 5.975 11.741 -14.977 1.00 86.62 415 SER A O 1
ATOM 3296 N N . GLU A 1 416 ? 6.818 12.911 -16.692 1.00 86.06 416 GLU A N 1
ATOM 3297 C CA . GLU A 1 416 ? 8.163 12.300 -16.643 1.00 86.06 416 GLU A CA 1
ATOM 3298 C C . GLU A 1 416 ? 8.818 12.428 -15.257 1.00 86.06 416 GLU A C 1
ATOM 3300 O O . GLU A 1 416 ? 9.489 11.512 -14.775 1.00 86.06 416 GLU A O 1
ATOM 3305 N N . ILE A 1 417 ? 8.574 13.564 -14.596 1.00 89.25 417 ILE A N 1
ATOM 3306 C CA . ILE A 1 417 ? 9.065 13.880 -13.254 1.00 89.25 417 ILE A CA 1
ATOM 3307 C C . ILE A 1 417 ? 8.462 12.916 -12.223 1.00 89.25 417 ILE A C 1
ATOM 3309 O O . ILE A 1 417 ? 9.204 12.343 -11.421 1.00 89.25 417 ILE A O 1
ATOM 3313 N N . SER A 1 418 ? 7.148 12.668 -12.276 1.00 88.19 418 SER A N 1
ATOM 3314 C CA . SER A 1 418 ? 6.504 11.673 -11.410 1.00 88.19 418 SER A CA 1
ATOM 3315 C C . SER A 1 418 ? 7.003 10.254 -11.696 1.00 88.19 418 SER A C 1
ATOM 3317 O O . SER A 1 418 ? 7.250 9.494 -10.761 1.00 88.19 418 SER A O 1
ATOM 3319 N N . GLY A 1 419 ? 7.296 9.922 -12.959 1.00 87.94 419 GLY A N 1
ATOM 3320 C CA . GLY A 1 419 ? 7.972 8.672 -13.326 1.00 87.94 419 GLY A CA 1
ATOM 3321 C C . GLY A 1 419 ? 9.288 8.462 -12.564 1.00 87.94 419 GLY A C 1
ATOM 3322 O O . GLY A 1 419 ? 9.486 7.416 -11.940 1.00 87.94 419 GLY A O 1
ATOM 3323 N N . VAL A 1 420 ? 10.156 9.481 -12.516 1.00 91.19 420 VAL A N 1
ATOM 3324 C CA . VAL A 1 420 ? 11.395 9.443 -11.714 1.00 91.19 420 VAL A CA 1
ATOM 3325 C C . VAL A 1 420 ? 11.099 9.353 -10.215 1.00 91.19 420 VAL A C 1
ATOM 3327 O O . VAL A 1 420 ? 11.726 8.556 -9.513 1.00 91.19 420 VAL A O 1
ATOM 3330 N N . LEU A 1 421 ? 10.149 10.136 -9.698 1.00 92.62 421 LEU A N 1
ATOM 3331 C CA . LEU A 1 421 ? 9.794 10.140 -8.275 1.00 92.62 421 LEU A CA 1
ATOM 3332 C C . LEU A 1 421 ? 9.185 8.806 -7.810 1.00 92.62 421 LEU A C 1
ATOM 3334 O O . LEU A 1 421 ? 9.469 8.376 -6.692 1.00 92.62 421 LEU A O 1
ATOM 3338 N N . SER A 1 422 ? 8.401 8.125 -8.641 1.00 90.06 422 SER A N 1
ATOM 3339 C CA . SER A 1 422 ? 7.843 6.799 -8.356 1.00 90.06 422 SER A CA 1
ATOM 3340 C C . SER A 1 422 ? 8.918 5.707 -8.430 1.00 90.06 422 SER A C 1
ATOM 3342 O O . SER A 1 422 ? 9.071 4.916 -7.494 1.00 90.06 422 SER A O 1
ATOM 3344 N N . ALA A 1 423 ? 9.743 5.716 -9.485 1.00 90.19 423 ALA A N 1
ATOM 3345 C CA . ALA A 1 423 ? 10.815 4.739 -9.691 1.00 90.19 423 ALA A CA 1
ATOM 3346 C C . ALA A 1 423 ? 11.918 4.801 -8.620 1.00 90.19 423 ALA A C 1
ATOM 3348 O O . ALA A 1 423 ? 12.438 3.767 -8.201 1.00 90.19 423 ALA A O 1
ATOM 3349 N N . SER A 1 424 ? 12.262 6.008 -8.165 1.00 93.25 424 SER A N 1
ATOM 3350 C CA . SER A 1 424 ? 13.269 6.239 -7.120 1.00 93.25 424 SER A CA 1
ATOM 3351 C C . SER A 1 424 ? 12.786 5.866 -5.716 1.00 93.25 424 SER A C 1
ATOM 3353 O O . SER A 1 424 ? 13.606 5.522 -4.867 1.00 93.25 424 SER A O 1
ATOM 3355 N N . ARG A 1 425 ? 11.469 5.889 -5.471 1.00 91.94 425 ARG A N 1
ATOM 3356 C CA . ARG A 1 425 ? 10.854 5.476 -4.199 1.00 91.94 425 ARG A CA 1
ATOM 3357 C C . ARG A 1 425 ? 10.668 3.960 -4.086 1.00 91.94 425 ARG A C 1
ATOM 3359 O O . ARG A 1 425 ? 10.864 3.398 -3.009 1.00 91.94 425 ARG A O 1
ATOM 3366 N N . ASN A 1 426 ? 10.328 3.319 -5.204 1.00 87.25 426 ASN A N 1
ATOM 3367 C CA . ASN A 1 426 ? 10.027 1.889 -5.327 1.00 87.25 426 ASN A CA 1
ATOM 3368 C C . ASN A 1 426 ? 11.174 1.118 -6.016 1.00 87.25 426 ASN A C 1
ATOM 3370 O O . ASN A 1 426 ? 10.962 0.241 -6.860 1.00 87.25 426 ASN A O 1
ATOM 3374 N N . LEU A 1 427 ? 12.422 1.485 -5.703 1.00 88.44 427 LEU A N 1
ATOM 3375 C CA . LEU A 1 427 ? 13.614 1.068 -6.449 1.00 88.44 427 LEU A CA 1
ATOM 3376 C C . LEU A 1 427 ? 13.902 -0.441 -6.352 1.00 88.44 427 LEU A C 1
ATOM 3378 O O . LEU A 1 427 ? 14.582 -1.013 -7.210 1.00 88.44 427 LEU A O 1
ATOM 3382 N N . PHE A 1 428 ? 13.418 -1.111 -5.308 1.00 83.50 428 PHE A N 1
ATOM 3383 C CA . PHE A 1 428 ? 13.562 -2.557 -5.106 1.00 83.50 428 PHE A CA 1
ATOM 3384 C C . PHE A 1 428 ? 12.458 -3.368 -5.796 1.00 83.50 428 PHE A C 1
ATOM 3386 O O . PHE A 1 428 ? 12.672 -4.533 -6.131 1.00 83.50 428 PHE A O 1
ATOM 3393 N N . GLU A 1 429 ? 11.306 -2.744 -6.014 1.00 78.56 429 GLU A N 1
ATOM 3394 C CA . GLU A 1 429 ? 10.071 -3.334 -6.512 1.00 78.56 429 GLU A CA 1
ATOM 3395 C C . GLU A 1 429 ? 9.972 -3.197 -8.037 1.00 78.56 429 GLU A C 1
ATOM 3397 O O . GLU A 1 429 ? 9.695 -4.177 -8.726 1.00 78.56 429 GLU A O 1
ATOM 3402 N N . VAL A 1 430 ? 10.258 -2.000 -8.563 1.00 76.00 430 VAL A N 1
ATOM 3403 C CA . VAL A 1 430 ? 10.220 -1.675 -10.002 1.00 76.00 430 VAL A CA 1
ATOM 3404 C C . VAL A 1 430 ? 11.565 -1.968 -10.681 1.00 76.00 430 VAL A C 1
ATOM 3406 O O . VAL A 1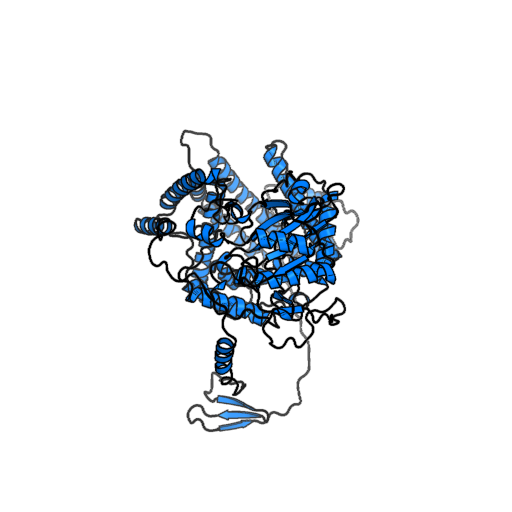 430 ? 11.605 -2.464 -11.807 1.00 76.00 430 VAL A O 1
ATOM 3409 N N . GLY A 1 431 ? 12.674 -1.743 -9.970 1.00 85.38 431 GLY A N 1
ATOM 3410 C CA . GLY A 1 431 ? 14.032 -2.042 -10.430 1.00 85.38 431 GLY A CA 1
ATOM 3411 C C . GLY A 1 431 ? 14.824 -0.822 -10.909 1.00 85.38 431 GLY A C 1
ATOM 3412 O O . GLY A 1 431 ? 14.291 0.184 -11.373 1.00 85.38 431 GLY A O 1
ATOM 3413 N N . GLU A 1 432 ? 16.147 -0.917 -10.790 1.00 91.50 432 GLU A N 1
ATOM 3414 C CA . GLU A 1 432 ? 17.047 0.229 -10.930 1.00 91.50 432 GLU A CA 1
ATOM 3415 C C . GLU A 1 432 ? 17.261 0.707 -12.374 1.00 91.50 432 GLU A C 1
ATOM 3417 O O . GLU A 1 432 ? 17.511 1.892 -12.583 1.00 91.50 432 GLU A O 1
ATOM 3422 N N . ALA A 1 433 ? 17.095 -0.169 -13.372 1.00 91.38 433 ALA A N 1
ATOM 3423 C CA . ALA A 1 433 ? 17.153 0.221 -14.782 1.00 91.38 433 ALA A CA 1
ATOM 3424 C C . ALA A 1 433 ? 16.014 1.170 -15.178 1.00 91.38 433 ALA A C 1
ATOM 3426 O O . ALA A 1 433 ? 16.261 2.130 -15.899 1.00 91.38 433 ALA A O 1
ATOM 3427 N N . TYR A 1 434 ? 14.794 0.954 -14.669 1.00 88.69 434 TYR A N 1
ATOM 3428 C CA . TYR A 1 434 ? 13.668 1.854 -14.936 1.00 88.69 434 TYR A CA 1
ATOM 3429 C C . TYR A 1 434 ? 13.922 3.242 -14.333 1.00 88.69 434 TYR A C 1
ATOM 3431 O O . TYR A 1 434 ? 13.821 4.239 -15.039 1.00 88.69 434 TYR A O 1
ATOM 3439 N N . CYS A 1 435 ? 14.378 3.306 -13.075 1.00 92.38 435 CYS A N 1
ATOM 3440 C CA . CYS A 1 435 ? 14.753 4.568 -12.427 1.00 92.38 435 CYS A CA 1
ATOM 3441 C C . CYS A 1 435 ? 15.839 5.331 -13.204 1.00 92.38 435 CYS A C 1
ATOM 3443 O O . CYS A 1 435 ? 15.712 6.537 -13.408 1.00 92.38 435 CYS A O 1
ATOM 3445 N N . LEU A 1 436 ? 16.895 4.645 -13.655 1.00 94.38 436 LEU A N 1
ATOM 3446 C CA . LEU A 1 436 ? 17.950 5.260 -14.466 1.00 94.38 436 LEU A CA 1
ATOM 3447 C C . LEU A 1 436 ? 17.427 5.718 -15.834 1.00 94.38 436 LEU A C 1
ATOM 3449 O O . LEU A 1 436 ? 17.718 6.840 -16.234 1.00 94.38 436 LEU A O 1
ATOM 3453 N N . GLY A 1 437 ? 16.607 4.901 -16.502 1.00 92.56 437 GLY A N 1
ATOM 3454 C CA . GLY A 1 437 ? 15.956 5.244 -17.767 1.00 92.56 437 GLY A CA 1
ATOM 3455 C C . GLY A 1 437 ? 15.117 6.520 -17.664 1.00 92.56 437 GLY A C 1
ATOM 3456 O O . GLY A 1 437 ? 15.308 7.447 -18.451 1.00 92.56 437 GLY A O 1
ATOM 3457 N N . SER A 1 438 ? 14.262 6.620 -16.641 1.00 91.50 438 SER A N 1
ATOM 3458 C CA . SER A 1 438 ? 13.482 7.831 -16.358 1.00 91.50 438 SER A CA 1
ATOM 3459 C C . SER A 1 438 ? 14.382 9.046 -16.089 1.00 91.50 438 SER A C 1
ATOM 3461 O O . SER A 1 438 ? 14.120 10.123 -16.615 1.00 91.50 438 SER A O 1
ATOM 3463 N N . ILE A 1 439 ? 15.480 8.888 -15.337 1.00 93.19 439 ILE A N 1
ATOM 3464 C CA . ILE A 1 439 ? 16.443 9.977 -15.068 1.00 93.19 439 ILE A CA 1
ATOM 3465 C C . ILE A 1 439 ? 17.172 10.438 -16.345 1.00 93.19 439 ILE A C 1
ATOM 3467 O O . ILE A 1 439 ? 17.480 11.627 -16.469 1.00 93.19 439 ILE A O 1
ATOM 3471 N N . THR A 1 440 ? 17.439 9.531 -17.292 1.00 92.12 440 THR A N 1
ATOM 3472 C CA . THR A 1 440 ? 18.029 9.866 -18.602 1.00 92.12 440 THR A CA 1
ATOM 3473 C C . THR A 1 440 ? 17.036 10.466 -19.598 1.00 92.12 440 THR A C 1
ATOM 3475 O O . THR A 1 440 ? 17.470 11.098 -20.557 1.00 92.12 440 THR A O 1
ATOM 3478 N N . ALA A 1 441 ? 15.727 10.293 -19.385 1.00 88.62 441 ALA A N 1
ATOM 3479 C CA . ALA A 1 441 ? 14.687 10.864 -20.242 1.00 88.62 441 ALA A CA 1
ATOM 3480 C C . ALA A 1 441 ? 14.436 12.361 -19.972 1.00 88.62 441 ALA A C 1
ATOM 3482 O O . ALA A 1 441 ? 14.068 13.082 -20.894 1.00 88.62 441 ALA A O 1
ATOM 3483 N N . LEU A 1 442 ? 14.679 12.834 -18.739 1.00 87.44 442 LEU A N 1
ATOM 3484 C CA . LEU A 1 442 ? 14.463 14.229 -18.332 1.00 87.44 442 LEU A CA 1
ATOM 3485 C C . LEU A 1 442 ? 15.198 15.230 -19.249 1.00 87.44 442 LEU A C 1
ATOM 3487 O O . LEU A 1 442 ? 16.431 15.296 -19.224 1.00 87.44 442 LEU A O 1
ATOM 3491 N N . GLU A 1 443 ? 14.452 16.110 -19.933 1.00 77.12 443 GLU A N 1
ATOM 3492 C CA . GLU A 1 443 ? 14.985 17.149 -20.846 1.00 77.12 443 GLU A CA 1
ATOM 3493 C C . GLU A 1 443 ? 16.055 18.077 -20.225 1.00 77.12 443 GLU A C 1
ATOM 3495 O O . GLU A 1 443 ? 16.768 18.788 -20.934 1.00 77.12 443 GLU A O 1
ATOM 3500 N N . SER A 1 444 ? 16.161 18.133 -18.894 1.00 73.75 444 SER A N 1
ATOM 3501 C CA . SER A 1 444 ? 17.111 18.983 -18.160 1.00 73.75 444 SER A CA 1
ATOM 3502 C C . SER A 1 444 ? 17.709 18.287 -16.930 1.00 73.75 444 SER A C 1
ATOM 3504 O O . SER A 1 444 ? 17.862 18.893 -15.865 1.00 73.75 444 SER A O 1
ATOM 3506 N N . SER A 1 445 ? 18.054 17.002 -17.070 1.00 75.31 445 SER A N 1
ATOM 3507 C CA . SER A 1 445 ? 18.694 16.224 -16.001 1.00 75.31 445 SER A CA 1
ATOM 3508 C C . SER A 1 445 ? 19.992 16.889 -15.495 1.00 75.31 445 SER A C 1
ATOM 3510 O O . SER A 1 445 ? 20.888 17.176 -16.294 1.00 75.31 445 SER A O 1
ATOM 3512 N N . PRO A 1 446 ? 20.156 17.139 -14.177 1.00 76.88 446 PRO A N 1
ATOM 3513 C CA . PRO A 1 446 ? 21.428 17.607 -13.618 1.00 76.88 446 PRO A CA 1
ATOM 3514 C C . PRO A 1 446 ? 22.544 16.557 -13.675 1.00 76.88 446 PRO A C 1
ATOM 3516 O O . PRO A 1 446 ? 23.712 16.923 -13.557 1.00 76.88 446 PRO A O 1
ATOM 3519 N N . VAL A 1 447 ? 22.206 15.273 -13.834 1.00 86.88 447 VAL A N 1
ATOM 3520 C CA . VAL A 1 447 ? 23.183 14.181 -13.876 1.00 86.88 447 VAL A CA 1
ATOM 3521 C C . VAL A 1 447 ? 23.771 14.088 -15.280 1.00 86.88 447 VAL A C 1
ATOM 3523 O O . VAL A 1 447 ? 23.061 13.835 -16.251 1.00 86.88 447 VAL A O 1
ATOM 3526 N N . GLN A 1 448 ? 25.080 14.301 -15.388 1.00 87.50 448 GLN A N 1
ATOM 3527 C CA . GLN A 1 448 ? 25.821 14.135 -16.636 1.00 87.50 448 GLN A CA 1
ATOM 3528 C C . GLN A 1 448 ? 26.330 12.695 -16.733 1.00 87.50 448 GLN A C 1
ATOM 3530 O O . GLN A 1 448 ? 27.308 12.336 -16.082 1.00 87.50 448 GLN A O 1
ATOM 3535 N N . PHE A 1 449 ? 25.656 11.880 -17.540 1.00 92.00 449 PHE A N 1
ATOM 3536 C CA . PHE A 1 449 ? 26.090 10.523 -17.873 1.00 92.00 449 PHE A CA 1
ATOM 3537 C C . PHE A 1 449 ? 27.046 10.549 -19.070 1.00 92.00 449 PHE A C 1
ATOM 3539 O O . PHE A 1 449 ? 26.819 11.278 -20.037 1.00 92.00 449 PHE A O 1
ATOM 3546 N N . SER A 1 450 ? 28.087 9.719 -19.045 1.00 94.94 450 SER A N 1
ATOM 3547 C CA . SER A 1 450 ? 28.917 9.469 -20.227 1.00 94.94 450 SER A CA 1
ATOM 3548 C C . SER A 1 450 ? 28.152 8.687 -21.304 1.00 94.94 450 SER A C 1
ATOM 3550 O O . SER A 1 450 ? 27.194 7.970 -21.012 1.00 94.94 450 SER A O 1
ATOM 3552 N N . GLU A 1 451 ? 28.611 8.749 -22.559 1.00 94.69 451 GLU A N 1
ATOM 3553 C CA . GLU A 1 451 ? 28.028 7.970 -23.667 1.00 94.69 451 GLU A CA 1
ATOM 3554 C C . GLU A 1 451 ? 27.986 6.458 -23.368 1.00 94.69 451 GLU A C 1
ATOM 3556 O O . GLU A 1 451 ? 27.039 5.772 -23.752 1.00 94.69 451 GLU A O 1
ATOM 3561 N N . ALA A 1 452 ? 28.982 5.945 -22.636 1.00 95.75 452 ALA A N 1
ATOM 3562 C CA . ALA A 1 452 ? 29.048 4.548 -22.215 1.00 95.75 452 ALA A CA 1
ATOM 3563 C C . ALA A 1 452 ? 27.996 4.202 -21.145 1.00 95.75 452 ALA A C 1
ATOM 3565 O O . ALA A 1 452 ? 27.403 3.125 -21.197 1.00 95.75 452 ALA A O 1
ATOM 3566 N N . GLU A 1 453 ? 27.733 5.108 -20.198 1.00 95.25 453 GLU A N 1
ATOM 3567 C CA . GLU A 1 453 ? 26.667 4.939 -19.204 1.00 95.25 453 GLU A CA 1
ATOM 3568 C C . GLU A 1 453 ? 25.285 5.047 -19.851 1.00 95.25 453 GLU A C 1
ATOM 3570 O O . GLU A 1 453 ? 24.444 4.193 -19.592 1.00 95.25 453 GLU A O 1
ATOM 3575 N N . LEU A 1 454 ? 25.063 6.013 -20.751 1.00 94.88 454 LEU A N 1
ATOM 3576 C CA . LEU A 1 454 ? 23.809 6.146 -21.504 1.00 94.88 454 LEU A CA 1
ATOM 3577 C C . LEU A 1 454 ? 23.512 4.893 -22.337 1.00 94.88 454 LEU A C 1
ATOM 3579 O O . LEU A 1 454 ? 22.422 4.329 -22.241 1.00 94.88 454 LEU A O 1
ATOM 3583 N N . ALA A 1 455 ? 24.497 4.406 -23.101 1.00 95.75 455 ALA A N 1
ATOM 3584 C CA . ALA A 1 455 ? 24.366 3.165 -23.859 1.00 95.75 455 ALA A CA 1
ATOM 3585 C C . ALA A 1 455 ? 24.069 1.965 -22.945 1.00 95.75 455 ALA A C 1
ATOM 3587 O O . ALA A 1 455 ? 23.268 1.099 -23.303 1.00 95.75 455 ALA A O 1
ATOM 3588 N N . LYS A 1 456 ? 24.671 1.921 -21.747 1.00 95.62 456 LYS A N 1
ATOM 3589 C CA . LYS A 1 456 ? 24.457 0.823 -20.802 1.00 95.62 456 LYS A CA 1
ATOM 3590 C C . LYS A 1 456 ? 23.103 0.887 -20.087 1.00 95.62 456 LYS A C 1
ATOM 3592 O O . LYS A 1 456 ? 22.498 -0.159 -19.861 1.00 95.62 456 LYS A O 1
ATOM 3597 N N . ILE A 1 457 ? 22.611 2.083 -19.766 1.00 94.69 457 ILE A N 1
ATOM 3598 C CA . ILE A 1 457 ? 21.264 2.301 -19.221 1.00 94.69 457 ILE A CA 1
ATOM 3599 C C . ILE A 1 457 ? 20.222 1.872 -20.258 1.00 94.69 457 ILE A C 1
ATOM 3601 O O . ILE A 1 457 ? 19.333 1.095 -19.922 1.00 94.69 457 ILE A O 1
ATOM 3605 N N . GLN A 1 458 ? 20.380 2.274 -21.524 1.00 94.12 458 GLN A N 1
ATOM 3606 C CA . GLN A 1 458 ? 19.488 1.869 -22.615 1.00 94.12 458 GLN A CA 1
ATOM 3607 C C . GLN A 1 458 ? 19.455 0.340 -22.807 1.00 94.12 458 GLN A C 1
ATOM 3609 O O . GLN A 1 458 ? 18.376 -0.250 -22.835 1.00 94.12 458 GLN A O 1
ATOM 3614 N N . GLU A 1 459 ? 20.619 -0.322 -22.860 1.00 94.75 459 GLU A N 1
ATOM 3615 C CA . GLU A 1 459 ? 20.723 -1.791 -22.961 1.00 94.75 459 GLU A CA 1
ATOM 3616 C C . GLU A 1 459 ? 20.030 -2.506 -21.784 1.00 94.75 459 GLU A C 1
ATOM 3618 O O . GLU A 1 459 ? 19.387 -3.544 -21.953 1.00 94.75 459 GLU A O 1
ATOM 3623 N N . ASP A 1 460 ? 20.158 -1.958 -20.574 1.00 93.81 460 ASP A N 1
ATOM 3624 C CA . ASP A 1 460 ? 19.521 -2.498 -19.375 1.00 93.81 460 ASP A CA 1
ATOM 3625 C C . ASP A 1 460 ? 17.997 -2.255 -19.360 1.00 93.81 460 ASP A C 1
ATOM 3627 O O . ASP A 1 460 ? 17.264 -3.155 -18.953 1.00 93.81 460 ASP A O 1
ATOM 3631 N N . VAL A 1 461 ? 17.507 -1.110 -19.853 1.00 89.81 461 VAL A N 1
ATOM 3632 C CA . VAL A 1 461 ? 16.069 -0.800 -20.008 1.00 89.81 461 VAL A CA 1
ATOM 3633 C C . VAL A 1 461 ? 15.406 -1.715 -21.043 1.00 89.81 461 VAL A C 1
ATOM 3635 O O . VAL A 1 461 ? 14.348 -2.288 -20.773 1.00 89.81 461 VAL A O 1
ATOM 3638 N N . GLU A 1 462 ? 16.040 -1.931 -22.197 1.00 90.50 462 GLU A N 1
ATOM 3639 C CA . GLU A 1 462 ? 15.564 -2.876 -23.219 1.00 90.50 462 GLU A CA 1
ATOM 3640 C C . GLU A 1 462 ? 15.486 -4.306 -22.662 1.00 90.50 462 GLU A C 1
ATOM 3642 O O . GLU A 1 462 ? 14.502 -5.025 -22.871 1.00 90.50 462 GLU A O 1
ATOM 3647 N N . LYS A 1 463 ? 16.484 -4.705 -21.865 1.00 89.62 463 LYS A N 1
ATOM 3648 C CA . LYS A 1 463 ? 16.479 -5.986 -21.149 1.00 89.62 463 LYS A CA 1
ATOM 3649 C C . LYS A 1 463 ? 15.407 -6.065 -20.068 1.00 89.62 463 LYS A C 1
ATOM 3651 O O . LYS A 1 463 ? 14.824 -7.134 -19.903 1.00 89.62 463 LYS A O 1
ATOM 3656 N N . THR A 1 464 ? 15.113 -4.975 -19.361 1.00 87.31 464 THR A N 1
ATOM 3657 C CA . THR A 1 464 ? 13.996 -4.890 -18.407 1.00 87.31 464 THR A CA 1
ATOM 3658 C C . THR A 1 464 ? 12.661 -5.135 -19.111 1.00 87.31 464 THR A C 1
ATOM 3660 O O . THR A 1 464 ? 11.897 -5.989 -18.661 1.00 87.31 464 THR A O 1
ATOM 3663 N N . ALA A 1 465 ? 12.412 -4.500 -20.262 1.00 83.19 465 ALA A N 1
ATOM 3664 C CA . ALA A 1 465 ? 11.202 -4.737 -21.054 1.00 83.19 465 ALA A CA 1
ATOM 3665 C C . ALA A 1 465 ? 11.093 -6.202 -21.529 1.00 83.19 465 ALA A C 1
ATOM 3667 O O . ALA A 1 465 ? 10.043 -6.832 -21.377 1.00 83.19 465 ALA A O 1
ATOM 3668 N N . ALA A 1 466 ? 12.191 -6.790 -22.019 1.00 84.62 466 ALA A N 1
ATOM 3669 C CA . ALA A 1 466 ? 12.236 -8.206 -22.393 1.00 84.62 466 ALA A CA 1
ATOM 3670 C C . ALA A 1 466 ? 11.987 -9.150 -21.196 1.00 84.62 466 ALA A C 1
ATOM 3672 O O . ALA A 1 466 ? 11.265 -10.140 -21.328 1.00 84.62 466 ALA A O 1
ATOM 3673 N N . SER A 1 467 ? 12.535 -8.831 -20.017 1.00 85.25 467 SER A N 1
ATOM 3674 C CA . SER A 1 467 ? 12.321 -9.569 -18.765 1.00 85.25 467 SER A CA 1
ATOM 3675 C C . SER A 1 467 ? 10.882 -9.492 -18.251 1.00 85.25 467 SER A C 1
ATOM 3677 O O . SER A 1 467 ? 10.403 -10.478 -17.685 1.00 85.25 467 SER A O 1
ATOM 3679 N N . MET A 1 468 ? 10.197 -8.359 -18.437 1.00 81.94 468 MET A N 1
ATOM 3680 C CA . MET A 1 468 ? 8.775 -8.203 -18.108 1.00 81.94 468 MET A CA 1
ATOM 3681 C C . MET A 1 468 ? 7.897 -9.003 -19.072 1.00 81.94 468 MET A C 1
ATOM 3683 O O . MET A 1 468 ? 7.077 -9.804 -18.631 1.00 81.94 468 MET A O 1
ATOM 3687 N N . ASN A 1 469 ? 8.131 -8.886 -20.383 1.00 81.69 469 ASN A N 1
ATOM 3688 C CA . ASN A 1 469 ? 7.396 -9.657 -21.388 1.00 81.69 469 ASN A CA 1
ATOM 3689 C C . ASN A 1 469 ? 7.544 -11.177 -21.169 1.00 81.69 469 ASN A C 1
ATOM 3691 O O . ASN A 1 469 ? 6.562 -11.915 -21.191 1.00 81.69 469 ASN A O 1
ATOM 3695 N N . ALA A 1 470 ? 8.759 -11.648 -20.867 1.00 81.19 470 ALA A N 1
ATOM 3696 C CA . ALA A 1 470 ? 9.003 -13.052 -20.540 1.00 81.19 470 ALA A CA 1
ATOM 3697 C C . ALA A 1 470 ? 8.274 -13.513 -19.260 1.00 81.19 470 ALA A C 1
ATOM 3699 O O . ALA A 1 470 ? 7.853 -14.667 -19.190 1.00 81.19 470 ALA A O 1
ATOM 3700 N N . MET A 1 471 ? 8.096 -12.636 -18.263 1.00 84.19 471 MET A N 1
ATOM 3701 C CA . MET A 1 471 ? 7.292 -12.942 -17.073 1.00 84.19 471 MET A CA 1
ATOM 3702 C C . MET A 1 471 ? 5.792 -12.976 -17.391 1.00 84.19 471 MET A C 1
ATOM 3704 O O . MET A 1 471 ? 5.105 -13.879 -16.922 1.00 84.19 471 MET A O 1
ATOM 3708 N N . ASN A 1 472 ? 5.287 -12.060 -18.219 1.00 79.69 472 ASN A N 1
ATOM 3709 C CA . ASN A 1 472 ? 3.875 -12.036 -18.610 1.00 79.69 472 ASN A CA 1
ATOM 3710 C C . ASN A 1 472 ? 3.491 -13.293 -19.406 1.00 79.69 472 ASN A C 1
ATOM 3712 O O . ASN A 1 472 ? 2.558 -13.983 -19.017 1.00 79.69 472 ASN A O 1
ATOM 3716 N N . VAL A 1 473 ? 4.297 -13.713 -20.388 1.00 79.69 473 VAL A N 1
ATOM 3717 C CA . VAL A 1 473 ? 4.070 -14.987 -21.105 1.00 79.69 473 VAL A CA 1
ATOM 3718 C C . VAL A 1 473 ? 4.079 -16.200 -20.154 1.00 79.69 473 VAL A C 1
ATOM 3720 O O . VAL A 1 473 ? 3.364 -17.176 -20.383 1.00 79.69 473 VAL A O 1
ATOM 3723 N N . ILE A 1 474 ? 4.846 -16.151 -19.055 1.00 81.25 474 ILE A N 1
ATOM 3724 C CA . ILE A 1 474 ? 4.817 -17.174 -17.994 1.00 81.25 474 ILE A CA 1
ATOM 3725 C C . ILE A 1 474 ? 3.546 -17.079 -17.135 1.00 81.25 474 ILE A C 1
ATOM 3727 O O . ILE A 1 474 ? 2.997 -18.122 -16.776 1.00 81.25 474 ILE A O 1
ATOM 3731 N N . LYS A 1 475 ? 3.063 -15.870 -16.814 1.00 82.50 475 LYS A N 1
ATOM 3732 C CA . LYS A 1 475 ? 1.771 -15.652 -16.142 1.00 82.50 475 LYS A CA 1
ATOM 3733 C C . LYS A 1 475 ? 0.633 -16.230 -16.979 1.00 82.50 475 LYS A C 1
ATOM 3735 O O . LYS A 1 475 ? -0.088 -17.091 -16.483 1.00 82.50 475 LYS A O 1
ATOM 3740 N N . ASP A 1 476 ? 0.548 -15.860 -18.252 1.00 81.38 476 ASP A N 1
ATOM 3741 C CA . ASP A 1 476 ? -0.505 -16.291 -19.178 1.00 81.38 476 ASP A CA 1
ATOM 3742 C C . ASP A 1 476 ? -0.507 -17.816 -19.374 1.00 81.38 476 ASP A C 1
ATOM 3744 O O . ASP A 1 476 ? -1.551 -18.465 -19.302 1.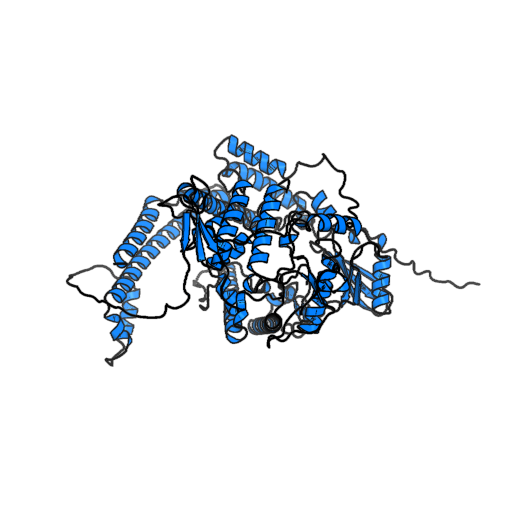00 81.38 476 ASP A O 1
ATOM 3748 N N . ALA A 1 477 ? 0.676 -18.418 -19.554 1.00 80.62 477 ALA A N 1
ATOM 3749 C CA . ALA A 1 477 ? 0.824 -19.863 -19.739 1.00 80.62 477 ALA A CA 1
ATOM 3750 C C . ALA A 1 477 ? 0.560 -20.695 -18.466 1.00 80.62 477 ALA A C 1
ATOM 3752 O O . ALA A 1 477 ? 0.336 -21.905 -18.563 1.00 80.62 477 ALA A O 1
ATOM 3753 N N . LEU A 1 478 ? 0.604 -20.082 -17.277 1.00 82.19 478 LEU A N 1
ATOM 3754 C CA . LEU A 1 478 ? 0.250 -20.724 -16.006 1.00 82.19 478 LEU A CA 1
ATOM 3755 C C . LEU A 1 478 ? -1.194 -20.424 -15.577 1.00 82.19 478 LEU A C 1
ATOM 3757 O O . LEU A 1 478 ? -1.807 -21.257 -14.905 1.00 82.19 478 LEU A O 1
ATOM 3761 N N . GLY A 1 479 ? -1.746 -19.270 -15.959 1.00 88.25 479 GLY A N 1
ATOM 3762 C CA . GLY A 1 479 ? -3.101 -18.837 -15.631 1.00 88.25 479 GLY A CA 1
ATOM 3763 C C . GLY A 1 479 ? -3.404 -18.979 -14.129 1.00 88.25 479 GLY A C 1
ATOM 3764 O O . GLY A 1 479 ? -2.598 -18.550 -13.302 1.00 88.25 479 GLY A O 1
ATOM 3765 N N . PRO A 1 480 ? -4.505 -19.653 -13.737 1.00 87.19 480 PRO A N 1
ATOM 3766 C CA . PRO A 1 480 ? -4.845 -19.906 -12.331 1.00 87.19 480 PRO A CA 1
ATOM 3767 C C . PRO A 1 480 ? -3.816 -20.710 -11.513 1.00 87.19 480 PRO A C 1
ATOM 3769 O O . PRO A 1 480 ? -4.011 -20.862 -10.309 1.00 87.19 480 PRO A O 1
ATOM 3772 N N . LEU A 1 481 ? -2.762 -21.266 -12.129 1.00 88.62 481 LEU A N 1
ATOM 3773 C CA . LEU A 1 481 ? -1.644 -21.921 -11.435 1.00 88.62 481 LEU A CA 1
ATOM 3774 C C . LEU A 1 481 ? -0.452 -20.983 -11.179 1.00 88.62 481 LEU A C 1
ATOM 3776 O O . LEU A 1 481 ? 0.518 -21.421 -10.549 1.00 88.62 481 LEU A O 1
ATOM 3780 N N . PHE A 1 482 ? -0.487 -19.731 -11.650 1.00 86.75 482 PHE A N 1
ATOM 3781 C CA . PHE A 1 482 ? 0.563 -18.756 -11.365 1.00 86.75 482 PHE A CA 1
ATOM 3782 C C . PHE A 1 482 ? 0.595 -18.421 -9.858 1.00 86.75 482 PHE A C 1
ATOM 3784 O O . PHE A 1 482 ? -0.443 -18.091 -9.280 1.00 86.75 482 PHE A O 1
ATOM 3791 N N . PRO A 1 483 ? 1.764 -18.494 -9.194 1.00 85.69 483 PRO A N 1
ATOM 3792 C CA . PRO A 1 483 ? 1.888 -18.257 -7.759 1.00 85.69 483 PRO A CA 1
ATOM 3793 C C . PRO A 1 483 ? 1.952 -16.758 -7.446 1.00 85.69 483 PRO A C 1
ATOM 3795 O O . PRO A 1 483 ? 3.027 -16.221 -7.167 1.00 85.69 483 PRO A O 1
ATOM 3798 N N . GLU A 1 484 ? 0.816 -16.066 -7.497 1.00 79.44 484 GLU A N 1
ATOM 3799 C CA . GLU A 1 484 ? 0.778 -14.626 -7.228 1.00 79.44 484 GLU A CA 1
ATOM 3800 C C . GLU A 1 484 ? 1.226 -14.320 -5.783 1.00 79.44 484 GLU A C 1
ATOM 3802 O O . GLU A 1 484 ? 0.885 -15.026 -4.829 1.00 79.44 484 GLU A O 1
ATOM 3807 N N . LYS A 1 485 ? 2.113 -13.327 -5.633 1.00 76.00 485 LYS A N 1
ATOM 3808 C CA . LYS A 1 485 ? 2.891 -13.047 -4.406 1.00 76.00 485 LYS A CA 1
ATOM 3809 C C . LYS A 1 485 ? 3.579 -14.298 -3.798 1.00 76.00 485 LYS A C 1
ATOM 3811 O O . LYS A 1 485 ? 3.853 -14.354 -2.600 1.00 76.00 485 LYS A O 1
ATOM 3816 N N . GLY A 1 486 ? 3.878 -15.311 -4.621 1.00 84.75 486 GLY A N 1
ATOM 3817 C CA . GLY A 1 486 ? 4.515 -16.580 -4.242 1.00 84.75 486 GLY A CA 1
ATOM 3818 C C . GLY A 1 486 ? 3.586 -17.637 -3.624 1.00 84.75 486 GLY A C 1
ATOM 3819 O O . GLY A 1 486 ? 4.076 -18.685 -3.187 1.00 84.75 486 GLY A O 1
ATOM 3820 N N . CYS A 1 487 ? 2.274 -17.387 -3.574 1.00 88.12 487 CYS A N 1
ATOM 3821 C CA . CYS A 1 487 ? 1.288 -18.202 -2.863 1.00 88.12 487 CYS A CA 1
ATOM 3822 C C . CYS A 1 487 ? 0.231 -18.785 -3.817 1.00 88.12 487 CYS A C 1
ATOM 3824 O O . CYS A 1 487 ? -0.110 -18.175 -4.826 1.00 88.12 487 CYS A O 1
ATOM 3826 N N . VAL A 1 488 ? -0.291 -19.972 -3.500 1.00 91.00 488 VAL A N 1
ATOM 3827 C CA . VAL A 1 488 ? -1.347 -20.666 -4.261 1.00 91.00 488 VAL A CA 1
ATOM 3828 C C . VAL A 1 488 ? -2.362 -21.321 -3.323 1.00 91.00 488 VAL A C 1
ATOM 3830 O O . VAL A 1 488 ? -2.074 -21.553 -2.144 1.00 91.00 488 VAL A O 1
ATOM 3833 N N . ARG A 1 489 ? -3.560 -21.641 -3.834 1.00 91.56 489 ARG A N 1
ATOM 3834 C CA . ARG A 1 489 ? -4.576 -22.392 -3.075 1.00 91.56 489 ARG A CA 1
ATOM 3835 C C . ARG A 1 489 ? -4.031 -23.787 -2.699 1.00 91.56 489 ARG A C 1
ATOM 3837 O O . ARG A 1 489 ? -3.292 -24.365 -3.501 1.00 91.56 489 ARG A O 1
ATOM 3844 N N . PRO A 1 490 ? -4.353 -24.350 -1.515 1.00 92.06 490 PRO A N 1
ATOM 3845 C CA . PRO A 1 490 ? -3.696 -25.570 -1.028 1.00 92.06 490 PRO A CA 1
ATOM 3846 C C . PRO A 1 490 ? -3.854 -26.799 -1.934 1.00 92.06 490 PRO A C 1
ATOM 3848 O O . PRO A 1 490 ? -2.941 -27.615 -2.008 1.00 92.06 490 PRO A O 1
ATOM 3851 N N . ASP A 1 491 ? -4.977 -26.906 -2.642 1.00 93.62 491 ASP A N 1
ATOM 3852 C CA . ASP A 1 491 ? -5.303 -27.955 -3.616 1.00 93.62 491 ASP A CA 1
ATOM 3853 C C . ASP A 1 491 ? -4.569 -27.804 -4.960 1.00 93.62 491 ASP A C 1
ATOM 3855 O O . ASP A 1 491 ? -4.336 -28.798 -5.637 1.00 93.62 491 ASP A O 1
ATOM 3859 N N . GLN A 1 492 ? -4.151 -26.590 -5.332 1.00 93.06 492 GLN A N 1
ATOM 3860 C CA . GLN A 1 492 ? -3.373 -26.335 -6.554 1.00 93.06 492 GLN A CA 1
ATOM 3861 C C . GLN A 1 492 ? -1.856 -26.447 -6.341 1.00 93.06 492 GLN A C 1
ATOM 3863 O O . GLN A 1 492 ? -1.096 -26.361 -7.303 1.00 93.06 492 GLN A O 1
ATOM 3868 N N . TYR A 1 493 ? -1.389 -26.621 -5.102 1.00 92.00 493 TYR A N 1
ATOM 3869 C CA . TYR A 1 493 ? 0.029 -26.520 -4.746 1.00 92.00 493 TYR A CA 1
ATOM 3870 C C . TYR A 1 493 ? 0.953 -27.429 -5.568 1.00 92.00 493 TYR A C 1
ATOM 3872 O O . TYR A 1 493 ? 1.965 -26.961 -6.102 1.00 92.00 493 TYR A O 1
ATOM 3880 N N . ASP A 1 494 ? 0.610 -28.712 -5.693 1.00 93.25 494 ASP A N 1
ATOM 3881 C CA . ASP A 1 494 ? 1.443 -29.677 -6.414 1.00 93.25 494 ASP A CA 1
ATOM 3882 C C . ASP A 1 494 ? 1.376 -29.485 -7.935 1.00 93.25 494 ASP A C 1
ATOM 3884 O O . ASP A 1 494 ? 2.409 -29.606 -8.601 1.00 93.25 494 ASP A O 1
ATOM 3888 N N . ASP A 1 495 ? 0.220 -29.081 -8.473 1.00 94.00 495 ASP A N 1
ATOM 3889 C CA . ASP A 1 495 ? 0.047 -28.740 -9.889 1.00 94.00 495 ASP A CA 1
ATOM 3890 C C . ASP A 1 495 ? 0.817 -27.473 -10.269 1.00 94.00 495 ASP A C 1
ATOM 3892 O O . ASP A 1 495 ? 1.566 -27.483 -11.249 1.00 94.00 495 ASP A O 1
ATOM 3896 N N . SER A 1 496 ? 0.742 -26.412 -9.460 1.00 90.75 496 SER A N 1
ATOM 3897 C CA . SER A 1 496 ? 1.575 -25.216 -9.610 1.00 90.75 496 SER A CA 1
ATOM 3898 C C . SER A 1 496 ? 3.059 -25.568 -9.507 1.00 90.75 496 SER A C 1
ATOM 3900 O O . SER A 1 496 ? 3.839 -25.168 -10.370 1.00 90.75 496 SER A O 1
ATOM 3902 N N . LYS A 1 497 ? 3.485 -26.393 -8.538 1.00 90.00 497 LYS A N 1
ATOM 3903 C CA . LYS A 1 497 ? 4.883 -26.861 -8.477 1.00 90.00 497 LYS A CA 1
ATOM 3904 C C . LYS A 1 497 ? 5.274 -27.748 -9.660 1.00 90.00 497 LYS A C 1
ATOM 3906 O O . LYS A 1 497 ? 6.446 -27.753 -10.039 1.00 90.00 497 LYS A O 1
ATOM 3911 N N . ALA A 1 498 ? 4.368 -28.519 -10.254 1.00 89.50 498 ALA A N 1
ATOM 3912 C CA . ALA A 1 498 ? 4.636 -29.284 -11.472 1.00 89.50 498 ALA A CA 1
ATOM 3913 C C . ALA A 1 498 ? 4.752 -28.364 -12.702 1.00 89.50 498 ALA A C 1
ATOM 3915 O O . ALA A 1 498 ? 5.680 -28.513 -13.497 1.00 89.50 498 ALA A O 1
ATOM 3916 N N . ALA A 1 499 ? 3.868 -27.375 -12.826 1.00 88.44 499 ALA A N 1
ATOM 3917 C CA . ALA A 1 499 ? 3.859 -26.404 -13.913 1.00 88.44 499 ALA A CA 1
ATOM 3918 C C . ALA A 1 499 ? 5.085 -25.476 -13.871 1.00 88.44 499 ALA A C 1
ATOM 3920 O O . ALA A 1 499 ? 5.788 -25.356 -14.872 1.00 88.44 499 ALA A O 1
ATOM 3921 N N . LEU A 1 500 ? 5.438 -24.941 -12.698 1.00 87.19 500 LEU A N 1
ATOM 3922 C CA . LEU A 1 500 ? 6.662 -24.158 -12.479 1.00 87.19 500 LEU A CA 1
ATOM 3923 C C . LEU A 1 500 ? 7.933 -24.960 -12.799 1.00 87.19 500 LEU A C 1
ATOM 3925 O O . LEU A 1 500 ? 8.888 -24.404 -13.336 1.00 87.19 500 LEU A O 1
ATOM 3929 N N . ARG A 1 501 ? 7.953 -26.276 -12.533 1.00 87.25 501 ARG A N 1
ATOM 3930 C CA . ARG A 1 501 ? 9.061 -27.153 -12.955 1.00 87.25 501 ARG A CA 1
ATOM 3931 C C . ARG A 1 501 ? 9.150 -27.263 -14.482 1.00 87.25 501 ARG A C 1
ATOM 3933 O O . ARG A 1 501 ? 10.254 -27.154 -15.007 1.00 87.25 501 ARG A O 1
ATOM 3940 N N . ARG A 1 502 ? 8.026 -27.401 -15.198 1.00 85.44 502 ARG A N 1
ATOM 3941 C CA . ARG A 1 502 ? 8.000 -27.387 -16.678 1.00 85.44 502 ARG A CA 1
ATOM 3942 C C . ARG A 1 502 ? 8.487 -26.045 -17.240 1.00 85.44 502 ARG A C 1
ATOM 3944 O O . ARG A 1 502 ? 9.401 -26.035 -18.058 1.00 85.44 502 ARG A O 1
ATOM 3951 N N . VAL A 1 503 ? 7.959 -24.926 -16.734 1.00 85.62 503 VAL A N 1
ATOM 3952 C CA . VAL A 1 503 ? 8.380 -23.566 -17.125 1.00 85.62 503 VAL A CA 1
ATOM 3953 C C . VAL A 1 503 ? 9.873 -23.345 -16.869 1.00 85.62 503 VAL A C 1
ATOM 3955 O O . VAL A 1 503 ? 10.570 -22.843 -17.743 1.00 85.62 503 VAL A O 1
ATOM 3958 N N . LYS A 1 504 ? 10.403 -23.785 -15.719 1.00 84.88 504 LYS A N 1
ATOM 3959 C CA . LYS A 1 504 ? 11.840 -23.719 -15.410 1.00 84.88 504 LYS A CA 1
ATOM 3960 C C . LYS A 1 504 ? 12.702 -24.419 -16.466 1.00 84.88 504 LYS A C 1
ATOM 3962 O O . LYS A 1 504 ? 13.729 -23.868 -16.848 1.00 84.88 504 LYS A O 1
ATOM 3967 N N . HIS A 1 505 ? 12.313 -25.609 -16.930 1.00 83.25 505 HIS A N 1
ATOM 3968 C CA . HIS A 1 505 ? 13.044 -26.300 -17.998 1.00 83.25 505 HIS A CA 1
ATOM 3969 C C . HIS A 1 505 ? 12.976 -25.529 -19.322 1.00 83.25 505 HIS A C 1
ATOM 3971 O O . HIS A 1 505 ? 14.014 -25.306 -19.938 1.00 83.25 505 HIS A O 1
ATOM 3977 N N . GLN A 1 506 ? 11.792 -25.040 -19.698 1.00 82.44 506 GLN A N 1
ATOM 3978 C CA . GLN A 1 506 ? 11.597 -24.255 -20.919 1.00 82.44 506 GLN A CA 1
ATOM 3979 C C . GLN A 1 506 ? 12.428 -22.957 -20.923 1.00 82.44 506 GLN A C 1
ATOM 3981 O O . GLN A 1 506 ? 13.121 -22.672 -21.895 1.00 82.44 506 GLN A O 1
ATOM 3986 N N . VAL A 1 507 ? 12.457 -22.217 -19.806 1.00 83.44 507 VAL A N 1
ATOM 3987 C CA . VAL A 1 507 ? 13.291 -21.011 -19.639 1.00 83.44 507 VAL A CA 1
ATOM 3988 C C . VAL A 1 507 ? 14.779 -21.318 -19.834 1.00 83.44 507 VAL A C 1
ATOM 3990 O O . VAL A 1 507 ? 15.478 -20.569 -20.515 1.00 83.44 507 VAL A O 1
ATOM 3993 N N . ILE A 1 508 ? 15.268 -22.433 -19.278 1.00 84.06 508 ILE A N 1
ATOM 3994 C CA . ILE A 1 508 ? 16.661 -22.865 -19.463 1.00 84.06 508 ILE A CA 1
ATOM 3995 C C . ILE A 1 508 ? 16.949 -23.164 -20.945 1.00 84.06 508 ILE A C 1
ATOM 3997 O O . ILE A 1 508 ? 18.056 -22.896 -21.408 1.00 84.06 508 ILE A O 1
ATOM 4001 N N . GLU A 1 509 ? 15.993 -23.703 -21.699 1.00 85.44 509 GLU A N 1
ATOM 4002 C CA . GLU A 1 509 ? 16.188 -24.080 -23.105 1.00 85.44 509 GLU A CA 1
ATOM 4003 C C . GLU A 1 509 ? 16.065 -22.897 -24.081 1.00 85.44 509 GLU A C 1
ATOM 4005 O O . GLU A 1 509 ? 16.858 -22.814 -25.019 1.00 85.44 509 GLU A O 1
ATOM 4010 N N . ASP A 1 510 ? 15.165 -21.941 -23.835 1.00 82.00 510 ASP A N 1
ATOM 4011 C CA . ASP A 1 510 ? 14.948 -20.794 -24.731 1.00 82.00 510 ASP A CA 1
ATOM 4012 C C . ASP A 1 510 ? 15.947 -19.639 -24.523 1.00 82.00 510 ASP A C 1
ATOM 4014 O O . ASP A 1 510 ? 16.352 -18.987 -25.497 1.00 82.00 510 ASP A O 1
ATOM 4018 N N . PHE A 1 511 ? 16.364 -19.384 -23.274 1.00 82.69 511 PHE A N 1
ATOM 4019 C CA . PHE A 1 511 ? 17.206 -18.232 -22.905 1.00 82.69 511 PHE A CA 1
ATOM 4020 C C . PHE A 1 511 ? 18.698 -18.557 -22.720 1.00 82.69 511 PHE A C 1
ATOM 4022 O O . PHE A 1 511 ? 19.498 -17.642 -22.508 1.00 82.69 511 PHE A O 1
ATOM 4029 N N . SER A 1 512 ? 19.114 -19.823 -22.837 1.00 85.44 512 SER A N 1
ATOM 4030 C CA . SER A 1 512 ? 20.542 -20.174 -22.870 1.00 85.44 512 SER A CA 1
ATOM 4031 C C . SER A 1 512 ? 21.105 -20.026 -24.284 1.00 85.44 512 SER A C 1
ATOM 4033 O O . SER A 1 512 ? 20.658 -20.706 -25.206 1.00 85.44 512 SER A O 1
ATOM 4035 N N . ARG A 1 513 ? 22.112 -19.164 -24.475 1.00 85.56 513 ARG A N 1
ATOM 4036 C CA . ARG A 1 513 ? 22.839 -19.027 -25.755 1.00 85.56 513 ARG A CA 1
ATOM 4037 C C . ARG A 1 513 ? 24.154 -19.813 -25.770 1.00 85.56 513 ARG A C 1
ATOM 4039 O O . ARG A 1 513 ? 24.685 -20.110 -26.835 1.00 85.56 513 ARG A O 1
ATOM 4046 N N . SER A 1 514 ? 24.642 -20.197 -24.596 1.00 88.69 514 SER A N 1
ATOM 4047 C CA . SER A 1 514 ? 25.867 -20.956 -24.363 1.00 88.69 514 SER A CA 1
ATOM 4048 C C . SER A 1 514 ? 25.688 -21.991 -23.243 1.00 88.69 514 SER A C 1
ATOM 4050 O O . SER A 1 514 ? 24.713 -21.969 -22.486 1.00 88.69 514 SER A O 1
ATOM 4052 N N . ALA A 1 515 ? 26.665 -22.890 -23.099 1.00 87.19 515 ALA A N 1
ATOM 4053 C CA . ALA A 1 515 ? 26.725 -23.814 -21.964 1.00 87.19 515 ALA A CA 1
ATOM 4054 C C . ALA A 1 515 ? 26.881 -23.085 -20.611 1.00 87.19 515 ALA A C 1
ATOM 4056 O O . ALA A 1 515 ? 26.430 -23.597 -19.587 1.00 87.19 515 ALA A O 1
ATOM 4057 N N . GLU A 1 516 ? 27.472 -21.886 -20.610 1.00 87.94 516 GLU A N 1
ATOM 4058 C CA . GLU A 1 516 ? 27.626 -21.066 -19.408 1.00 87.94 516 GLU A CA 1
ATOM 4059 C C . GLU A 1 516 ? 26.310 -20.386 -19.016 1.00 87.94 516 GLU A C 1
ATOM 4061 O O . GLU A 1 516 ? 25.926 -20.450 -17.852 1.00 87.94 516 GLU A O 1
ATOM 4066 N N . ASP A 1 517 ? 25.546 -19.851 -19.977 1.00 87.00 517 ASP A N 1
ATOM 4067 C CA . ASP A 1 517 ? 24.189 -19.352 -19.704 1.00 87.00 517 ASP A CA 1
ATOM 4068 C C . ASP A 1 517 ? 23.318 -20.457 -19.103 1.00 87.00 517 ASP A C 1
ATOM 4070 O O . ASP A 1 517 ? 22.605 -20.222 -18.129 1.00 87.00 517 ASP A O 1
ATOM 4074 N N . ARG A 1 518 ? 23.425 -21.684 -19.638 1.00 86.12 518 ARG A N 1
ATOM 4075 C CA . ARG A 1 518 ? 22.713 -22.849 -19.102 1.00 86.12 518 ARG A CA 1
ATOM 4076 C C . ARG A 1 518 ? 23.127 -23.140 -17.661 1.00 86.12 518 ARG A C 1
ATOM 4078 O O . ARG A 1 518 ? 22.259 -23.370 -16.822 1.00 86.12 518 ARG A O 1
ATOM 4085 N N . ARG A 1 519 ? 24.429 -23.092 -17.356 1.00 86.75 519 ARG A N 1
ATOM 4086 C CA . ARG A 1 519 ? 24.962 -23.273 -15.997 1.00 86.75 519 ARG A CA 1
ATOM 4087 C C . ARG A 1 519 ? 24.420 -22.212 -15.038 1.00 86.75 519 ARG A C 1
ATOM 4089 O O . ARG A 1 519 ? 23.948 -22.569 -13.961 1.00 86.75 519 ARG A O 1
ATOM 4096 N N . ILE A 1 520 ? 24.421 -20.942 -15.445 1.00 84.75 520 ILE A N 1
ATOM 4097 C CA . ILE A 1 520 ? 23.925 -19.820 -14.638 1.00 84.75 520 ILE A CA 1
ATOM 4098 C C . ILE A 1 520 ? 22.405 -19.917 -14.437 1.00 84.75 520 ILE A C 1
ATOM 4100 O O . ILE A 1 520 ? 21.942 -19.791 -13.305 1.00 84.75 520 ILE A O 1
ATOM 4104 N N . TRP A 1 521 ? 21.615 -20.181 -15.484 1.00 84.88 521 TRP A N 1
ATOM 4105 C CA . TRP A 1 521 ? 20.166 -20.393 -15.359 1.00 84.88 521 TRP A CA 1
ATOM 4106 C C . TRP A 1 521 ? 19.849 -21.574 -14.438 1.00 84.88 521 TRP A C 1
ATOM 4108 O O . TRP A 1 521 ? 19.021 -21.452 -13.533 1.00 84.88 521 TRP A O 1
ATOM 4118 N N . GLU A 1 522 ? 20.537 -22.705 -14.615 1.00 83.81 522 GLU A N 1
ATOM 4119 C CA . GLU A 1 522 ? 20.389 -23.854 -13.730 1.00 83.81 522 GLU A CA 1
ATOM 4120 C C . GLU A 1 522 ? 20.753 -23.509 -12.281 1.00 83.81 522 GLU A C 1
ATOM 4122 O O . GLU A 1 522 ? 20.003 -23.881 -11.383 1.00 83.81 522 GLU A O 1
ATOM 4127 N N . GLU A 1 523 ? 21.849 -22.791 -12.022 1.00 80.31 523 GLU A N 1
ATOM 4128 C CA . GLU A 1 523 ? 22.256 -22.397 -10.669 1.00 80.31 523 GLU A CA 1
ATOM 4129 C C . GLU A 1 523 ? 21.271 -21.414 -10.018 1.00 80.31 523 GLU A C 1
ATOM 4131 O O . GLU A 1 523 ? 20.844 -21.641 -8.880 1.00 80.31 523 GLU A O 1
ATOM 4136 N N . GLN A 1 524 ? 20.871 -20.350 -10.721 1.00 74.75 524 GLN A N 1
ATOM 4137 C CA . GLN A 1 524 ? 19.927 -19.358 -10.195 1.00 74.75 524 GLN A CA 1
ATOM 4138 C C . GLN A 1 524 ? 18.578 -20.010 -9.860 1.00 74.75 524 GLN A C 1
ATOM 4140 O O . GLN A 1 524 ? 18.024 -19.770 -8.787 1.00 74.75 524 GLN A O 1
ATOM 4145 N N . LEU A 1 525 ? 18.090 -20.907 -10.722 1.00 71.69 525 LEU A N 1
ATOM 4146 C CA . LEU A 1 525 ? 16.818 -21.605 -10.532 1.00 71.69 525 LEU A CA 1
ATOM 4147 C C . LEU A 1 525 ? 16.937 -22.845 -9.614 1.00 71.69 525 LEU A C 1
ATOM 4149 O O . LEU A 1 525 ? 15.913 -23.377 -9.182 1.00 71.69 525 LEU A O 1
ATOM 4153 N N . LYS A 1 526 ? 18.143 -23.350 -9.299 1.00 61.59 526 LYS A N 1
ATOM 4154 C CA . LYS A 1 526 ? 18.391 -24.368 -8.245 1.00 61.59 526 LYS A CA 1
ATOM 4155 C C . LYS A 1 526 ? 18.435 -23.725 -6.853 1.00 61.59 526 LYS A C 1
ATOM 4157 O O . LYS A 1 526 ? 17.758 -24.204 -5.946 1.00 61.59 526 LYS A O 1
ATOM 4162 N N . ASN A 1 527 ? 19.141 -22.600 -6.691 1.00 49.00 527 ASN A N 1
ATOM 4163 C CA . ASN A 1 527 ? 19.245 -21.885 -5.408 1.00 49.00 527 ASN A CA 1
ATOM 4164 C C . ASN A 1 527 ? 17.877 -21.428 -4.846 1.00 49.00 527 ASN A C 1
ATOM 4166 O O . ASN A 1 527 ? 17.738 -21.300 -3.632 1.00 49.00 527 ASN A O 1
ATOM 4170 N N . GLN A 1 528 ? 16.853 -21.251 -5.693 1.00 50.19 528 GLN A N 1
ATOM 4171 C CA . GLN A 1 528 ? 15.469 -20.919 -5.301 1.00 50.19 528 GLN A CA 1
ATOM 4172 C C . GLN A 1 528 ? 14.728 -22.002 -4.485 1.00 50.19 528 GLN A C 1
ATOM 4174 O O . GLN A 1 528 ? 13.620 -21.744 -4.007 1.00 50.19 528 GLN A O 1
ATOM 4179 N N . GLY A 1 529 ? 15.299 -23.202 -4.323 1.00 38.47 529 GLY A N 1
ATOM 4180 C CA . GLY A 1 529 ? 14.658 -24.301 -3.591 1.00 38.47 529 GLY A CA 1
ATOM 4181 C C . GLY A 1 529 ? 15.604 -25.217 -2.814 1.00 38.47 529 GLY A C 1
ATOM 4182 O O . GLY A 1 529 ? 15.216 -26.347 -2.541 1.00 38.47 529 GLY A O 1
ATOM 4183 N N . GLN A 1 530 ? 16.841 -24.790 -2.516 1.00 29.58 530 GLN A N 1
ATOM 4184 C CA . GLN A 1 530 ? 17.846 -25.704 -1.945 1.00 29.58 530 GLN A CA 1
ATOM 4185 C C . GLN A 1 530 ? 18.871 -25.082 -0.971 1.00 29.58 530 GLN A C 1
ATOM 4187 O O . GLN A 1 530 ? 19.917 -25.676 -0.728 1.00 29.58 530 GLN A O 1
ATOM 4192 N N . ARG A 1 531 ? 18.583 -23.912 -0.378 1.00 30.62 531 ARG A N 1
ATOM 4193 C CA . ARG A 1 531 ? 19.328 -23.388 0.790 1.00 30.62 531 ARG A CA 1
ATOM 4194 C C . ARG A 1 531 ? 18.527 -23.544 2.085 1.00 30.62 531 ARG A C 1
ATOM 4196 O O . ARG A 1 531 ? 18.286 -22.578 2.799 1.00 30.62 531 ARG A O 1
ATOM 4203 N N . GLU A 1 532 ? 18.124 -24.776 2.367 1.00 33.94 532 GLU A N 1
ATOM 4204 C CA . GLU A 1 532 ? 17.698 -25.195 3.703 1.00 33.94 532 GLU A CA 1
ATOM 4205 C C . GLU A 1 532 ? 18.880 -25.886 4.398 1.00 33.94 532 GLU A C 1
ATOM 4207 O O . GLU A 1 532 ? 19.651 -26.586 3.743 1.00 33.94 532 GLU A O 1
ATOM 4212 N N . GLY A 1 533 ? 19.013 -25.724 5.718 1.00 29.59 533 GLY A N 1
ATOM 4213 C CA . GLY A 1 533 ? 19.852 -26.624 6.517 1.00 29.59 533 GLY A CA 1
ATOM 4214 C C . GLY A 1 533 ? 21.266 -26.175 6.903 1.00 29.59 533 GLY A C 1
ATOM 4215 O O . GLY A 1 533 ? 22.058 -27.041 7.247 1.00 29.59 533 GLY A O 1
ATOM 4216 N N . GLU A 1 534 ? 21.594 -24.878 6.957 1.00 28.58 534 GLU A N 1
ATOM 4217 C CA . GLU A 1 534 ? 22.736 -24.433 7.782 1.00 28.58 534 GLU A CA 1
ATOM 4218 C C . GLU A 1 534 ? 22.542 -23.020 8.363 1.00 28.58 534 GLU A C 1
ATOM 4220 O O . GLU A 1 534 ? 21.996 -22.134 7.711 1.00 28.58 534 GLU A O 1
ATOM 4225 N N . LYS A 1 535 ? 22.979 -22.826 9.619 1.00 25.53 535 LYS A N 1
ATOM 4226 C CA . LYS A 1 535 ? 22.788 -21.616 10.456 1.00 25.53 535 LYS A CA 1
ATOM 4227 C C . LYS A 1 535 ? 21.331 -21.230 10.770 1.00 25.53 535 LYS A C 1
ATOM 4229 O O . LYS A 1 535 ? 20.903 -20.099 10.557 1.00 25.53 535 LYS A O 1
ATOM 4234 N N . HIS A 1 536 ? 20.614 -22.141 11.424 1.00 29.38 536 HIS A N 1
ATOM 4235 C CA . HIS A 1 536 ? 19.596 -21.749 12.406 1.00 29.38 536 HIS A CA 1
ATOM 4236 C C . HIS A 1 536 ? 20.268 -21.492 13.767 1.00 29.38 536 HIS A C 1
ATOM 4238 O O . HIS A 1 536 ? 20.961 -22.377 14.258 1.00 29.38 536 HIS A O 1
ATOM 4244 N N . VAL A 1 537 ? 20.066 -20.302 14.344 1.00 25.44 537 VAL A N 1
ATOM 4245 C CA . VAL A 1 537 ? 20.026 -19.921 15.781 1.00 25.44 537 VAL A CA 1
ATOM 4246 C C . VAL A 1 537 ? 19.885 -18.384 15.827 1.00 25.44 537 VAL A C 1
ATOM 4248 O O . VAL A 1 537 ? 20.374 -17.706 14.930 1.00 25.44 537 VAL A O 1
ATOM 4251 N N . ALA A 1 538 ? 19.230 -17.842 16.863 1.00 22.89 538 ALA A N 1
ATOM 4252 C CA . ALA A 1 538 ? 19.035 -16.400 17.108 1.00 22.89 538 ALA A CA 1
ATOM 4253 C C . ALA A 1 538 ? 18.055 -15.640 16.174 1.00 22.89 538 ALA A C 1
ATOM 4255 O O . ALA A 1 538 ? 18.320 -14.516 15.761 1.00 22.89 538 ALA A O 1
ATOM 4256 N N . MET A 1 539 ? 16.860 -16.202 15.946 1.00 26.97 539 MET A N 1
ATOM 4257 C CA . MET A 1 539 ? 15.640 -15.411 15.672 1.00 26.97 539 MET A CA 1
ATOM 4258 C C . MET A 1 539 ? 14.505 -15.796 16.636 1.00 26.97 539 MET A C 1
ATOM 4260 O O . MET A 1 539 ? 13.420 -16.208 16.242 1.00 26.97 539 MET A O 1
ATOM 4264 N N . THR A 1 540 ? 14.792 -15.666 17.931 1.00 25.70 540 THR A N 1
ATOM 4265 C CA . THR A 1 540 ? 13.829 -15.726 19.041 1.00 25.70 540 THR A CA 1
ATOM 4266 C C . THR A 1 540 ? 14.330 -14.792 20.141 1.00 25.70 540 THR A C 1
ATOM 4268 O O . THR A 1 540 ? 15.506 -14.874 20.493 1.00 25.70 540 THR A O 1
ATOM 4271 N N . ASN A 1 541 ? 13.446 -13.968 20.709 1.00 24.14 541 ASN A N 1
ATOM 4272 C CA . ASN A 1 541 ? 13.709 -13.053 21.830 1.00 24.14 541 ASN A CA 1
ATOM 4273 C C . ASN A 1 541 ? 14.663 -11.875 21.525 1.00 24.14 541 ASN A C 1
ATOM 4275 O O . ASN A 1 541 ? 15.674 -11.699 22.205 1.00 24.14 541 ASN A O 1
ATOM 4279 N N . PHE A 1 542 ? 14.299 -11.005 20.576 1.00 25.67 542 PHE A N 1
ATOM 4280 C CA . PHE A 1 542 ? 14.773 -9.616 20.613 1.00 25.67 542 PHE A CA 1
ATOM 4281 C C . PHE A 1 542 ? 13.864 -8.800 21.537 1.00 25.67 542 PHE A C 1
ATOM 4283 O O . PHE A 1 542 ? 12.730 -8.486 21.194 1.00 25.67 542 PHE A O 1
ATOM 4290 N N . ARG A 1 543 ? 14.368 -8.489 22.734 1.00 29.53 543 ARG A N 1
ATOM 4291 C CA . ARG A 1 543 ? 13.742 -7.548 23.670 1.00 29.53 543 ARG A CA 1
ATOM 4292 C C . ARG A 1 543 ? 13.911 -6.121 23.137 1.00 29.53 543 ARG A C 1
ATOM 4294 O O . ARG A 1 543 ? 14.965 -5.809 22.586 1.00 29.53 543 ARG A O 1
ATOM 4301 N N . ALA A 1 544 ? 12.926 -5.250 23.358 1.00 28.20 544 ALA A N 1
ATOM 4302 C CA . ALA A 1 544 ? 13.066 -3.822 23.071 1.00 28.20 544 ALA A CA 1
ATOM 4303 C C . ALA A 1 544 ? 14.304 -3.216 23.785 1.00 28.20 544 ALA A C 1
ATOM 4305 O O . ALA A 1 544 ? 14.553 -3.573 24.946 1.00 28.20 544 ALA A O 1
ATOM 4306 N N . PRO A 1 545 ? 15.061 -2.302 23.142 1.00 27.72 545 PRO A N 1
ATOM 4307 C CA . PRO A 1 545 ? 16.196 -1.625 23.769 1.00 27.72 545 PRO A CA 1
ATOM 4308 C C . PRO A 1 545 ? 15.793 -0.909 25.059 1.00 27.72 545 PRO A C 1
ATOM 4310 O O . PRO A 1 545 ? 14.744 -0.265 25.135 1.00 27.72 545 PRO A O 1
ATOM 4313 N N . SER A 1 546 ? 16.631 -0.990 26.089 1.00 32.03 546 SER A N 1
ATOM 4314 C CA . SER A 1 546 ? 16.374 -0.292 27.346 1.00 32.03 546 SER A CA 1
ATOM 4315 C C . SER A 1 546 ? 16.522 1.225 27.192 1.00 32.03 546 SER A C 1
ATOM 4317 O O . SER A 1 546 ? 17.278 1.731 26.359 1.00 32.03 546 SER A O 1
ATOM 4319 N N . GLN A 1 547 ? 15.891 1.984 28.094 1.00 33.62 547 GLN A N 1
ATOM 4320 C CA . GLN A 1 547 ? 16.113 3.433 28.186 1.00 33.62 547 GLN A CA 1
ATOM 4321 C C . GLN A 1 547 ? 17.574 3.825 28.490 1.00 33.62 547 GLN A C 1
ATOM 4323 O O . GLN A 1 547 ? 17.906 5.004 28.385 1.00 33.62 547 GLN A O 1
ATOM 4328 N N . GLN A 1 548 ? 18.448 2.890 28.888 1.00 31.36 548 GLN A N 1
ATOM 4329 C CA . GLN A 1 548 ? 19.881 3.162 29.045 1.00 31.36 548 GLN A CA 1
ATOM 4330 C C . GLN A 1 548 ? 20.634 3.030 27.716 1.00 31.36 548 GLN A C 1
ATOM 4332 O O . GLN A 1 548 ? 21.485 3.866 27.434 1.00 31.36 548 GLN A O 1
ATOM 4337 N N . GLU A 1 549 ? 20.280 2.061 26.870 1.00 34.38 549 GLU A N 1
ATOM 4338 C CA . GLU A 1 549 ? 20.873 1.894 25.532 1.00 34.38 549 GLU A CA 1
ATOM 4339 C C . GLU A 1 549 ? 20.464 3.044 24.597 1.00 34.38 549 GLU A C 1
ATOM 4341 O O . GLU A 1 549 ? 21.318 3.637 23.940 1.00 34.38 549 GLU A O 1
ATOM 4346 N N . LEU A 1 550 ? 19.196 3.472 24.648 1.00 36.38 550 LEU A N 1
ATOM 4347 C CA . LEU A 1 550 ? 18.727 4.675 23.943 1.00 36.38 550 LEU A CA 1
ATOM 4348 C C . LEU A 1 550 ? 19.438 5.959 24.419 1.00 36.38 550 LEU A C 1
ATOM 4350 O O . LEU A 1 550 ? 19.696 6.858 23.626 1.00 36.38 550 LEU A O 1
ATOM 4354 N N . LYS A 1 551 ? 19.816 6.048 25.702 1.00 32.47 551 LYS A N 1
ATOM 4355 C CA . LYS A 1 551 ? 20.618 7.174 26.219 1.00 32.47 551 LYS A CA 1
ATOM 4356 C C . LYS A 1 551 ? 22.096 7.092 25.827 1.00 32.47 551 LYS A C 1
ATOM 4358 O O . LYS A 1 551 ? 22.737 8.134 25.739 1.00 32.47 551 LYS A O 1
ATOM 4363 N N . ALA A 1 552 ? 22.631 5.894 25.588 1.00 29.30 552 ALA A N 1
ATOM 4364 C CA . ALA A 1 552 ? 24.006 5.708 25.128 1.00 29.30 552 ALA A CA 1
ATOM 4365 C C . ALA A 1 552 ? 24.183 6.145 23.663 1.00 29.30 552 ALA A C 1
ATOM 4367 O O . ALA A 1 552 ? 25.170 6.805 23.346 1.00 29.30 552 ALA A O 1
ATOM 4368 N N . LEU A 1 553 ? 23.201 5.862 22.798 1.00 32.25 553 LEU A N 1
ATOM 4369 C CA . LEU A 1 553 ? 23.173 6.361 21.416 1.00 32.25 553 LEU A CA 1
ATOM 4370 C C . LEU A 1 553 ? 23.200 7.898 21.382 1.00 32.25 553 LEU A C 1
ATOM 4372 O O . LEU A 1 553 ? 24.141 8.484 20.846 1.00 32.25 553 LEU A O 1
ATOM 4376 N N . ASN A 1 554 ? 22.259 8.552 22.070 1.00 35.28 554 ASN A N 1
ATOM 4377 C CA . ASN A 1 554 ? 22.152 10.018 22.106 1.00 35.28 554 ASN A CA 1
ATOM 4378 C C . ASN A 1 554 ? 23.390 10.721 22.708 1.00 35.28 554 ASN A C 1
ATOM 4380 O O . ASN A 1 554 ? 23.650 11.882 22.399 1.00 35.28 554 ASN A O 1
ATOM 4384 N N . ALA A 1 555 ? 24.177 10.037 23.549 1.00 28.59 555 ALA A N 1
ATOM 4385 C CA . ALA A 1 555 ? 25.442 10.562 24.078 1.00 28.59 555 ALA A CA 1
ATOM 4386 C C . ALA A 1 555 ? 26.576 10.615 23.032 1.00 28.59 555 ALA A C 1
ATOM 4388 O O . ALA A 1 555 ? 27.628 11.198 23.295 1.00 28.59 555 ALA A O 1
ATOM 4389 N N . THR A 1 556 ? 26.373 10.016 21.854 1.00 28.56 556 THR A N 1
ATOM 4390 C CA . THR A 1 556 ? 27.342 10.008 20.747 1.00 28.56 556 THR A CA 1
ATOM 4391 C C . THR A 1 556 ? 27.080 11.150 19.756 1.00 28.56 556 THR A C 1
ATOM 4393 O O . THR A 1 556 ? 28.023 11.699 19.191 1.00 28.56 556 THR A O 1
ATOM 4396 N N . GLU A 1 557 ? 25.821 11.574 19.589 1.00 30.14 557 GLU A N 1
ATOM 4397 C CA . GLU A 1 557 ? 25.448 12.690 18.702 1.00 30.14 557 GLU A CA 1
ATOM 4398 C C . GLU A 1 557 ? 25.850 14.066 19.260 1.00 30.14 557 GLU A C 1
ATOM 4400 O O . GLU A 1 557 ? 26.126 14.998 18.502 1.00 30.14 557 GLU A O 1
ATOM 4405 N N . SER A 1 558 ? 25.945 14.210 20.587 1.00 27.38 558 SER A N 1
ATOM 4406 C CA . SER A 1 558 ? 26.176 15.497 21.262 1.00 27.38 558 SER A CA 1
ATOM 4407 C C . SER A 1 558 ? 27.600 16.072 21.124 1.00 27.38 558 SER A C 1
ATOM 4409 O O . SER A 1 558 ? 27.990 16.914 21.929 1.00 27.38 558 SER A O 1
ATOM 4411 N N . ASN A 1 559 ? 28.385 15.617 20.141 1.00 26.92 559 ASN A N 1
ATOM 4412 C CA . ASN A 1 559 ? 29.762 16.056 19.875 1.00 26.92 559 ASN A CA 1
ATOM 4413 C C . ASN A 1 559 ? 30.042 16.422 18.399 1.00 26.92 559 ASN A C 1
ATOM 4415 O O . ASN A 1 559 ? 31.180 16.742 18.063 1.00 26.92 559 ASN A O 1
ATOM 4419 N N . LEU A 1 560 ? 29.032 16.417 17.518 1.00 26.59 560 LEU A N 1
ATOM 4420 C CA . LEU A 1 560 ? 29.166 16.810 16.103 1.00 26.59 560 LEU A CA 1
ATOM 4421 C C . LEU A 1 560 ? 28.203 17.949 15.725 1.00 26.59 560 LEU A C 1
ATOM 4423 O O . LEU A 1 560 ? 27.431 17.851 14.777 1.00 26.59 560 LEU A O 1
ATOM 4427 N N . ASN A 1 561 ? 28.252 19.054 16.477 1.00 28.80 561 ASN A N 1
ATOM 4428 C CA . ASN A 1 561 ? 27.487 20.269 16.167 1.00 28.80 561 ASN A CA 1
ATOM 4429 C C . ASN A 1 561 ? 28.274 21.563 16.457 1.00 28.80 561 ASN A C 1
ATOM 4431 O O . ASN A 1 561 ? 27.868 22.404 17.256 1.00 28.80 561 ASN A O 1
ATOM 4435 N N . ALA A 1 562 ? 29.426 21.717 15.795 1.00 24.66 562 ALA A N 1
ATOM 4436 C CA . ALA A 1 562 ? 30.124 22.998 15.674 1.00 24.66 562 ALA A CA 1
ATOM 4437 C C . ALA A 1 562 ? 31.088 23.012 14.473 1.00 24.66 562 ALA A C 1
ATOM 4439 O O . ALA A 1 562 ? 32.076 22.279 14.491 1.00 24.66 562 ALA A O 1
ATOM 4440 N N . THR A 1 563 ? 30.836 23.886 13.485 1.00 23.45 563 THR A N 1
ATOM 4441 C CA . THR A 1 563 ? 31.804 24.801 12.814 1.00 23.45 563 THR A CA 1
ATOM 4442 C C . THR A 1 563 ? 31.392 25.123 11.366 1.00 23.45 563 THR A C 1
ATOM 4444 O O . THR A 1 563 ? 31.146 24.222 10.577 1.00 23.45 563 THR A O 1
ATOM 4447 N N . ALA A 1 564 ? 31.390 26.423 11.042 1.00 23.38 564 ALA A N 1
ATOM 4448 C CA . ALA A 1 564 ? 31.410 27.050 9.710 1.00 23.38 564 ALA A CA 1
ATOM 4449 C C . ALA A 1 564 ? 30.395 26.597 8.634 1.00 23.38 564 ALA A C 1
ATOM 4451 O O . ALA A 1 564 ? 30.598 25.623 7.914 1.00 23.38 564 ALA A O 1
ATOM 4452 N N . ALA A 1 565 ? 29.409 27.463 8.376 1.00 29.88 565 ALA A N 1
ATOM 4453 C CA . ALA A 1 565 ? 28.919 27.676 7.016 1.00 29.88 565 ALA A CA 1
ATOM 4454 C C . ALA A 1 565 ? 29.756 28.798 6.376 1.00 29.88 565 ALA A C 1
ATOM 4456 O O . ALA A 1 565 ? 29.737 29.926 6.864 1.00 29.88 565 ALA A O 1
ATOM 4457 N N . ALA A 1 566 ? 30.491 28.494 5.306 1.00 24.70 566 ALA A N 1
ATOM 4458 C CA . ALA A 1 566 ? 31.229 29.473 4.508 1.00 24.70 566 ALA A CA 1
ATOM 4459 C C . ALA A 1 566 ? 31.229 29.031 3.038 1.00 24.70 566 ALA A C 1
ATOM 4461 O O . ALA A 1 566 ? 31.555 27.882 2.736 1.00 24.70 566 ALA A O 1
ATOM 4462 N N . PHE A 1 567 ? 30.859 29.927 2.121 1.00 30.56 567 PHE A N 1
ATOM 4463 C CA . PHE A 1 567 ? 30.936 29.648 0.687 1.00 30.56 567 PHE A CA 1
ATOM 4464 C C . PHE A 1 567 ? 32.374 29.850 0.204 1.00 30.56 567 PHE A C 1
ATOM 4466 O O . PHE A 1 567 ? 32.860 30.978 0.142 1.00 30.56 567 PHE A O 1
ATOM 4473 N N . ILE A 1 568 ? 33.035 28.747 -0.146 1.00 26.34 568 ILE A N 1
ATOM 4474 C CA . ILE A 1 568 ? 34.331 28.740 -0.830 1.00 26.34 568 ILE A CA 1
ATOM 4475 C C . ILE A 1 568 ? 34.063 28.576 -2.326 1.00 26.34 568 ILE A C 1
ATOM 4477 O O . ILE A 1 568 ? 33.454 27.589 -2.742 1.00 26.34 568 ILE A O 1
ATOM 4481 N N . THR A 1 569 ? 34.537 29.520 -3.137 1.00 32.94 569 THR A N 1
ATOM 4482 C CA . THR A 1 569 ? 34.488 29.433 -4.603 1.00 32.94 569 THR A CA 1
ATOM 4483 C C . THR A 1 569 ? 35.879 29.648 -5.179 1.00 32.94 569 THR A C 1
ATOM 4485 O O . THR A 1 569 ? 36.461 30.718 -5.015 1.00 32.94 569 THR A O 1
ATOM 4488 N N . THR A 1 570 ? 36.406 28.642 -5.870 1.00 30.36 570 THR A N 1
ATOM 4489 C CA . THR A 1 570 ? 37.662 28.737 -6.622 1.00 30.36 570 THR A CA 1
ATOM 4490 C C . THR A 1 570 ? 37.389 29.246 -8.035 1.00 30.36 570 THR A C 1
ATOM 4492 O O . THR A 1 570 ? 36.659 28.591 -8.785 1.00 30.36 570 THR A O 1
ATOM 4495 N N . ASP A 1 571 ? 37.995 30.369 -8.418 1.00 35.22 571 ASP A N 1
ATOM 4496 C CA . ASP A 1 571 ? 38.071 30.776 -9.824 1.00 35.22 571 ASP A CA 1
ATOM 4497 C C . ASP A 1 571 ? 39.032 29.821 -10.571 1.00 35.22 571 ASP A C 1
ATOM 4499 O O . ASP A 1 571 ? 40.128 29.549 -10.073 1.00 35.22 571 ASP A O 1
ATOM 4503 N N . PRO A 1 572 ? 38.659 29.265 -11.740 1.00 32.59 572 PRO A N 1
ATOM 4504 C CA . PRO A 1 572 ? 39.495 28.303 -12.457 1.00 32.59 572 PRO A CA 1
ATOM 4505 C C . PRO A 1 572 ? 40.725 28.913 -13.157 1.00 32.59 572 PRO A C 1
ATOM 4507 O O . PRO A 1 572 ? 41.503 28.156 -13.742 1.00 32.59 572 PRO A O 1
ATOM 4510 N N . HIS A 1 573 ? 40.915 30.239 -13.155 1.00 37.22 573 HIS A N 1
ATOM 4511 C CA . HIS A 1 573 ? 41.965 30.901 -13.937 1.00 37.22 573 HIS A CA 1
ATOM 4512 C C . HIS A 1 573 ? 43.132 31.490 -13.137 1.00 37.22 573 HIS A C 1
ATOM 4514 O O . HIS A 1 573 ? 44.250 31.477 -13.659 1.00 37.22 573 HIS A O 1
ATOM 4520 N N . HIS A 1 574 ? 42.939 31.953 -11.899 1.00 45.31 574 HIS A N 1
ATOM 4521 C CA . HIS A 1 574 ? 44.027 32.328 -10.978 1.00 45.31 574 HIS A CA 1
ATOM 4522 C C . HIS A 1 574 ? 43.779 31.674 -9.614 1.00 45.31 574 HIS A C 1
ATOM 4524 O O . HIS A 1 574 ? 42.735 31.887 -9.009 1.00 45.31 574 HIS A O 1
ATOM 4530 N N . GLY A 1 575 ? 44.734 30.864 -9.149 1.00 42.94 575 GLY A N 1
ATOM 4531 C CA . GLY A 1 575 ? 44.516 29.838 -8.120 1.00 42.94 575 GLY A CA 1
ATOM 4532 C C . GLY A 1 575 ? 44.330 30.303 -6.672 1.00 42.94 575 GLY A C 1
ATOM 4533 O O . GLY A 1 575 ? 44.439 29.466 -5.784 1.00 42.94 575 GLY A O 1
ATOM 4534 N N . ASP A 1 576 ? 44.077 31.585 -6.415 1.00 44.47 576 ASP A N 1
ATOM 4535 C CA . ASP A 1 576 ? 43.861 32.110 -5.061 1.00 44.47 576 ASP A CA 1
ATOM 4536 C C . ASP A 1 576 ? 42.460 31.752 -4.525 1.00 44.47 576 ASP A C 1
ATOM 4538 O O . ASP A 1 576 ? 41.496 31.588 -5.276 1.00 44.47 576 ASP A O 1
ATOM 4542 N N . VAL A 1 577 ? 42.336 31.636 -3.201 1.00 45.97 577 VAL A N 1
ATOM 4543 C CA . VAL A 1 577 ? 41.090 31.276 -2.509 1.00 45.97 577 VAL A CA 1
ATOM 4544 C C . VAL A 1 577 ? 40.341 32.537 -2.086 1.00 45.97 577 VAL A C 1
ATOM 4546 O O . VAL A 1 577 ? 40.878 33.387 -1.377 1.00 45.97 577 VAL A O 1
ATOM 4549 N N . TRP A 1 578 ? 39.073 32.632 -2.484 1.00 44.50 578 TRP A N 1
ATOM 4550 C CA . TRP A 1 578 ? 38.196 33.759 -2.171 1.00 44.50 578 TRP A CA 1
ATOM 4551 C C . TRP A 1 578 ? 37.194 33.350 -1.084 1.00 44.50 578 TRP A C 1
ATOM 4553 O O . TRP A 1 578 ? 36.503 32.336 -1.214 1.00 44.50 578 TRP A O 1
ATOM 4563 N N . LEU A 1 579 ? 37.134 34.130 -0.003 1.00 41.16 579 LEU A N 1
ATOM 4564 C CA . LEU A 1 579 ? 36.359 33.847 1.207 1.00 41.16 579 LEU A CA 1
ATOM 4565 C C . LEU A 1 579 ? 35.386 34.992 1.504 1.00 41.16 579 LEU A C 1
ATOM 4567 O O . LEU A 1 579 ? 35.792 36.100 1.847 1.00 41.16 579 LEU A O 1
ATOM 4571 N N . GLY A 1 580 ? 34.085 34.726 1.386 1.00 37.41 580 GLY A N 1
ATOM 4572 C CA . GLY A 1 580 ? 33.048 35.684 1.775 1.00 37.41 580 GLY A CA 1
ATOM 4573 C C . GLY A 1 580 ? 32.916 35.801 3.297 1.00 37.41 580 GLY A C 1
ATOM 4574 O O . GLY A 1 580 ? 32.725 34.795 3.978 1.00 37.41 580 GLY A O 1
ATOM 4575 N N . THR A 1 581 ? 32.973 37.027 3.818 1.00 45.69 581 THR A N 1
ATOM 4576 C CA . THR A 1 581 ? 32.748 37.377 5.232 1.00 45.69 581 THR A CA 1
ATOM 4577 C C . THR A 1 581 ? 31.673 38.462 5.348 1.00 45.69 581 THR A C 1
ATOM 4579 O O . THR A 1 581 ? 31.349 39.126 4.361 1.00 45.69 581 THR A O 1
ATOM 4582 N N . ASP A 1 582 ? 31.135 38.685 6.550 1.00 39.38 582 ASP A N 1
ATOM 4583 C CA . ASP A 1 582 ? 30.057 39.662 6.774 1.00 39.38 582 ASP A CA 1
ATOM 4584 C C . ASP A 1 582 ? 30.453 41.126 6.476 1.00 39.38 582 ASP A C 1
ATOM 4586 O O . ASP A 1 582 ? 29.576 41.953 6.214 1.00 39.38 582 ASP A O 1
ATOM 4590 N N . GLU A 1 583 ? 31.754 41.447 6.467 1.00 40.31 583 GLU A N 1
ATOM 4591 C CA . GLU A 1 583 ? 32.283 42.783 6.138 1.00 40.31 583 GLU A CA 1
ATOM 4592 C C . GLU A 1 583 ? 32.766 42.915 4.676 1.00 40.31 583 GLU A C 1
ATOM 4594 O O . GLU A 1 583 ? 32.918 44.028 4.170 1.00 40.31 583 GLU A O 1
ATOM 4599 N N . GLY A 1 584 ? 32.997 41.805 3.966 1.00 46.59 584 GLY A N 1
ATOM 4600 C CA . GLY A 1 584 ? 33.538 41.810 2.602 1.00 46.59 584 GLY A CA 1
ATOM 4601 C C . GLY A 1 584 ? 34.131 40.469 2.163 1.00 46.59 584 GLY A C 1
ATOM 4602 O O . GLY A 1 584 ? 34.053 39.473 2.877 1.00 46.59 584 GLY A O 1
ATOM 4603 N N . VAL A 1 585 ? 34.744 40.436 0.981 1.00 47.84 585 VAL A N 1
ATOM 4604 C CA . VAL A 1 585 ? 35.431 39.249 0.449 1.00 47.84 585 VAL A CA 1
ATOM 4605 C C . VAL A 1 585 ? 36.926 39.337 0.741 1.00 47.84 585 VAL A C 1
ATOM 4607 O O . VAL A 1 585 ? 37.586 40.306 0.370 1.00 47.84 585 VAL A O 1
ATOM 4610 N N . GLU A 1 586 ? 37.467 38.321 1.400 1.00 53.03 586 GLU A N 1
ATOM 4611 C CA . GLU A 1 586 ? 38.900 38.129 1.603 1.00 53.03 586 GLU A CA 1
ATOM 4612 C C . GLU A 1 586 ? 39.507 37.325 0.452 1.00 53.03 586 GLU A C 1
ATOM 4614 O O . GLU A 1 586 ? 38.870 36.413 -0.078 1.00 53.03 586 GLU A O 1
ATOM 4619 N N . VAL A 1 587 ? 40.751 37.636 0.094 1.00 54.03 587 VAL A N 1
ATOM 4620 C CA . VAL A 1 587 ? 41.536 36.904 -0.905 1.00 54.03 587 VAL A CA 1
ATOM 4621 C C . VAL A 1 587 ? 42.772 36.346 -0.217 1.00 54.03 587 VAL A C 1
ATOM 4623 O O . VAL A 1 587 ? 43.495 37.082 0.455 1.00 54.03 587 VAL A O 1
ATOM 4626 N N . TRP A 1 588 ? 42.991 35.044 -0.361 1.00 50.59 588 TRP A N 1
ATOM 4627 C CA . TRP A 1 588 ? 44.059 34.290 0.285 1.00 50.59 588 TRP A CA 1
ATOM 4628 C C . TRP A 1 588 ? 44.883 33.567 -0.775 1.00 50.59 588 TRP A C 1
ATOM 4630 O O . TRP A 1 588 ? 44.325 32.855 -1.612 1.00 50.59 588 TRP A O 1
ATOM 4640 N N . SER A 1 589 ? 46.208 33.713 -0.744 1.00 49.59 589 SER A N 1
ATOM 4641 C CA . SER A 1 589 ? 47.058 33.014 -1.706 1.00 49.59 589 SER A CA 1
ATOM 4642 C C . SER A 1 589 ? 47.075 31.517 -1.423 1.00 49.59 589 SER A C 1
ATOM 4644 O O . SER A 1 589 ? 47.399 31.102 -0.311 1.00 49.59 589 SER A O 1
ATOM 4646 N N . ALA A 1 590 ? 46.771 30.687 -2.422 1.00 46.62 590 ALA A N 1
ATOM 4647 C CA . ALA A 1 590 ? 46.794 29.233 -2.239 1.00 46.62 590 ALA A CA 1
ATOM 4648 C C . ALA A 1 590 ? 48.216 28.644 -2.179 1.00 46.62 590 ALA A C 1
ATOM 4650 O O . ALA A 1 590 ? 48.385 27.519 -1.714 1.00 46.62 590 ALA A O 1
ATOM 4651 N N . GLU A 1 591 ? 49.235 29.385 -2.633 1.00 42.31 591 GLU A N 1
ATOM 4652 C CA . GLU A 1 591 ? 50.633 28.930 -2.611 1.00 42.31 591 GLU A CA 1
ATOM 4653 C C . GLU A 1 591 ? 51.325 29.223 -1.265 1.00 42.31 591 GLU A C 1
ATOM 4655 O O . GLU A 1 591 ? 52.161 28.433 -0.828 1.00 42.31 591 GLU A O 1
ATOM 4660 N N . THR A 1 592 ? 50.950 30.308 -0.569 1.00 49.03 592 THR A N 1
ATOM 4661 C CA . THR A 1 592 ? 51.528 30.676 0.745 1.00 49.03 592 THR A CA 1
ATOM 4662 C C . THR A 1 592 ? 50.576 30.526 1.934 1.00 49.03 592 THR A C 1
ATOM 4664 O O . THR A 1 592 ? 51.039 30.525 3.073 1.00 49.03 592 THR A O 1
ATOM 4667 N N . ALA A 1 593 ? 49.267 30.391 1.696 1.00 47.34 593 ALA A N 1
ATOM 4668 C CA . ALA A 1 593 ? 48.202 30.464 2.703 1.00 47.34 593 ALA A CA 1
ATOM 4669 C C . ALA A 1 593 ? 48.156 31.790 3.500 1.00 47.34 593 ALA A C 1
ATOM 4671 O O . ALA A 1 593 ? 47.629 31.832 4.612 1.00 47.34 593 ALA A O 1
ATOM 4672 N N . GLU A 1 594 ? 48.668 32.886 2.929 1.00 51.50 594 GLU A N 1
ATOM 4673 C CA . GLU A 1 594 ? 48.592 34.236 3.505 1.00 51.50 594 GLU A CA 1
ATOM 4674 C C . GLU A 1 594 ? 47.483 35.081 2.849 1.00 51.50 594 GLU A C 1
ATOM 4676 O O . GLU A 1 594 ? 47.180 34.935 1.662 1.00 51.50 594 GLU A O 1
ATOM 4681 N N . LEU A 1 595 ? 46.885 35.994 3.622 1.00 50.94 595 LEU A N 1
ATOM 4682 C CA . LEU A 1 595 ? 45.865 36.942 3.158 1.00 50.94 595 LEU A CA 1
ATOM 4683 C C . LEU A 1 595 ? 46.486 37.949 2.169 1.00 50.94 595 LEU A C 1
ATOM 4685 O O . LEU A 1 595 ? 47.223 38.847 2.578 1.00 50.94 595 LEU A O 1
ATOM 4689 N N . SER A 1 596 ? 46.160 37.830 0.880 1.00 56.44 596 SER A N 1
ATOM 4690 C CA . SER A 1 596 ? 46.652 38.709 -0.188 1.00 56.44 596 SER A CA 1
ATOM 4691 C C . SER A 1 596 ? 45.817 39.988 -0.358 1.00 56.44 596 SER A C 1
ATOM 4693 O O . SER A 1 596 ? 46.329 40.984 -0.873 1.00 56.44 596 SER A O 1
ATOM 4695 N N . GLY A 1 597 ? 44.567 40.024 0.124 1.00 53.03 597 GLY A N 1
ATOM 4696 C CA . GLY A 1 597 ? 43.762 41.251 0.148 1.00 53.03 597 GLY A CA 1
ATOM 4697 C C . GLY A 1 597 ? 42.370 41.119 0.775 1.00 53.03 597 GLY A C 1
ATOM 4698 O O . GLY A 1 597 ? 41.924 40.031 1.126 1.00 53.03 597 GLY A O 1
ATOM 4699 N N . LYS A 1 598 ? 41.657 42.249 0.894 1.00 53.25 598 LYS A N 1
ATOM 4700 C CA . LYS A 1 598 ? 40.218 42.302 1.217 1.00 53.25 598 LYS A CA 1
ATOM 4701 C C . LYS A 1 598 ? 39.494 43.302 0.314 1.00 53.25 598 LYS A C 1
ATOM 4703 O O . LYS A 1 598 ? 40.028 44.375 0.036 1.00 53.25 598 LYS A O 1
ATOM 4708 N N . ILE A 1 599 ? 38.266 42.977 -0.083 1.00 45.44 599 ILE A N 1
ATOM 4709 C CA . ILE A 1 599 ? 37.366 43.819 -0.881 1.00 45.44 599 ILE A CA 1
ATOM 4710 C C . ILE A 1 599 ? 36.053 44.001 -0.112 1.00 45.44 599 ILE A C 1
ATOM 4712 O O . ILE A 1 599 ? 35.303 43.049 0.089 1.00 45.44 599 ILE A O 1
ATOM 4716 N N . LEU A 1 600 ? 35.762 45.231 0.309 1.00 41.50 600 LEU A N 1
ATOM 4717 C CA . LEU A 1 600 ? 34.505 45.580 0.980 1.00 41.50 600 LEU A CA 1
ATOM 4718 C C . LEU A 1 600 ? 33.401 45.793 -0.071 1.00 41.50 600 LEU A C 1
ATOM 4720 O O . LEU A 1 600 ? 33.653 46.416 -1.103 1.00 41.50 600 LEU A O 1
ATOM 4724 N N . VAL A 1 601 ? 32.189 45.287 0.178 1.00 37.16 601 VAL A N 1
ATOM 4725 C CA . VAL A 1 601 ? 31.074 45.327 -0.791 1.00 37.16 601 VAL A CA 1
ATOM 4726 C C . VAL A 1 601 ? 29.945 46.218 -0.276 1.00 37.16 601 VAL A C 1
ATOM 4728 O O . VAL A 1 601 ? 29.229 45.852 0.656 1.00 37.16 601 VAL A O 1
ATOM 4731 N N . ASP A 1 602 ? 29.766 47.380 -0.906 1.00 32.50 602 ASP A N 1
ATOM 4732 C CA . ASP A 1 602 ? 28.713 48.339 -0.554 1.00 32.50 602 ASP A CA 1
ATOM 4733 C C . ASP A 1 602 ? 27.354 47.947 -1.175 1.00 32.50 602 ASP A C 1
ATOM 4735 O O . ASP A 1 602 ? 27.262 47.562 -2.344 1.00 32.50 602 ASP A O 1
ATOM 4739 N N . LYS A 1 603 ? 26.275 47.998 -0.386 1.00 31.91 603 LYS A N 1
ATOM 4740 C CA . LYS A 1 603 ? 24.994 47.321 -0.678 1.00 31.91 603 LYS A CA 1
ATOM 4741 C C . LYS A 1 603 ? 23.938 48.249 -1.295 1.00 31.91 603 LYS A C 1
ATOM 4743 O O . LYS A 1 603 ? 22.860 48.414 -0.724 1.00 31.91 603 LYS A O 1
ATOM 4748 N N . ALA A 1 604 ? 24.202 48.821 -2.477 1.00 30.16 604 ALA A N 1
ATOM 4749 C CA . ALA A 1 604 ? 23.216 49.680 -3.157 1.00 30.16 604 ALA A CA 1
ATOM 4750 C C . ALA A 1 604 ? 23.323 49.806 -4.702 1.00 30.16 604 ALA A C 1
ATOM 4752 O O . ALA A 1 604 ? 23.625 50.892 -5.188 1.00 30.16 604 ALA A O 1
ATOM 4753 N N . ALA A 1 605 ? 22.986 48.760 -5.484 1.00 26.61 605 ALA A N 1
ATOM 4754 C CA . ALA A 1 605 ? 22.371 48.890 -6.833 1.00 26.61 605 ALA A CA 1
ATOM 4755 C C . ALA A 1 605 ? 22.063 47.535 -7.517 1.00 26.61 605 ALA A C 1
ATOM 4757 O O . ALA A 1 605 ? 22.986 46.758 -7.733 1.00 26.61 605 ALA A O 1
ATOM 4758 N N . ALA A 1 606 ? 20.807 47.310 -7.948 1.00 26.28 606 ALA A N 1
ATOM 4759 C CA . ALA A 1 606 ? 20.427 46.537 -9.155 1.00 26.28 606 ALA A CA 1
ATOM 4760 C C . ALA A 1 606 ? 18.889 46.478 -9.340 1.00 26.28 606 ALA A C 1
ATOM 4762 O O . ALA A 1 606 ? 18.203 45.828 -8.552 1.00 26.28 606 ALA A O 1
ATOM 4763 N N . SER A 1 607 ? 18.334 47.096 -10.394 1.00 26.03 607 SER A N 1
ATOM 4764 C CA . SER A 1 607 ? 16.947 46.857 -10.847 1.00 26.03 607 SER A CA 1
ATOM 4765 C C . SER A 1 607 ? 16.691 47.337 -12.294 1.00 26.03 607 SER A C 1
ATOM 4767 O O . SER A 1 607 ? 17.158 48.405 -12.686 1.00 26.03 607 SER A O 1
ATOM 4769 N N . GLY A 1 608 ? 15.918 46.559 -13.077 1.00 24.20 608 GLY A N 1
ATOM 4770 C CA . GLY A 1 608 ? 15.510 46.867 -14.471 1.00 24.20 608 GLY A CA 1
ATOM 4771 C C . GLY A 1 608 ? 16.475 46.385 -15.585 1.00 24.20 608 GLY A C 1
ATOM 4772 O O . GLY A 1 608 ? 17.602 46.023 -15.269 1.00 24.20 608 GLY A O 1
ATOM 4773 N N . VAL A 1 609 ? 16.136 46.322 -16.893 1.00 26.80 609 VAL A N 1
ATOM 4774 C CA . VAL A 1 609 ? 14.870 46.532 -17.661 1.00 26.80 609 VAL A CA 1
ATOM 4775 C C . VAL A 1 609 ? 14.889 45.740 -19.012 1.00 26.80 609 VAL A C 1
ATOM 4777 O O . VAL A 1 609 ? 15.919 45.699 -19.669 1.00 26.80 609 VAL A O 1
ATOM 4780 N N . ASP A 1 610 ? 13.733 45.160 -19.390 1.00 26.11 610 ASP A N 1
ATOM 4781 C CA . ASP A 1 610 ? 13.103 44.805 -20.709 1.00 26.11 610 ASP A CA 1
ATOM 4782 C C . ASP A 1 610 ? 13.829 44.799 -22.106 1.00 26.11 610 ASP A C 1
ATOM 4784 O O . ASP A 1 610 ? 14.620 45.681 -22.424 1.00 26.11 610 ASP A O 1
ATOM 4788 N N . GLY A 1 611 ? 13.362 43.912 -23.024 1.00 24.58 611 GLY A N 1
ATOM 4789 C CA . GLY A 1 611 ? 13.008 44.282 -24.428 1.00 24.58 611 GLY A CA 1
ATOM 4790 C C . GLY A 1 611 ? 13.704 43.630 -25.665 1.00 24.58 611 GLY A C 1
ATOM 4791 O O . GLY A 1 611 ? 14.908 43.771 -25.846 1.00 24.58 611 GLY A O 1
ATOM 4792 N N . GLY A 1 612 ? 12.946 43.049 -26.635 1.00 23.41 612 GLY A N 1
ATOM 4793 C CA . GLY A 1 612 ? 13.430 42.774 -28.029 1.00 23.41 612 GLY A CA 1
ATOM 4794 C C . GLY A 1 612 ? 12.622 41.793 -28.941 1.00 23.41 612 GLY A C 1
ATOM 4795 O O . GLY A 1 612 ? 12.071 40.815 -28.445 1.00 23.41 612 GLY A O 1
ATOM 4796 N N . LYS A 1 613 ? 12.541 42.016 -30.283 1.00 25.89 613 LYS A N 1
ATOM 4797 C CA . LYS A 1 613 ? 11.826 41.169 -31.309 1.00 25.89 613 LYS A CA 1
ATOM 4798 C C . LYS A 1 613 ? 12.420 41.242 -32.753 1.00 25.89 613 LYS A C 1
ATOM 4800 O O . LYS A 1 613 ? 13.013 42.256 -33.101 1.00 25.89 613 LYS A O 1
ATOM 4805 N N . GLY A 1 614 ? 12.163 40.240 -33.629 1.00 23.22 614 GLY A N 1
ATOM 4806 C CA . GLY A 1 614 ? 12.540 40.191 -35.079 1.00 23.22 614 GLY A CA 1
ATOM 4807 C C . GLY A 1 614 ? 11.677 39.227 -35.955 1.00 23.22 614 GLY A C 1
ATOM 4808 O O . GLY A 1 614 ? 10.888 38.475 -35.384 1.00 23.22 614 GLY A O 1
ATOM 4809 N N . ARG A 1 615 ? 11.723 39.265 -37.319 1.00 24.67 615 ARG A N 1
ATOM 4810 C CA . ARG A 1 615 ? 10.665 38.654 -38.201 1.00 24.67 615 ARG A CA 1
ATOM 4811 C C . ARG A 1 615 ? 11.001 38.332 -39.703 1.00 24.67 615 ARG A C 1
ATOM 4813 O O . ARG A 1 615 ? 11.415 39.232 -40.414 1.00 24.67 615 ARG A O 1
ATOM 4820 N N . MET A 1 616 ? 10.656 37.105 -40.169 1.00 26.42 616 MET A N 1
ATOM 4821 C CA . MET A 1 616 ? 10.246 36.560 -41.524 1.00 26.42 616 MET A CA 1
ATOM 4822 C C . MET A 1 616 ? 10.796 37.061 -42.900 1.00 26.42 616 MET A C 1
ATOM 4824 O O . MET A 1 616 ? 10.756 38.259 -43.150 1.00 26.42 616 MET A O 1
ATOM 4828 N N . GLN A 1 617 ? 10.995 36.135 -43.883 1.00 26.41 617 GLN A N 1
ATOM 4829 C CA . GLN A 1 617 ? 10.262 36.022 -45.199 1.00 26.41 617 GLN A CA 1
ATOM 4830 C C . GLN A 1 617 ? 10.825 34.961 -46.212 1.00 26.41 617 GLN A C 1
ATOM 4832 O O . GLN A 1 617 ? 12.012 34.665 -46.171 1.00 26.41 617 GLN A O 1
ATOM 4837 N N . GLY A 1 618 ? 10.000 34.459 -47.170 1.00 24.97 618 GLY A N 1
ATOM 4838 C CA . GLY A 1 618 ? 10.433 33.792 -48.440 1.00 24.97 618 GLY A CA 1
ATOM 4839 C C . GLY A 1 618 ? 9.640 32.537 -48.918 1.00 24.97 618 GLY A C 1
ATOM 4840 O O . GLY A 1 618 ? 9.472 31.613 -48.133 1.00 24.97 618 GLY A O 1
ATOM 4841 N N . VAL A 1 619 ? 9.157 32.473 -50.186 1.00 26.91 619 VAL A N 1
ATOM 4842 C CA . VAL A 1 619 ? 8.360 31.350 -50.799 1.00 26.91 619 VAL A CA 1
ATOM 4843 C C . VAL A 1 619 ? 8.410 31.361 -52.354 1.00 26.91 619 VAL A C 1
ATOM 4845 O O . VAL A 1 619 ? 8.285 32.463 -52.890 1.00 26.91 619 VAL A O 1
ATOM 4848 N N . LYS A 1 620 ? 8.451 30.199 -53.076 1.00 26.23 620 LYS A N 1
ATOM 4849 C CA . LYS A 1 620 ? 7.699 29.945 -54.361 1.00 26.23 620 LYS A CA 1
ATOM 4850 C C . LYS A 1 620 ? 7.841 28.567 -55.083 1.00 26.23 620 LYS A C 1
ATOM 4852 O O . LYS A 1 620 ? 8.908 27.972 -55.079 1.00 26.23 620 LYS A O 1
ATOM 4857 N N . ASN A 1 621 ? 6.775 28.237 -55.845 1.00 27.09 621 ASN A N 1
ATOM 4858 C CA . ASN A 1 621 ? 6.623 27.350 -57.036 1.00 27.09 621 ASN A CA 1
ATOM 4859 C C . ASN A 1 621 ? 6.397 25.815 -56.898 1.00 27.09 621 ASN A C 1
ATOM 4861 O O . ASN A 1 621 ? 7.084 25.130 -56.152 1.00 27.09 621 ASN A O 1
ATOM 4865 N N . MET A 1 622 ? 5.448 25.293 -57.704 1.00 27.62 622 MET A N 1
ATOM 4866 C CA . MET A 1 622 ? 5.142 23.870 -57.991 1.00 27.62 622 MET A CA 1
ATOM 4867 C C . MET A 1 622 ? 4.335 23.761 -59.312 1.00 27.62 622 MET A C 1
ATOM 4869 O O . MET A 1 622 ? 3.629 24.723 -59.631 1.00 27.62 622 MET A O 1
ATOM 4873 N N . PRO A 1 623 ? 4.515 22.689 -60.114 1.00 31.31 623 PRO A N 1
ATOM 4874 C CA . PRO A 1 623 ? 3.403 21.820 -60.602 1.00 31.31 623 PRO A CA 1
ATOM 4875 C C . PRO A 1 623 ? 3.840 20.327 -60.800 1.00 31.31 623 PRO A C 1
ATOM 4877 O O . PRO A 1 623 ? 5.027 20.051 -60.656 1.00 31.31 623 PRO A O 1
ATOM 4880 N N . GLU A 1 624 ? 3.057 19.288 -61.162 1.00 26.77 624 GLU A N 1
ATOM 4881 C CA . GLU A 1 624 ? 1.607 18.926 -61.168 1.00 26.77 624 GLU A CA 1
ATOM 4882 C C . GLU A 1 624 ? 1.468 17.355 -61.292 1.00 26.77 624 GLU A C 1
ATOM 4884 O O . GLU A 1 624 ? 2.505 16.693 -61.386 1.00 26.77 624 GLU A O 1
ATOM 4889 N N . PRO A 1 625 ? 0.265 16.716 -61.225 1.00 34.41 625 PRO A N 1
ATOM 4890 C CA . PRO A 1 625 ? 0.088 15.283 -60.856 1.00 34.41 625 PRO A CA 1
ATOM 4891 C C . PRO A 1 625 ? -0.645 14.438 -61.955 1.00 34.41 625 PRO A C 1
ATOM 4893 O O . PRO A 1 625 ? -0.658 14.886 -63.102 1.00 34.41 625 PRO A O 1
ATOM 4896 N N . PRO A 1 626 ? -1.345 13.291 -61.696 1.00 39.66 626 PRO A N 1
ATOM 4897 C CA . PRO A 1 626 ? -1.407 12.350 -60.550 1.00 39.66 626 PRO A CA 1
ATOM 4898 C C . PRO A 1 626 ? -1.063 10.883 -61.012 1.00 39.66 626 PRO A C 1
ATOM 4900 O O . PRO A 1 626 ? -0.601 10.756 -62.147 1.00 39.66 626 PRO A O 1
ATOM 4903 N N . PRO A 1 627 ? -1.202 9.761 -60.242 1.00 32.62 627 PRO A N 1
ATOM 4904 C CA . PRO A 1 627 ? -2.345 9.291 -59.416 1.00 32.62 627 PRO A CA 1
ATOM 4905 C C . PRO A 1 627 ? -1.913 8.821 -57.992 1.00 32.62 627 PRO A C 1
ATOM 4907 O O . PRO A 1 627 ? -0.754 8.986 -57.638 1.00 32.62 627 PRO A O 1
ATOM 4910 N N . ARG A 1 628 ? -2.725 8.232 -57.092 1.00 28.66 628 ARG A N 1
ATOM 4911 C CA . ARG A 1 628 ? -4.161 7.836 -57.037 1.00 28.66 628 ARG A CA 1
ATOM 4912 C C . ARG A 1 628 ? -4.854 8.522 -55.828 1.00 28.66 628 ARG A C 1
ATOM 4914 O O . ARG A 1 628 ? -4.270 9.400 -55.206 1.00 28.66 628 ARG A O 1
ATOM 4921 N N . SER A 1 629 ? -6.086 8.126 -55.491 1.00 29.84 629 SER A N 1
ATOM 4922 C CA . SER A 1 629 ? -6.877 8.632 -54.353 1.00 29.84 629 SER A CA 1
ATOM 4923 C C . SER A 1 629 ? -6.949 7.660 -53.163 1.00 29.84 629 SER A C 1
ATOM 4925 O O . SER A 1 629 ? -7.352 6.512 -53.349 1.00 29.84 629 SER A O 1
ATOM 4927 N N . CYS A 1 630 ? -6.695 8.154 -51.947 1.00 32.50 630 CYS A N 1
ATOM 4928 C CA . CYS A 1 630 ? -7.149 7.533 -50.691 1.00 32.50 630 CYS A CA 1
ATOM 4929 C C . CYS A 1 630 ? -8.460 8.204 -50.208 1.00 32.50 630 CYS A C 1
ATOM 4931 O O . CYS A 1 630 ? -8.651 9.388 -50.500 1.00 32.50 630 CYS A O 1
ATOM 4933 N N . PRO A 1 631 ? -9.365 7.512 -49.479 1.00 37.78 631 PRO A N 1
ATOM 4934 C CA . PRO A 1 631 ? -10.747 7.986 -49.299 1.00 37.78 631 PRO A CA 1
ATOM 4935 C C . PRO A 1 631 ? -10.919 9.297 -48.511 1.00 37.78 631 PRO A C 1
ATOM 4937 O O . PRO A 1 631 ? -11.697 10.156 -48.923 1.00 37.78 631 PRO A O 1
ATOM 4940 N N . GLY A 1 632 ? -10.168 9.490 -47.418 1.00 36.16 632 GLY A N 1
ATOM 4941 C CA . GLY A 1 632 ? -10.427 10.557 -46.432 1.00 36.16 632 GLY A CA 1
ATOM 4942 C C . GLY A 1 632 ? -10.294 12.006 -46.929 1.00 36.16 632 GLY A C 1
ATOM 4943 O O . GLY A 1 632 ? -10.689 12.935 -46.229 1.00 36.16 632 GLY A O 1
ATOM 4944 N N . PHE A 1 633 ? -9.770 12.236 -48.138 1.00 35.78 633 PHE A N 1
ATOM 4945 C CA . PHE A 1 633 ? -9.682 13.587 -48.708 1.00 35.78 633 PHE A CA 1
ATOM 4946 C C . PHE A 1 633 ? -11.021 14.080 -49.287 1.00 35.78 633 PHE A C 1
ATOM 4948 O O . PHE A 1 633 ? -11.271 15.286 -49.329 1.00 35.78 633 PHE A O 1
ATOM 4955 N N . ALA A 1 634 ? -11.896 13.165 -49.722 1.00 35.25 634 ALA A N 1
ATOM 4956 C CA . ALA A 1 634 ? -13.174 13.517 -50.342 1.00 35.25 634 ALA A CA 1
ATOM 4957 C C . ALA A 1 634 ? -14.162 14.117 -49.329 1.00 35.25 634 ALA A C 1
ATOM 4959 O O . ALA A 1 634 ? -14.813 15.119 -49.616 1.00 35.25 634 ALA A O 1
ATOM 4960 N N . GLU A 1 635 ? -14.229 13.547 -48.127 1.00 38.25 635 GLU A N 1
ATOM 4961 C CA . GLU A 1 635 ? -15.178 13.930 -47.075 1.00 38.25 635 GLU A CA 1
ATOM 4962 C C . GLU A 1 635 ? -14.853 15.312 -46.490 1.00 38.25 635 GLU A C 1
ATOM 4964 O O . GLU A 1 635 ? -15.739 16.151 -46.336 1.00 38.25 635 GLU A O 1
ATOM 4969 N N . ILE A 1 636 ? -13.566 15.604 -46.267 1.00 37.50 636 ILE A N 1
ATOM 4970 C CA . ILE A 1 636 ? -13.107 16.929 -45.820 1.00 37.50 636 ILE A CA 1
ATOM 4971 C C . ILE A 1 636 ? -13.322 17.978 -46.925 1.00 37.50 636 ILE A C 1
ATOM 4973 O O . ILE A 1 636 ? -13.735 19.101 -46.637 1.00 37.50 636 ILE A O 1
ATOM 4977 N N . SER A 1 637 ? -13.108 17.623 -48.198 1.00 35.34 637 SER A N 1
ATOM 4978 C CA . SER A 1 637 ? -13.387 18.524 -49.326 1.00 35.34 637 SER A CA 1
ATOM 4979 C C . SER A 1 637 ? -14.888 18.795 -49.508 1.00 35.34 637 SER A C 1
ATOM 4981 O O . SER A 1 637 ? -15.260 19.909 -49.880 1.00 35.34 637 SER A O 1
ATOM 4983 N N . ALA A 1 638 ? -15.749 17.811 -49.234 1.00 35.62 638 ALA A N 1
ATOM 4984 C CA . ALA A 1 638 ? -17.200 17.984 -49.221 1.00 35.62 638 ALA A CA 1
ATOM 4985 C C . ALA A 1 638 ? -17.629 18.911 -48.072 1.00 35.62 638 ALA A C 1
ATOM 4987 O O . ALA A 1 638 ? -18.322 19.895 -48.307 1.00 35.62 638 ALA A O 1
ATOM 4988 N N . PHE A 1 639 ? -17.129 18.683 -46.853 1.00 37.12 639 PHE A N 1
ATOM 4989 C CA . PHE A 1 639 ? -17.400 19.542 -45.695 1.00 37.12 639 PHE A CA 1
ATOM 4990 C C . PHE A 1 639 ? -16.983 21.006 -45.939 1.00 37.12 639 PHE A C 1
ATOM 4992 O O . PHE A 1 639 ? -17.748 21.932 -45.675 1.00 37.12 639 PHE A O 1
ATOM 4999 N N . LEU A 1 640 ? -15.803 21.227 -46.530 1.00 36.00 640 LEU A N 1
ATOM 5000 C CA . LEU A 1 640 ? -15.291 22.562 -46.874 1.00 36.00 640 LEU A CA 1
ATOM 5001 C C . LEU A 1 640 ? -16.025 23.251 -48.038 1.00 36.00 640 LEU A C 1
ATOM 5003 O O . LEU A 1 640 ? -15.816 24.443 -48.251 1.00 36.00 640 LEU A O 1
ATOM 5007 N N . SER A 1 641 ? -16.868 22.539 -48.793 1.00 37.22 641 SER A N 1
ATOM 5008 C CA . SER A 1 641 ? -17.704 23.126 -49.854 1.00 37.22 641 SER A CA 1
ATOM 5009 C C . SER A 1 641 ? -19.146 23.417 -49.410 1.00 37.22 641 SER A C 1
ATOM 5011 O O . SER A 1 641 ? -19.958 23.834 -50.231 1.00 37.22 641 SER A O 1
ATOM 5013 N N . MET A 1 642 ? -19.444 23.281 -48.109 1.00 36.03 642 MET A N 1
ATOM 5014 C CA . MET A 1 642 ? -20.738 23.635 -47.501 1.00 36.03 642 MET A CA 1
ATOM 5015 C C . MET A 1 642 ? -20.743 24.995 -46.762 1.00 36.03 642 MET A C 1
ATOM 5017 O O . MET A 1 642 ? -21.802 25.432 -46.316 1.00 36.03 642 MET A O 1
ATOM 5021 N N . GLU A 1 643 ? -19.607 25.701 -46.645 1.00 38.84 643 GLU A N 1
ATOM 5022 C CA . GLU A 1 643 ? -19.566 27.099 -46.162 1.00 38.84 643 GLU A CA 1
ATOM 5023 C C . GLU A 1 643 ? -19.852 28.091 -47.314 1.00 38.84 643 GLU A C 1
ATOM 5025 O O . GLU A 1 643 ? -18.933 28.514 -48.019 1.00 38.84 643 GLU A O 1
ATOM 5030 N N . GLU A 1 644 ? -21.111 28.509 -47.509 1.00 38.12 644 GLU A N 1
ATOM 5031 C CA . GLU A 1 644 ? -21.449 29.513 -48.542 1.00 38.12 644 GLU A CA 1
ATOM 5032 C C . GLU A 1 644 ? -21.037 30.960 -48.181 1.00 38.12 644 GLU A C 1
ATOM 5034 O O . GLU A 1 644 ? -20.822 31.777 -49.083 1.00 38.12 644 GLU A O 1
ATOM 5039 N N . GLU A 1 645 ? -20.862 31.301 -46.895 1.00 38.31 645 GLU A N 1
ATOM 5040 C CA . GLU A 1 645 ? -20.549 32.675 -46.464 1.00 38.31 645 GLU A CA 1
ATOM 5041 C C . GLU A 1 645 ? -19.073 32.913 -46.094 1.00 38.31 645 GLU A C 1
ATOM 5043 O O . GLU A 1 645 ? -18.500 32.380 -45.141 1.00 38.31 645 GLU A O 1
ATOM 5048 N N . LYS A 1 646 ? -18.444 33.808 -46.860 1.00 43.66 646 LYS A N 1
ATOM 5049 C CA . LYS A 1 646 ? -17.019 34.142 -46.770 1.00 43.66 646 LYS A CA 1
ATOM 5050 C C . LYS A 1 646 ? -16.731 35.163 -45.663 1.00 43.66 646 LYS A C 1
ATOM 5052 O O . LYS A 1 646 ? -16.647 36.342 -45.981 1.00 43.66 646 LYS A O 1
ATOM 5057 N N . GLU A 1 647 ? -16.437 34.727 -44.430 1.00 46.75 647 GLU A N 1
ATOM 5058 C CA . GLU A 1 647 ? -15.337 35.342 -43.635 1.00 46.75 647 GLU A CA 1
ATOM 5059 C C . GLU A 1 647 ? -14.834 34.600 -42.369 1.00 46.75 647 GLU A C 1
ATOM 5061 O O . GLU A 1 647 ? -14.023 35.155 -41.612 1.00 46.75 647 GLU A O 1
ATOM 5066 N N . GLY A 1 648 ? -15.225 33.334 -42.164 1.00 35.53 648 GLY A N 1
ATOM 5067 C CA . GLY A 1 648 ? -14.887 32.526 -40.981 1.00 35.53 648 GLY A CA 1
ATOM 5068 C C . GLY A 1 648 ? -13.402 32.509 -40.566 1.00 35.53 648 GLY A C 1
ATOM 5069 O O . GLY A 1 648 ? -12.480 32.413 -41.384 1.00 35.53 648 GLY A O 1
ATOM 5070 N N . GLY A 1 649 ? -13.153 32.568 -39.251 1.00 37.06 649 GLY A N 1
ATOM 5071 C CA . GLY A 1 649 ? -11.807 32.685 -38.668 1.00 37.06 649 GLY A CA 1
ATOM 5072 C C . GLY A 1 649 ? -10.863 31.508 -38.959 1.00 37.06 649 GLY A C 1
ATOM 5073 O O . GLY A 1 649 ? -9.648 31.709 -39.057 1.00 37.06 649 GLY A O 1
ATOM 5074 N N . LEU A 1 650 ? -11.401 30.301 -39.176 1.00 36.88 650 LEU A N 1
ATOM 5075 C CA . LEU A 1 650 ? -10.629 29.122 -39.593 1.00 36.88 650 LEU A CA 1
ATOM 5076 C C . LEU A 1 650 ? -9.920 29.367 -40.933 1.00 36.88 650 LEU A C 1
ATOM 5078 O O . LEU A 1 650 ? -8.702 29.200 -41.027 1.00 36.88 650 LEU A O 1
ATOM 5082 N N . SER A 1 651 ? -10.645 29.876 -41.933 1.00 38.09 651 SER A N 1
ATOM 5083 C CA . SER A 1 651 ? -10.122 30.201 -43.272 1.00 38.09 651 SER A CA 1
ATOM 5084 C C . SER A 1 651 ? -8.986 31.241 -43.274 1.00 38.09 651 SER A C 1
ATOM 5086 O O . SER A 1 651 ? -8.252 31.363 -44.261 1.00 38.09 651 SER A O 1
ATOM 5088 N N . ARG A 1 652 ? -8.786 31.973 -42.166 1.00 39.50 652 ARG A N 1
ATOM 5089 C CA . ARG A 1 652 ? -7.621 32.848 -41.940 1.00 39.50 652 ARG A CA 1
ATOM 5090 C C . ARG A 1 652 ? -6.394 32.088 -41.403 1.00 39.50 652 ARG A C 1
ATOM 5092 O O . ARG A 1 652 ? -5.280 32.428 -41.796 1.00 39.50 652 ARG A O 1
ATOM 5099 N N . ARG A 1 653 ? -6.566 31.033 -40.590 1.00 39.00 653 ARG A N 1
ATOM 5100 C CA . ARG A 1 653 ? -5.469 30.148 -40.124 1.00 39.00 653 ARG A CA 1
ATOM 5101 C C . ARG A 1 653 ? -4.970 29.196 -41.227 1.00 39.00 653 ARG A C 1
ATOM 5103 O O . ARG A 1 653 ? -3.762 29.037 -41.388 1.00 39.00 653 ARG A O 1
ATOM 5110 N N . PHE A 1 654 ? -5.868 28.668 -42.063 1.00 40.59 654 PHE A N 1
ATOM 5111 C CA . PHE A 1 654 ? -5.567 27.732 -43.172 1.00 40.59 654 PHE A CA 1
ATOM 5112 C C . PHE A 1 654 ? -4.694 28.286 -44.327 1.00 40.59 654 PHE A C 1
ATOM 5114 O O . PHE A 1 654 ? -4.366 27.570 -45.281 1.00 40.59 654 PHE A O 1
ATOM 5121 N N . ARG A 1 655 ? -4.293 29.564 -44.267 1.00 37.41 655 ARG A N 1
ATOM 5122 C CA . ARG A 1 655 ? -3.402 30.201 -45.256 1.00 37.41 655 ARG A CA 1
ATOM 5123 C C . ARG A 1 655 ? -1.916 30.143 -44.886 1.00 37.41 655 ARG A C 1
ATOM 5125 O O . ARG A 1 655 ? -1.094 30.554 -45.700 1.00 37.41 655 ARG A O 1
ATOM 5132 N N . SER A 1 656 ? -1.557 29.649 -43.699 1.00 45.06 656 SER A N 1
ATOM 5133 C CA . SER A 1 656 ? -0.148 29.457 -43.334 1.00 45.06 656 SER A CA 1
ATOM 5134 C C . SER A 1 656 ? 0.455 28.232 -44.039 1.00 45.06 656 SER A C 1
ATOM 5136 O O . SER A 1 656 ? -0.235 27.236 -44.274 1.00 45.06 656 SER A O 1
ATOM 5138 N N . LEU A 1 657 ? 1.750 28.294 -44.376 1.00 42.59 657 LEU A N 1
ATOM 5139 C CA . LEU A 1 657 ? 2.457 27.156 -44.974 1.00 42.59 657 LEU A CA 1
ATOM 5140 C C . LEU A 1 657 ? 2.573 25.992 -43.975 1.00 42.59 657 LEU A C 1
ATOM 5142 O O . LEU A 1 657 ? 2.387 24.842 -44.351 1.00 42.59 657 LEU A O 1
ATOM 5146 N N . SER A 1 658 ? 2.789 26.296 -42.692 1.00 44.62 658 SER A N 1
ATOM 5147 C CA . SER A 1 658 ? 2.940 25.304 -41.624 1.00 44.62 658 SER A CA 1
ATOM 5148 C C . SER A 1 658 ? 1.681 24.465 -41.401 1.00 44.62 658 SER A C 1
ATOM 5150 O O . SER A 1 658 ? 1.798 23.251 -41.291 1.00 44.62 658 SER A O 1
ATOM 5152 N N . THR A 1 659 ? 0.473 25.046 -41.421 1.00 41.44 659 THR A N 1
ATOM 5153 C CA . THR A 1 659 ? -0.775 24.255 -41.329 1.00 41.44 659 THR A CA 1
ATOM 5154 C C . THR A 1 659 ? -0.900 23.252 -42.482 1.00 41.44 659 THR A C 1
ATOM 5156 O O . THR A 1 659 ? -1.365 22.135 -42.278 1.00 41.44 659 THR A O 1
ATOM 5159 N N . ARG A 1 660 ? -0.441 23.619 -43.687 1.00 46.53 660 ARG A N 1
ATOM 5160 C CA . ARG A 1 660 ? -0.449 22.727 -44.857 1.00 46.53 660 ARG A CA 1
ATOM 5161 C C . ARG A 1 660 ? 0.633 21.655 -44.756 1.00 46.53 660 ARG A C 1
ATOM 5163 O O . ARG A 1 660 ? 0.329 20.493 -44.990 1.00 46.53 660 ARG A O 1
ATOM 5170 N N . ASN A 1 661 ? 1.851 22.020 -44.354 1.00 49.44 661 ASN A N 1
ATOM 5171 C CA . ASN A 1 661 ? 2.942 21.070 -44.115 1.00 49.44 661 ASN A CA 1
ATOM 5172 C C . ASN A 1 661 ? 2.563 20.041 -43.039 1.00 49.44 661 ASN A C 1
ATOM 5174 O O . ASN A 1 661 ? 2.846 18.865 -43.219 1.00 49.44 661 ASN A O 1
ATOM 5178 N N . ILE A 1 662 ? 1.866 20.451 -41.972 1.00 49.59 662 ILE A N 1
ATOM 5179 C CA . ILE A 1 662 ? 1.345 19.535 -40.946 1.00 49.59 662 ILE A CA 1
ATOM 5180 C C . ILE A 1 662 ? 0.328 18.559 -41.551 1.00 49.59 662 ILE A C 1
ATOM 5182 O O . ILE A 1 662 ? 0.450 17.365 -41.315 1.00 49.59 662 ILE A O 1
ATOM 5186 N N . MET A 1 663 ? -0.614 19.021 -42.380 1.00 44.66 663 MET A N 1
ATOM 5187 C CA . MET A 1 663 ? -1.593 18.128 -43.019 1.00 44.66 663 MET A CA 1
ATOM 5188 C C . MET A 1 663 ? -0.973 17.183 -44.060 1.00 44.66 663 MET A C 1
ATOM 5190 O O . MET A 1 663 ? -1.359 16.018 -44.116 1.00 44.66 663 MET A O 1
ATOM 5194 N N . TYR A 1 664 ? 0.018 17.629 -44.841 1.00 50.62 664 TYR A N 1
ATOM 5195 C CA . TYR A 1 664 ? 0.776 16.738 -45.731 1.00 50.62 664 TYR A CA 1
ATOM 5196 C C . TYR A 1 664 ? 1.617 15.728 -44.941 1.00 50.62 664 TYR A C 1
ATOM 5198 O O . TYR A 1 664 ? 1.597 14.545 -45.264 1.00 50.62 664 TYR A O 1
ATOM 5206 N N . MET A 1 665 ? 2.277 16.159 -43.862 1.00 58.47 665 MET A N 1
ATOM 5207 C CA . MET A 1 665 ? 2.996 15.268 -42.951 1.00 58.47 665 MET A CA 1
ATOM 5208 C C . MET A 1 665 ? 2.055 14.241 -42.313 1.00 58.47 665 MET A C 1
ATOM 5210 O O . MET A 1 665 ? 2.408 13.073 -42.259 1.00 58.47 665 MET A O 1
ATOM 5214 N N . GLN A 1 666 ? 0.858 14.639 -41.873 1.00 48.31 666 GLN A N 1
ATOM 5215 C CA . GLN A 1 666 ? -0.149 13.728 -41.319 1.00 48.31 666 GLN A CA 1
ATOM 5216 C C . GLN A 1 666 ? -0.666 12.733 -42.367 1.00 48.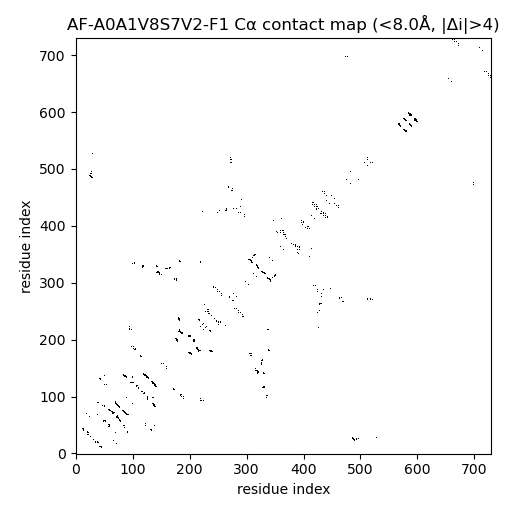31 666 GLN A C 1
ATOM 5218 O O . GLN A 1 666 ? -0.810 11.558 -42.051 1.00 48.31 666 GLN A O 1
ATOM 5223 N N . ALA A 1 667 ? -0.889 13.158 -43.614 1.00 50.75 667 ALA A N 1
ATOM 5224 C CA . ALA A 1 667 ? -1.305 12.262 -44.694 1.00 50.75 667 ALA A CA 1
ATOM 5225 C C . ALA A 1 667 ? -0.194 11.278 -45.118 1.00 50.75 667 ALA A C 1
ATOM 5227 O O . ALA A 1 667 ? -0.466 10.095 -45.317 1.00 50.75 667 ALA A O 1
ATOM 5228 N N . GLU A 1 668 ? 1.060 11.737 -45.225 1.00 57.84 668 GLU A N 1
ATOM 5229 C CA . GLU A 1 668 ? 2.215 10.873 -45.514 1.00 57.84 668 GLU A CA 1
ATOM 5230 C C . GLU A 1 668 ? 2.524 9.930 -44.327 1.00 57.84 668 GLU A C 1
ATOM 5232 O O . GLU A 1 668 ? 2.823 8.760 -44.558 1.00 57.84 668 GLU A O 1
ATOM 5237 N N . LEU A 1 669 ? 2.368 10.376 -43.069 1.00 57.66 669 LEU A N 1
ATOM 5238 C CA . LEU A 1 669 ? 2.487 9.519 -41.878 1.00 57.66 669 LEU A CA 1
ATOM 5239 C C . LEU A 1 669 ? 1.369 8.473 -41.800 1.00 57.66 669 LEU A C 1
ATOM 5241 O O . LEU A 1 669 ? 1.679 7.312 -41.576 1.00 57.66 669 LEU A O 1
ATOM 5245 N N . ALA A 1 670 ? 0.106 8.833 -42.048 1.00 52.06 670 ALA A N 1
ATOM 5246 C CA . ALA A 1 670 ? -1.009 7.878 -42.065 1.00 52.06 670 ALA A CA 1
ATOM 5247 C C . ALA A 1 670 ? -0.859 6.826 -43.185 1.00 52.06 670 ALA A C 1
ATOM 5249 O O . ALA A 1 670 ? -1.252 5.671 -43.029 1.00 52.06 670 ALA A O 1
ATOM 5250 N N . TYR A 1 671 ? -0.235 7.189 -44.311 1.00 61.84 671 TYR A N 1
ATOM 5251 C CA . TYR A 1 671 ? 0.139 6.228 -45.353 1.00 61.84 671 TYR A CA 1
ATOM 5252 C C . TYR A 1 671 ? 1.273 5.285 -44.905 1.00 61.84 671 TYR A C 1
ATOM 5254 O O . TYR A 1 671 ? 1.239 4.092 -45.208 1.00 61.84 671 TYR A O 1
ATOM 5262 N N . MET A 1 672 ? 2.259 5.782 -44.151 1.00 66.06 672 MET A N 1
ATOM 5263 C CA . MET A 1 672 ? 3.308 4.944 -43.551 1.00 66.06 672 MET A CA 1
ATOM 5264 C C . MET A 1 672 ? 2.760 4.050 -42.424 1.00 66.06 672 MET A C 1
ATOM 5266 O O . MET A 1 672 ? 3.135 2.887 -42.339 1.00 66.06 672 MET A O 1
ATOM 5270 N N . GLU A 1 673 ? 1.818 4.540 -41.622 1.00 62.22 673 GLU A N 1
ATOM 5271 C CA . GLU A 1 673 ? 1.080 3.775 -40.611 1.00 62.22 673 GLU A CA 1
ATOM 5272 C C . GLU A 1 673 ? 0.262 2.649 -41.260 1.00 62.22 673 GLU A C 1
ATOM 5274 O O . GLU A 1 673 ? 0.393 1.492 -40.867 1.00 62.22 673 GLU A O 1
ATOM 5279 N N . SER A 1 674 ? -0.467 2.939 -42.344 1.00 59.84 674 SER A N 1
ATOM 5280 C CA . SER A 1 674 ? -1.155 1.919 -43.147 1.00 59.84 674 SER A CA 1
ATOM 5281 C C . SER A 1 674 ? -0.196 0.869 -43.724 1.00 59.84 674 SER A C 1
ATOM 5283 O O . SER A 1 674 ? -0.567 -0.299 -43.801 1.00 59.84 674 SER A O 1
ATOM 5285 N N . ARG A 1 675 ? 1.035 1.249 -44.110 1.00 69.44 675 ARG A N 1
ATOM 5286 C CA . ARG A 1 675 ? 2.079 0.298 -44.544 1.00 69.44 675 ARG A CA 1
ATOM 5287 C C . ARG A 1 675 ? 2.623 -0.546 -43.388 1.00 69.44 675 ARG A C 1
ATOM 5289 O O . ARG A 1 675 ? 2.958 -1.701 -43.623 1.00 69.44 675 ARG A O 1
ATOM 5296 N N . MET A 1 676 ? 2.695 -0.009 -42.167 1.00 68.62 676 MET A N 1
ATOM 5297 C CA . MET A 1 676 ? 3.084 -0.778 -40.978 1.00 68.62 676 MET A CA 1
ATOM 5298 C C . MET A 1 676 ? 1.999 -1.799 -40.614 1.00 68.62 676 MET A C 1
ATOM 5300 O O . MET A 1 676 ? 2.298 -2.984 -40.512 1.00 68.62 676 MET A O 1
ATOM 5304 N N . LEU A 1 677 ? 0.735 -1.365 -40.557 1.00 64.62 677 LEU A N 1
ATOM 5305 C CA . LEU A 1 677 ? -0.423 -2.229 -40.302 1.00 64.62 677 LEU A CA 1
ATOM 5306 C C . LEU A 1 677 ? -0.575 -3.326 -41.369 1.00 64.62 677 LEU A C 1
ATOM 5308 O O . LEU A 1 677 ? -0.954 -4.451 -41.057 1.00 64.62 677 LEU A O 1
ATOM 5312 N N . GLU A 1 678 ? -0.228 -3.036 -42.626 1.00 69.31 678 GLU A N 1
ATOM 5313 C CA . GLU A 1 678 ? -0.142 -4.046 -43.684 1.00 69.31 678 GLU A CA 1
ATOM 5314 C C . GLU A 1 678 ? 0.942 -5.107 -43.437 1.00 69.31 678 GLU A C 1
ATOM 5316 O O . GLU A 1 678 ? 0.783 -6.230 -43.909 1.00 69.31 678 GLU A O 1
ATOM 5321 N N . LEU A 1 679 ? 2.046 -4.773 -42.761 1.00 65.25 679 LEU A N 1
ATOM 5322 C CA . LEU A 1 679 ? 3.084 -5.735 -42.370 1.00 65.25 679 LEU A CA 1
ATOM 5323 C C . LEU A 1 679 ? 2.630 -6.530 -41.139 1.00 65.25 679 LEU A C 1
ATOM 5325 O O . LEU A 1 679 ? 2.647 -7.755 -41.183 1.00 65.25 679 LEU A O 1
ATOM 5329 N N . ASP A 1 680 ? 2.103 -5.857 -40.111 1.00 62.12 680 ASP A N 1
ATOM 5330 C CA . ASP A 1 680 ? 1.530 -6.504 -38.920 1.00 62.12 680 ASP A CA 1
ATOM 5331 C C . ASP A 1 680 ? 0.432 -7.520 -39.291 1.00 62.12 680 ASP A C 1
ATOM 5333 O O . ASP A 1 680 ? 0.387 -8.627 -38.755 1.00 62.12 680 ASP A O 1
ATOM 5337 N N . HIS A 1 681 ? -0.421 -7.189 -40.266 1.00 62.19 681 HIS A N 1
ATOM 5338 C CA . HIS A 1 681 ? -1.468 -8.087 -40.753 1.00 62.19 681 HIS A CA 1
ATOM 5339 C C . HIS A 1 681 ? -0.923 -9.283 -41.556 1.00 62.19 681 HIS A C 1
ATOM 5341 O O . HIS A 1 681 ? -1.472 -10.381 -41.455 1.00 62.19 681 HIS A O 1
ATOM 5347 N N . LYS A 1 682 ? 0.165 -9.112 -42.320 1.00 63.47 682 LYS A N 1
ATOM 5348 C CA . LYS A 1 682 ? 0.832 -10.220 -43.034 1.00 63.47 682 LYS A CA 1
ATOM 5349 C C . LYS A 1 682 ? 1.515 -11.175 -42.054 1.00 63.47 682 LYS A C 1
ATOM 5351 O O . LYS A 1 682 ? 1.389 -12.387 -42.221 1.00 63.47 682 LYS A O 1
ATOM 5356 N N . ASP A 1 683 ? 2.142 -10.641 -41.008 1.00 60.00 683 ASP A N 1
ATOM 5357 C CA . ASP A 1 683 ? 2.773 -11.430 -39.947 1.00 60.00 683 ASP A CA 1
ATOM 5358 C C . ASP A 1 683 ? 1.717 -12.212 -39.139 1.00 60.00 683 ASP A C 1
ATOM 5360 O O . ASP A 1 683 ? 1.887 -13.406 -38.895 1.00 60.00 683 ASP A O 1
ATOM 5364 N N . LEU A 1 684 ? 0.569 -11.595 -38.824 1.00 56.53 684 LEU A N 1
ATOM 5365 C CA . LEU A 1 684 ? -0.593 -12.277 -38.232 1.00 56.53 684 LEU A CA 1
ATOM 5366 C C . LEU A 1 684 ? -1.113 -13.430 -39.110 1.00 56.53 684 LEU A C 1
ATOM 5368 O O . LEU A 1 684 ? -1.304 -14.54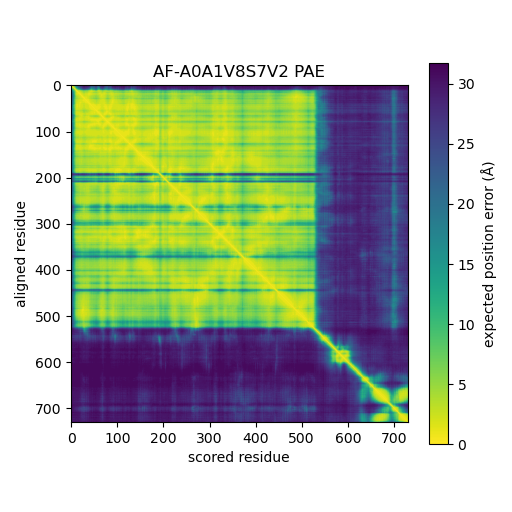0 -38.615 1.00 56.53 684 LEU A O 1
ATOM 5372 N N . ILE A 1 685 ? -1.288 -13.208 -40.418 1.00 59.06 685 ILE A N 1
ATOM 5373 C CA . ILE A 1 685 ? -1.727 -14.258 -41.359 1.00 59.06 685 ILE A CA 1
ATOM 5374 C C . ILE A 1 685 ? -0.702 -15.404 -41.445 1.00 59.06 685 ILE A C 1
ATOM 5376 O O . ILE A 1 685 ? -1.092 -16.567 -41.561 1.00 59.06 685 ILE A O 1
ATOM 5380 N N . ALA A 1 686 ? 0.599 -15.113 -41.350 1.00 56.94 686 ALA A N 1
ATOM 5381 C CA . ALA A 1 686 ? 1.641 -16.140 -41.320 1.00 56.94 686 ALA A CA 1
ATOM 5382 C C . ALA A 1 686 ? 1.592 -17.011 -40.044 1.00 56.94 686 ALA A C 1
ATOM 5384 O O . ALA A 1 686 ? 1.942 -18.190 -40.099 1.00 56.94 686 ALA A O 1
ATOM 5385 N N . ILE A 1 687 ? 1.127 -16.459 -38.917 1.00 53.44 687 ILE A N 1
ATOM 5386 C CA . ILE A 1 687 ? 1.068 -17.120 -37.597 1.00 53.44 687 ILE A CA 1
ATOM 5387 C C . ILE A 1 687 ? -0.153 -18.045 -37.423 1.00 53.44 687 ILE A C 1
ATOM 5389 O O . ILE A 1 687 ? -0.097 -18.980 -36.612 1.00 53.44 687 ILE A O 1
ATOM 5393 N N . ASP A 1 688 ? -1.226 -17.818 -38.187 1.00 50.97 688 ASP A N 1
ATOM 5394 C CA . ASP A 1 688 ? -2.469 -18.612 -38.162 1.00 50.97 688 ASP A CA 1
ATOM 5395 C C . ASP A 1 688 ? -2.672 -19.492 -39.421 1.00 50.97 688 ASP A C 1
ATOM 5397 O O . ASP A 1 688 ? -3.756 -20.034 -39.652 1.00 50.97 688 ASP A O 1
ATOM 5401 N N . SER A 1 689 ? -1.626 -19.691 -40.234 1.00 49.47 689 SER A N 1
ATOM 5402 C CA . SER A 1 689 ? -1.666 -20.592 -41.398 1.00 49.47 689 SER A CA 1
ATOM 5403 C C . SER A 1 689 ? -1.935 -22.060 -40.985 1.00 49.47 689 SER A C 1
ATOM 5405 O O . SER A 1 689 ? -1.162 -22.608 -40.196 1.00 49.47 689 SER A O 1
ATOM 5407 N N . PRO A 1 690 ? -2.973 -22.753 -41.510 1.00 45.22 690 PRO A N 1
ATOM 5408 C CA . PRO A 1 690 ? -3.379 -24.077 -41.004 1.00 45.22 690 PRO A CA 1
ATOM 5409 C C . PRO A 1 690 ? -2.459 -25.277 -41.314 1.00 45.22 690 PRO A C 1
ATOM 5411 O O . PRO A 1 690 ? -2.803 -26.407 -40.954 1.00 45.22 690 PRO A O 1
ATOM 5414 N N . ASP A 1 691 ? -1.347 -25.094 -42.032 1.00 42.25 691 ASP A N 1
ATOM 5415 C CA . ASP A 1 691 ? -0.687 -26.198 -42.745 1.00 42.25 691 ASP A CA 1
ATOM 5416 C C . ASP A 1 691 ? 0.391 -26.945 -41.913 1.00 42.25 691 ASP A C 1
ATOM 5418 O O . ASP A 1 691 ? 1.557 -26.564 -41.828 1.00 42.25 691 ASP A O 1
ATOM 5422 N N . VAL A 1 692 ? -0.015 -28.103 -41.375 1.00 35.44 692 VAL A N 1
ATOM 5423 C CA . VAL A 1 692 ? 0.817 -29.310 -41.136 1.00 35.44 692 VAL A CA 1
ATOM 5424 C C . VAL A 1 692 ? 1.705 -29.387 -39.862 1.00 35.44 692 VAL A C 1
ATOM 5426 O O . VAL A 1 692 ? 2.933 -29.392 -39.869 1.00 35.44 692 VAL A O 1
ATOM 5429 N N . THR A 1 693 ? 1.053 -29.806 -38.768 1.00 36.66 693 THR A N 1
ATOM 5430 C CA . THR A 1 693 ? 1.520 -30.901 -37.867 1.00 36.66 693 THR A CA 1
ATOM 5431 C C . THR A 1 693 ? 2.723 -30.719 -36.914 1.00 36.66 693 THR A C 1
ATOM 5433 O O . THR A 1 693 ? 3.447 -31.682 -36.650 1.00 36.66 693 THR A O 1
ATOM 5436 N N . LYS A 1 694 ? 2.875 -29.575 -36.234 1.00 36.78 694 LYS A N 1
ATOM 5437 C CA . LYS A 1 694 ? 3.523 -29.571 -34.900 1.00 36.78 694 LYS A CA 1
ATOM 5438 C C . LYS A 1 694 ? 2.718 -28.770 -33.884 1.00 36.78 694 LYS A C 1
ATOM 5440 O O . LYS A 1 694 ? 2.366 -27.628 -34.132 1.00 36.78 694 LYS A O 1
ATOM 5445 N N . SER A 1 695 ? 2.478 -29.364 -32.715 1.00 40.50 695 SER A N 1
ATOM 5446 C CA . SER A 1 695 ? 1.936 -28.673 -31.541 1.00 40.50 695 SER A CA 1
ATOM 5447 C C . SER A 1 695 ? 3.030 -27.799 -30.919 1.00 40.50 695 SER A C 1
ATOM 5449 O O . SER A 1 695 ? 3.783 -28.254 -30.053 1.00 40.50 695 SER A O 1
ATOM 5451 N N . THR A 1 696 ? 3.184 -26.578 -31.424 1.00 38.72 696 THR A N 1
ATOM 5452 C CA . THR A 1 696 ? 4.225 -25.638 -30.999 1.00 38.72 696 THR A CA 1
ATOM 5453 C C . THR A 1 696 ? 3.826 -24.860 -29.742 1.00 38.72 696 THR A C 1
ATOM 5455 O O . THR A 1 696 ? 2.677 -24.478 -29.542 1.00 38.72 696 THR A O 1
ATOM 5458 N N . ASN A 1 697 ? 4.806 -24.661 -28.860 1.00 49.78 697 ASN A N 1
ATOM 5459 C CA . ASN A 1 697 ? 4.683 -23.924 -27.601 1.00 49.78 697 ASN A CA 1
ATOM 5460 C C . ASN A 1 697 ? 4.367 -22.433 -27.863 1.00 49.78 697 ASN A C 1
ATOM 5462 O O . ASN A 1 697 ? 4.872 -21.860 -28.826 1.00 49.78 697 ASN A O 1
ATOM 5466 N N . THR A 1 698 ? 3.619 -21.772 -26.975 1.00 43.44 698 THR A N 1
ATOM 5467 C CA . THR A 1 698 ? 3.433 -20.307 -26.934 1.00 43.44 698 THR A CA 1
ATOM 5468 C C . THR A 1 698 ? 4.749 -19.529 -27.104 1.00 43.44 698 THR A C 1
ATOM 5470 O O . THR A 1 698 ? 4.798 -18.539 -27.829 1.00 43.44 698 THR A O 1
ATOM 5473 N N . LEU A 1 699 ? 5.851 -20.005 -26.516 1.00 39.22 699 LEU A N 1
ATOM 5474 C CA . LEU A 1 699 ? 7.181 -19.392 -26.660 1.00 39.22 699 LEU A CA 1
ATOM 5475 C C . LEU A 1 699 ? 7.813 -19.605 -28.048 1.00 39.22 699 LEU A C 1
ATOM 5477 O O . LEU A 1 699 ? 8.602 -18.772 -28.494 1.00 39.22 699 LEU A O 1
ATOM 5481 N N . GLN A 1 700 ? 7.418 -20.652 -28.780 1.00 48.06 700 GLN A N 1
ATOM 5482 C CA . GLN A 1 700 ? 7.778 -20.799 -30.192 1.00 48.06 700 GLN A CA 1
ATOM 5483 C C . GLN A 1 700 ? 7.069 -19.728 -31.033 1.00 48.06 700 GLN A C 1
ATOM 5485 O O . GLN A 1 700 ? 7.735 -19.105 -31.845 1.00 48.06 700 GLN A O 1
ATOM 5490 N N . ARG A 1 701 ? 5.794 -19.390 -30.763 1.00 49.28 701 ARG A N 1
ATOM 5491 C CA . ARG A 1 701 ? 5.127 -18.239 -31.417 1.00 49.28 701 ARG A CA 1
ATOM 5492 C C . ARG A 1 701 ? 5.864 -16.914 -31.168 1.00 49.28 701 ARG A C 1
ATOM 5494 O O . ARG A 1 701 ? 6.001 -16.124 -32.094 1.00 49.28 701 ARG A O 1
ATOM 5501 N N . VAL A 1 702 ? 6.413 -16.691 -29.969 1.00 41.38 702 VAL A N 1
ATOM 5502 C CA . VAL A 1 702 ? 7.262 -15.513 -29.671 1.00 41.38 702 VAL A CA 1
ATOM 5503 C C . VAL A 1 702 ? 8.585 -15.550 -30.450 1.00 41.38 702 VAL A C 1
ATOM 5505 O O . VAL A 1 702 ? 9.061 -14.518 -30.925 1.00 41.38 702 VAL A O 1
ATOM 5508 N N . ARG A 1 703 ? 9.195 -16.728 -30.605 1.00 44.94 703 ARG A N 1
ATOM 5509 C CA . ARG A 1 703 ? 10.425 -16.920 -31.390 1.00 44.94 703 ARG A CA 1
ATOM 5510 C C . ARG A 1 703 ? 10.190 -16.720 -32.888 1.00 44.94 703 ARG A C 1
ATOM 5512 O O . ARG A 1 703 ? 11.011 -16.081 -33.540 1.00 44.94 703 ARG A O 1
ATOM 5519 N N . ASP A 1 704 ? 9.068 -17.221 -33.388 1.00 48.72 704 ASP A N 1
ATOM 5520 C CA . ASP A 1 704 ? 8.656 -17.124 -34.783 1.00 48.72 704 ASP A CA 1
ATOM 5521 C C . ASP A 1 704 ? 8.279 -15.675 -35.118 1.00 48.72 704 ASP A C 1
ATOM 5523 O O . ASP A 1 704 ? 8.812 -15.143 -36.086 1.00 48.72 704 ASP A O 1
ATOM 5527 N N . TRP A 1 705 ? 7.519 -14.979 -34.256 1.00 44.69 705 TRP A N 1
ATOM 5528 C CA . TRP A 1 705 ? 7.279 -13.526 -34.336 1.00 44.69 705 TRP A CA 1
ATOM 5529 C C . TRP A 1 705 ? 8.588 -12.744 -34.498 1.00 44.69 705 TRP A C 1
ATOM 5531 O O . TRP A 1 705 ? 8.753 -12.019 -35.472 1.00 44.69 705 TRP A O 1
ATOM 5541 N N . ASN A 1 706 ? 9.574 -12.965 -33.617 1.00 45.75 706 ASN A N 1
ATOM 5542 C CA . ASN A 1 706 ? 10.892 -12.316 -33.703 1.00 45.75 706 ASN A CA 1
ATOM 5543 C C . ASN A 1 706 ? 11.710 -12.694 -34.960 1.00 45.75 706 ASN A C 1
ATOM 5545 O O . ASN A 1 706 ? 12.706 -12.031 -35.245 1.00 45.75 706 ASN A O 1
ATOM 5549 N N . SER A 1 707 ? 11.318 -13.737 -35.700 1.00 51.84 707 SER A N 1
ATOM 5550 C CA . SER A 1 707 ? 11.931 -14.137 -36.977 1.00 51.84 707 SER A CA 1
ATOM 5551 C C . SER A 1 707 ? 11.148 -13.678 -38.215 1.00 51.84 707 SER A C 1
ATOM 5553 O O . SER A 1 707 ? 11.742 -13.546 -39.281 1.00 51.84 707 SER A O 1
ATOM 5555 N N . LEU A 1 708 ? 9.845 -13.412 -38.063 1.00 48.22 708 LEU A N 1
ATOM 5556 C CA . LEU A 1 708 ? 8.954 -12.863 -39.090 1.00 48.22 708 LEU A CA 1
ATOM 5557 C C . LEU A 1 708 ? 9.109 -11.345 -39.244 1.00 48.22 708 LEU A C 1
ATOM 5559 O O . LEU A 1 708 ? 8.758 -10.813 -40.291 1.00 48.22 708 LEU A O 1
ATOM 5563 N N . VAL A 1 709 ? 9.688 -10.652 -38.251 1.00 49.66 709 VAL A N 1
ATOM 5564 C CA . VAL A 1 709 ? 10.088 -9.243 -38.388 1.00 49.66 709 VAL A CA 1
ATOM 5565 C C . VAL A 1 709 ? 11.097 -9.103 -39.534 1.00 49.66 709 VAL A C 1
ATOM 5567 O O . VAL A 1 709 ? 12.306 -9.231 -39.325 1.00 49.66 709 VAL A O 1
ATOM 5570 N N . ASP A 1 710 ? 10.611 -8.774 -40.732 1.00 51.22 710 ASP A N 1
ATOM 5571 C CA . ASP A 1 710 ? 11.452 -8.417 -41.874 1.00 51.22 710 ASP A CA 1
ATOM 5572 C C . ASP A 1 710 ? 12.076 -7.034 -41.621 1.00 51.22 710 ASP A C 1
ATOM 5574 O O . ASP A 1 710 ? 11.560 -5.968 -41.981 1.00 51.22 710 ASP A O 1
ATOM 5578 N N . GLN A 1 711 ? 13.182 -7.072 -40.873 1.00 56.09 711 GLN A N 1
ATOM 5579 C CA . GLN A 1 711 ? 13.918 -5.920 -40.358 1.00 56.09 711 GLN A CA 1
ATOM 5580 C C . GLN A 1 711 ? 14.209 -4.844 -41.420 1.00 56.09 711 GLN A C 1
ATOM 5582 O O . GLN A 1 711 ? 14.040 -3.674 -41.076 1.00 56.09 711 GLN A O 1
ATOM 5587 N N . PRO A 1 712 ? 14.608 -5.151 -42.677 1.00 60.06 712 PRO A N 1
ATOM 5588 C CA . PRO A 1 712 ? 14.899 -4.133 -43.682 1.00 60.06 712 PRO A CA 1
ATOM 5589 C C . PRO A 1 712 ? 13.720 -3.195 -43.928 1.00 60.06 712 PRO A C 1
ATOM 5591 O O . PRO A 1 712 ? 13.889 -1.982 -43.822 1.00 60.06 712 PRO A O 1
ATOM 5594 N N . ASP A 1 713 ? 12.528 -3.726 -44.200 1.00 62.72 713 ASP A N 1
ATOM 5595 C CA . ASP A 1 713 ? 11.395 -2.906 -44.631 1.00 62.72 713 ASP A CA 1
ATOM 5596 C C . ASP A 1 713 ? 10.746 -2.156 -43.468 1.00 62.72 713 ASP A C 1
ATOM 5598 O O . ASP A 1 713 ? 10.465 -0.966 -43.609 1.00 62.72 713 ASP A O 1
ATOM 5602 N N . ARG A 1 714 ? 10.624 -2.766 -42.280 1.00 65.06 714 ARG A N 1
ATOM 5603 C CA . ARG A 1 714 ? 10.167 -2.048 -41.072 1.00 65.06 714 ARG A CA 1
ATOM 5604 C C . ARG A 1 714 ? 11.168 -0.967 -40.631 1.00 65.06 714 ARG A C 1
ATOM 5606 O O . ARG A 1 714 ? 10.757 0.144 -40.293 1.00 65.06 714 ARG A O 1
ATOM 5613 N N . PHE A 1 715 ? 12.477 -1.236 -40.679 1.00 60.75 715 PHE A N 1
ATOM 5614 C CA . PHE A 1 715 ? 13.514 -0.245 -40.351 1.00 60.75 715 PHE A CA 1
ATOM 5615 C C . PHE A 1 715 ? 13.579 0.882 -41.390 1.00 60.75 715 PHE A C 1
ATOM 5617 O O . PHE A 1 715 ? 13.708 2.051 -41.020 1.00 60.75 715 PHE A O 1
ATOM 5624 N N . ASN A 1 716 ? 13.425 0.559 -42.678 1.00 67.94 716 ASN A N 1
ATOM 5625 C CA . ASN A 1 716 ? 13.281 1.549 -43.743 1.00 67.94 716 ASN A CA 1
ATOM 5626 C C . ASN A 1 716 ? 12.021 2.398 -43.538 1.00 67.94 716 ASN A C 1
ATOM 5628 O O . ASN A 1 716 ? 12.122 3.613 -43.656 1.00 67.94 716 ASN A O 1
ATOM 5632 N N . LEU A 1 717 ? 10.886 1.821 -43.125 1.00 70.31 717 LEU A N 1
ATOM 5633 C CA . LEU A 1 717 ? 9.667 2.573 -42.803 1.00 70.31 717 LEU A CA 1
ATOM 5634 C C . LEU A 1 717 ? 9.879 3.552 -41.639 1.00 70.31 717 LEU A C 1
ATOM 5636 O O . LEU A 1 717 ? 9.544 4.728 -41.743 1.00 70.31 717 LEU A O 1
ATOM 5640 N N . VAL A 1 718 ? 10.504 3.108 -40.544 1.00 64.62 718 VAL A N 1
ATOM 5641 C CA . VAL A 1 718 ? 10.826 3.978 -39.394 1.00 64.62 718 VAL A CA 1
ATOM 5642 C C . VAL A 1 718 ? 11.823 5.077 -39.786 1.00 64.62 718 VAL A C 1
ATOM 5644 O O . VAL A 1 718 ? 11.734 6.207 -39.298 1.00 64.62 718 VAL A O 1
ATOM 5647 N N . LYS A 1 719 ? 12.757 4.782 -40.694 1.00 67.69 719 LYS A N 1
ATOM 5648 C CA . LYS A 1 719 ? 13.695 5.757 -41.264 1.00 67.69 719 LYS A CA 1
ATOM 5649 C C . LYS A 1 719 ? 12.989 6.749 -42.197 1.00 67.69 719 LYS A C 1
ATOM 5651 O O . LYS A 1 719 ? 13.252 7.942 -42.086 1.00 67.69 719 LYS A O 1
ATOM 5656 N N . GLU A 1 720 ? 12.062 6.290 -43.037 1.00 70.81 720 GLU A N 1
ATOM 5657 C CA . GLU A 1 720 ? 11.176 7.119 -43.862 1.00 70.81 720 GLU A CA 1
ATOM 5658 C C . GLU A 1 720 ? 10.352 8.064 -42.975 1.00 70.81 720 GLU A C 1
ATOM 5660 O O . GLU A 1 720 ? 10.436 9.272 -43.172 1.00 70.81 720 GLU A O 1
ATOM 5665 N N . CYS A 1 721 ? 9.681 7.568 -41.927 1.00 61.25 721 CYS A N 1
ATOM 5666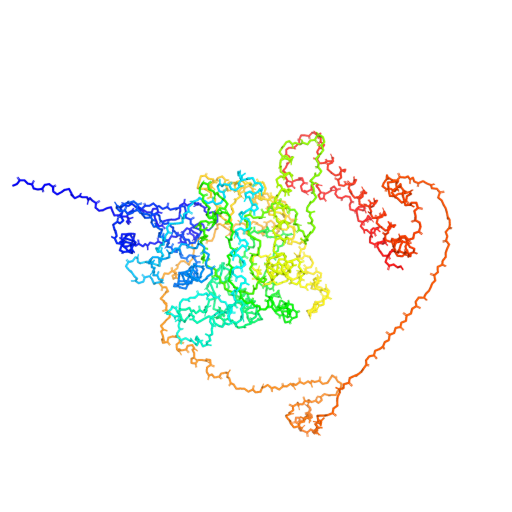 C CA . CYS A 1 721 ? 8.967 8.393 -40.943 1.00 61.25 721 CYS A CA 1
ATOM 5667 C C . CYS A 1 721 ? 9.879 9.443 -40.283 1.00 61.25 721 CYS A C 1
ATOM 5669 O O . CYS A 1 721 ? 9.506 10.611 -40.155 1.00 61.25 721 CYS A O 1
ATOM 5671 N N . ARG A 1 722 ? 11.095 9.059 -39.870 1.00 59.94 722 ARG A N 1
ATOM 5672 C CA . ARG A 1 722 ? 12.056 9.976 -39.228 1.00 59.94 722 ARG A CA 1
ATOM 5673 C C . ARG A 1 722 ? 12.553 11.061 -40.187 1.00 59.94 722 ARG A C 1
ATOM 5675 O O . ARG A 1 722 ? 12.626 12.222 -39.784 1.00 59.94 722 ARG A O 1
ATOM 5682 N N . GLU A 1 723 ? 12.855 10.733 -41.442 1.00 67.56 723 GLU A N 1
ATOM 5683 C CA . GLU A 1 723 ? 13.225 11.733 -42.454 1.00 67.56 723 GLU A CA 1
ATOM 5684 C C . GLU A 1 723 ? 12.026 12.577 -42.916 1.00 67.56 723 GLU A C 1
ATOM 5686 O O . GLU A 1 723 ? 12.188 13.768 -43.167 1.00 67.56 723 GLU A O 1
ATOM 5691 N N . LEU A 1 724 ? 10.810 12.024 -42.936 1.00 60.59 724 LEU A N 1
ATOM 5692 C CA . LEU A 1 724 ? 9.566 12.747 -43.215 1.00 60.59 724 LEU A CA 1
ATOM 5693 C C . LEU A 1 724 ? 9.283 13.818 -42.149 1.00 60.59 724 LEU A C 1
ATOM 5695 O O . LEU A 1 724 ? 9.014 14.975 -42.476 1.00 60.59 724 LEU A O 1
ATOM 5699 N N . ILE A 1 725 ? 9.413 13.459 -40.869 1.00 59.09 725 ILE A N 1
ATOM 5700 C CA . ILE A 1 725 ? 9.262 14.394 -39.747 1.00 59.09 725 ILE A CA 1
ATOM 5701 C C . ILE A 1 725 ? 10.364 15.467 -39.792 1.00 59.09 725 ILE A C 1
ATOM 5703 O O . ILE A 1 725 ? 10.079 16.641 -39.568 1.00 59.09 725 ILE A O 1
ATOM 5707 N N . LYS A 1 726 ? 11.610 15.123 -40.155 1.00 64.06 726 LYS A N 1
ATOM 5708 C CA . LYS A 1 726 ? 12.687 16.114 -40.379 1.00 64.06 726 LYS A CA 1
ATOM 5709 C C . LYS A 1 726 ? 12.420 17.032 -41.581 1.00 64.06 726 LYS A C 1
ATOM 5711 O O . LYS A 1 726 ? 12.726 18.220 -41.503 1.00 64.06 726 LYS A O 1
ATOM 5716 N N . LYS A 1 727 ? 11.863 16.500 -42.676 1.00 61.91 727 LYS A N 1
ATOM 5717 C CA . LYS A 1 727 ? 11.486 17.218 -43.910 1.00 61.91 727 LYS A CA 1
ATOM 5718 C C . LYS A 1 727 ? 10.413 18.274 -43.633 1.00 61.91 727 LYS A C 1
ATOM 5720 O O . LYS A 1 727 ? 10.535 19.379 -44.149 1.00 61.91 727 LYS A O 1
ATOM 5725 N N . TYR A 1 728 ? 9.416 17.963 -42.801 1.00 52.34 728 TYR A N 1
ATOM 5726 C CA . TYR A 1 728 ? 8.315 18.881 -42.473 1.00 52.34 728 TYR A CA 1
ATOM 5727 C C . TYR A 1 728 ? 8.483 19.684 -41.168 1.00 52.34 728 TYR A C 1
ATOM 5729 O O . TYR A 1 728 ? 7.672 20.568 -40.895 1.00 52.34 728 TYR A O 1
ATOM 5737 N N . ARG A 1 729 ? 9.556 19.453 -40.395 1.00 49.91 729 ARG A N 1
ATOM 5738 C CA . ARG A 1 729 ? 10.015 20.340 -39.301 1.00 49.91 729 ARG A CA 1
ATOM 5739 C C . ARG A 1 729 ? 10.830 21.561 -39.783 1.00 49.91 729 ARG A C 1
ATOM 5741 O O . ARG A 1 729 ? 11.331 22.306 -38.943 1.00 49.91 729 ARG A O 1
ATOM 5748 N N . LYS A 1 730 ? 10.978 21.758 -41.099 1.00 46.06 730 LYS A N 1
ATOM 5749 C CA . LYS A 1 730 ? 11.609 22.927 -41.740 1.00 46.06 730 LYS A CA 1
ATOM 5750 C C . LYS A 1 730 ? 10.572 23.801 -42.450 1.00 46.06 730 LYS A C 1
ATOM 5752 O O . LYS A 1 730 ? 10.823 25.023 -42.498 1.00 46.06 730 LYS A O 1
#

InterPro domains:
  IPR002575 Aminoglycoside phosphotransferase [PF01636] (62-339)
  IPR011009 Protein kinase-like domain superfamily [SSF56112] (39-344)
  IPR046529 Domain of unknown function DUF6594 [PF20237] (635-728)
  IPR051035 Mitochondrial inheritance protein 9 [PTHR36091] (15-513)

Foldseek 3Di:
DDDPPPPPPPDQVQVVLPLFWQAQFAFLFPGVVQGQQRGDHWRPVVVQVVLCVLVVFHFDDWDWDRDDSFWTKIWTATPVRFTKIKIFTGNQQFDQLVQLQLLLQVLCCLCVPLVAFAWHFRDWDRDCVDRGNGTMTITHDFDAAFQVVCVVPDDLVLLLLLLVVVVSSVLSQLFKFAQFWATKGFPVSDDPDDQDDAGIAGNVRHGDPDNRMGGDFAGACLCGPPCNSVFPFDRDRGRWQLVVLLRLLVSQLRCLVPPPDAFDALLFDDAFPFFDAHSVLLNVLSVLLNQQRVVLQDPDPLQGTKTWDDQQQARRQWGAHHVRRSHTRHGDDSGSTIIHGLLVGNLDGPNLDDDDDDPADQDQDDQDDDDPDDDPVRVVNSVVRNSSNNSVSVSLVVCVVRPVSSNVSVNCCPDLSSQLSVCSNCCSHLHSLSNVVSLVVDPDRPDDDDPVRVVVSVVNVVSSVVRSVLSVLLCVQCPLLDCVVSIHGHVSNVVSSVSVVVSLVVCLVPNDPDPVSSVGSCVVVVVSHPPPDPDDDPPPDDDDDDPVVVVVVVVVVVPPDDDDDWDWDADPPAGWIWTDDPQFIWTARPVPRHTPDTDGDDPDDDDDDDDDDDDDDDDDDDDDDDDDDDPPVVVVVVVVVPPPDPDDPVVVVVPDPLVVLVVVLVVVVVVLVVVVVVLVVVLVCVLPDPDDDDPDDPVVSVVVSVVSPPPPVVVVSVVVNVVSCVVSVD